Protein AF-0000000078685263 (afdb_homodimer)

InterPro domains:
  IPR002659 Glycosyl transferase, family 31 [PF01762] (60-253)
  IPR002659 Glycosyl transferase, family 31 [PTHR11214] (14-263)

Structure (mmCIF, N/CA/C/O backbone):
data_AF-0000000078685263-model_v1
#
loop_
_entity.id
_entity.type
_entity.pdbx_description
1 polymer Hexosyltransferase
#
loop_
_atom_site.group_PDB
_atom_site.id
_atom_site.type_symbol
_atom_site.label_atom_id
_atom_site.label_alt_id
_atom_site.label_comp_id
_atom_site.label_asym_id
_atom_site.label_entity_id
_atom_site.label_seq_id
_atom_site.pdbx_PDB_ins_code
_atom_site.Cartn_x
_atom_site.Cartn_y
_atom_site.Cartn_z
_atom_site.occupancy
_atom_site.B_iso_or_equiv
_atom_site.auth_seq_id
_atom_site.auth_comp_id
_atom_site.auth_asym_id
_atom_site.auth_atom_id
_atom_site.pdbx_PDB_model_num
ATOM 1 N N . THR A 1 1 ? -26.562 -28.719 -2.645 1 34.44 1 THR A N 1
ATOM 2 C CA . THR A 1 1 ? -26.672 -28.234 -1.271 1 34.44 1 THR A CA 1
ATOM 3 C C . THR A 1 1 ? -27.484 -26.953 -1.211 1 34.44 1 THR A C 1
ATOM 5 O O . THR A 1 1 ? -27.172 -25.984 -1.92 1 34.44 1 THR A O 1
ATOM 8 N N . ASN A 1 2 ? -28.703 -27.016 -0.951 1 39.12 2 ASN A N 1
ATOM 9 C CA . ASN A 1 2 ? -29.688 -25.969 -0.717 1 39.12 2 ASN A CA 1
ATOM 10 C C . ASN A 1 2 ? -29.156 -24.891 0.205 1 39.12 2 ASN A C 1
ATOM 12 O O . ASN A 1 2 ? -28.953 -25.125 1.397 1 39.12 2 ASN A O 1
ATOM 16 N N . VAL A 1 3 ? -28.312 -24.047 -0.275 1 50.12 3 VAL A N 1
ATOM 17 C CA . VAL A 1 3 ? -27.938 -22.938 0.597 1 50.12 3 VAL A CA 1
ATOM 18 C C . VAL A 1 3 ? -29.203 -22.25 1.114 1 50.12 3 VAL A C 1
ATOM 20 O O . VAL A 1 3 ? -29.812 -21.438 0.408 1 50.12 3 VAL A O 1
ATOM 23 N N . HIS A 1 4 ? -30.125 -22.859 1.815 1 53.41 4 HIS A N 1
ATOM 24 C CA . HIS A 1 4 ? -31.438 -22.438 2.277 1 53.41 4 HIS A CA 1
ATOM 25 C C . HIS A 1 4 ? -31.359 -21.062 2.945 1 53.41 4 HIS A C 1
ATOM 27 O O . HIS A 1 4 ? -32.25 -20.234 2.789 1 53.41 4 HIS A O 1
ATOM 33 N N . ASP A 1 5 ? -30.391 -20.672 3.787 1 72.38 5 ASP A N 1
ATOM 34 C CA . ASP A 1 5 ? -30.516 -19.344 4.371 1 72.38 5 ASP A CA 1
ATOM 35 C C . ASP A 1 5 ? -29.188 -18.578 4.277 1 72.38 5 ASP A C 1
ATOM 37 O O . ASP A 1 5 ? -28.359 -18.641 5.188 1 72.38 5 ASP A O 1
ATOM 41 N N . ILE A 1 6 ? -28.859 -18 3.193 1 77.62 6 ILE A N 1
ATOM 42 C CA . ILE A 1 6 ? -27.672 -17.203 2.924 1 77.62 6 ILE A CA 1
ATOM 43 C C . ILE A 1 6 ? -27.391 -16.281 4.109 1 77.62 6 ILE A C 1
ATOM 45 O O . ILE A 1 6 ? -26.234 -16.062 4.465 1 77.62 6 ILE A O 1
ATOM 49 N N . LEU A 1 7 ? -28.391 -15.875 4.723 1 80.94 7 LEU A N 1
ATOM 50 C CA . LEU A 1 7 ? -28.25 -14.883 5.777 1 80.94 7 LEU A CA 1
ATOM 51 C C . LEU A 1 7 ? -27.719 -15.508 7.055 1 80.94 7 LEU A C 1
ATOM 53 O O . LEU A 1 7 ? -27.281 -14.805 7.969 1 80.94 7 LEU A O 1
ATOM 57 N N . SER A 1 8 ? -27.719 -16.812 7.066 1 82.31 8 SER A N 1
ATOM 58 C CA . SER A 1 8 ? -27.219 -17.5 8.25 1 82.31 8 SER A CA 1
ATOM 59 C C . SER A 1 8 ? -25.703 -17.594 8.25 1 82.31 8 SER A C 1
ATOM 61 O O . SER A 1 8 ? -25.094 -17.906 9.281 1 82.31 8 SER A O 1
ATOM 63 N N . TYR A 1 9 ? -25.094 -17.297 7.156 1 86.69 9 TYR A N 1
ATOM 64 C CA . TYR A 1 9 ? -23.641 -17.406 7.039 1 86.69 9 TYR A CA 1
ATOM 65 C C . TYR A 1 9 ? -22.953 -16.094 7.379 1 86.69 9 TYR A C 1
ATOM 67 O O . TYR A 1 9 ? -23.578 -15.023 7.312 1 86.69 9 TYR A O 1
ATOM 75 N N . PRO A 1 10 ? -21.656 -16.234 7.797 1 86 10 PRO A N 1
ATOM 76 C CA . PRO A 1 10 ? -20.891 -15 8.031 1 86 10 PRO A CA 1
ATOM 77 C C . PRO A 1 10 ? -20.781 -14.133 6.777 1 86 10 PRO A C 1
ATOM 79 O O . PRO A 1 10 ? -20.938 -14.633 5.66 1 86 10 PRO A O 1
ATOM 82 N N . PRO A 1 11 ? -20.531 -12.836 6.977 1 82.88 11 PRO A N 1
ATOM 83 C CA . PRO A 1 11 ? -20.531 -11.875 5.867 1 82.88 11 PRO A CA 1
ATOM 84 C C . PRO A 1 11 ? -19.609 -12.289 4.73 1 82.88 11 PRO A C 1
ATOM 86 O O . PRO A 1 11 ? -19.969 -12.156 3.557 1 82.88 11 PRO A O 1
ATOM 89 N N . ALA A 1 12 ? -18.531 -12.789 5.062 1 83.38 12 ALA A N 1
ATOM 90 C CA . ALA A 1 12 ? -17.578 -13.172 4.023 1 83.38 12 ALA A CA 1
ATOM 91 C C . ALA A 1 12 ? -18.156 -14.266 3.127 1 83.38 12 ALA A C 1
ATOM 93 O O . ALA A 1 12 ? -17.984 -14.234 1.906 1 83.38 12 ALA A O 1
ATOM 94 N N . LEU A 1 13 ? -18.781 -15.203 3.73 1 87.25 13 LEU A N 1
ATOM 95 C CA . LEU A 1 13 ? -19.375 -16.297 2.969 1 87.25 13 LEU A CA 1
ATOM 96 C C . LEU A 1 13 ? -20.594 -15.82 2.188 1 87.25 13 LEU A C 1
ATOM 98 O O . LEU A 1 13 ? -20.859 -16.312 1.084 1 87.25 13 LEU A O 1
ATOM 102 N N . GLN A 1 14 ? -21.297 -14.859 2.775 1 85.25 14 GLN A N 1
ATOM 103 C CA . GLN A 1 14 ? -22.422 -14.273 2.049 1 85.25 14 GLN A CA 1
ATOM 104 C C . GLN A 1 14 ? -21.953 -13.609 0.756 1 85.25 14 GLN A C 1
ATOM 106 O O . GLN A 1 14 ? -22.578 -13.773 -0.292 1 85.25 14 GLN A O 1
ATOM 111 N N . ASP A 1 15 ? -20.859 -12.93 0.848 1 82.69 15 ASP A N 1
ATOM 112 C CA . ASP A 1 15 ? -20.281 -12.273 -0.321 1 82.69 15 ASP A CA 1
ATOM 113 C C . ASP A 1 15 ? -19.938 -13.289 -1.409 1 82.69 15 ASP A C 1
ATOM 115 O O . ASP A 1 15 ? -20.203 -13.055 -2.59 1 82.69 15 ASP A O 1
ATOM 119 N N . PHE A 1 16 ? -19.391 -14.312 -1.026 1 86.75 16 PHE A N 1
ATOM 120 C CA . PHE A 1 16 ? -19.031 -15.383 -1.952 1 86.75 16 PHE A CA 1
ATOM 121 C C . PHE A 1 16 ? -20.281 -15.969 -2.605 1 86.75 16 PHE A C 1
ATOM 123 O O . PHE A 1 16 ? -20.312 -16.172 -3.822 1 86.75 16 PHE A O 1
ATOM 130 N N . LEU A 1 17 ? -21.281 -16.188 -1.794 1 85.19 17 LEU A N 1
ATOM 131 C CA . LEU A 1 17 ? -22.5 -16.828 -2.271 1 85.19 17 LEU A CA 1
ATOM 132 C C . LEU A 1 17 ? -23.234 -15.922 -3.254 1 85.19 17 LEU A C 1
ATOM 134 O O . LEU A 1 17 ? -23.938 -16.406 -4.145 1 85.19 17 LEU A O 1
ATOM 138 N N . GLN A 1 18 ? -23.016 -14.609 -3.148 1 81.25 18 GLN A N 1
ATOM 139 C CA . GLN A 1 18 ? -23.688 -13.648 -4.012 1 81.25 18 GLN A CA 1
ATOM 140 C C . GLN A 1 18 ? -23.219 -13.773 -5.457 1 81.25 18 GLN A C 1
ATOM 142 O O . GLN A 1 18 ? -23.969 -13.5 -6.391 1 81.25 18 GLN A O 1
ATOM 147 N N . ILE A 1 19 ? -21.969 -14.242 -5.598 1 78.25 19 ILE A N 1
ATOM 148 C CA . ILE A 1 19 ? -21.453 -14.273 -6.961 1 78.25 19 ILE A CA 1
ATOM 149 C C . ILE A 1 19 ? -21.125 -15.711 -7.359 1 78.25 19 ILE A C 1
ATOM 151 O O . ILE A 1 19 ? -20.453 -15.945 -8.359 1 78.25 19 ILE A O 1
ATOM 155 N N . MET A 1 20 ? -21.594 -16.609 -6.602 1 77.19 20 MET A N 1
ATOM 156 C CA . MET A 1 20 ? -21.25 -18.016 -6.824 1 77.19 20 MET A CA 1
ATOM 157 C C . MET A 1 20 ? -21.734 -18.484 -8.188 1 77.19 20 MET A C 1
ATOM 159 O O . MET A 1 20 ? -21.125 -19.344 -8.812 1 77.19 20 MET A O 1
ATOM 163 N N . SER A 1 21 ? -22.766 -17.828 -8.617 1 74.25 21 SER A N 1
ATOM 164 C CA . SER A 1 21 ? -23.344 -18.266 -9.883 1 74.25 21 SER A CA 1
ATOM 165 C C . SER A 1 21 ? -22.719 -17.531 -11.062 1 74.25 21 SER A C 1
ATOM 167 O O . SER A 1 21 ? -22.969 -17.875 -12.219 1 74.25 21 SER A O 1
ATOM 169 N N . CYS A 1 22 ? -21.828 -16.625 -10.695 1 74.12 22 CYS A N 1
ATOM 170 C CA . CYS A 1 22 ? -21.188 -15.859 -11.773 1 74.12 22 CYS A CA 1
ATOM 171 C C . CYS A 1 22 ? -20.031 -16.625 -12.375 1 74.12 22 CYS A C 1
ATOM 173 O O . CYS A 1 22 ? -18.969 -16.734 -11.758 1 74.12 22 CYS A O 1
ATOM 175 N N . ARG A 1 23 ? -20.234 -17.188 -13.578 1 73.94 23 ARG A N 1
ATOM 176 C CA . ARG A 1 23 ? -19.219 -18.031 -14.211 1 73.94 23 ARG A CA 1
ATOM 177 C C . ARG A 1 23 ? -18.281 -17.188 -15.07 1 73.94 23 ARG A C 1
ATOM 179 O O . ARG A 1 23 ? -17.125 -17.578 -15.273 1 73.94 23 ARG A O 1
ATOM 186 N N . SER A 1 24 ? -18.75 -16.062 -15.523 1 82.5 24 SER A N 1
ATOM 187 C CA . SER A 1 24 ? -17.938 -15.227 -16.391 1 82.5 24 SER A CA 1
ATOM 188 C C . SER A 1 24 ? -17.984 -13.766 -15.953 1 82.5 24 SER A C 1
ATOM 190 O O . SER A 1 24 ? -18.688 -12.953 -16.578 1 82.5 24 SER A O 1
ATOM 192 N N . PRO A 1 25 ? -17.203 -13.5 -14.969 1 91.38 25 PRO A N 1
ATOM 193 C CA . PRO A 1 25 ? -17.219 -12.102 -14.547 1 91.38 25 PRO A CA 1
ATOM 194 C C . PRO A 1 25 ? -16.703 -11.148 -15.625 1 91.38 25 PRO A C 1
ATOM 196 O O . PRO A 1 25 ? -15.797 -11.516 -16.391 1 91.38 25 PRO A O 1
ATOM 199 N N . PRO A 1 26 ? -17.281 -9.938 -15.672 1 93.31 26 PRO A N 1
ATOM 200 C CA . PRO A 1 26 ? -16.812 -8.969 -16.672 1 93.31 26 PRO A CA 1
ATOM 201 C C . PRO A 1 26 ? -15.344 -8.617 -16.5 1 93.31 26 PRO A C 1
ATOM 203 O O . PRO A 1 26 ? -14.867 -8.453 -15.375 1 93.31 26 PRO A O 1
ATOM 206 N N . LEU A 1 27 ? -14.68 -8.656 -17.609 1 95.94 27 LEU A N 1
ATOM 207 C CA . LEU A 1 27 ? -13.281 -8.258 -17.641 1 95.94 27 LEU A CA 1
ATOM 208 C C . LEU A 1 27 ? -13.148 -6.746 -17.812 1 95.94 27 LEU A C 1
ATOM 210 O O . LEU A 1 27 ? -13.508 -6.199 -18.859 1 95.94 27 LEU A O 1
ATOM 214 N N . LEU A 1 28 ? -12.68 -6.027 -16.797 1 95.62 28 LEU A N 1
ATOM 215 C CA . LEU A 1 28 ? -12.578 -4.574 -16.781 1 95.62 28 LEU A CA 1
ATOM 216 C C . LEU A 1 28 ? -11.297 -4.105 -17.453 1 95.62 28 LEU A C 1
ATOM 218 O O . LEU A 1 28 ? -11.297 -3.092 -18.156 1 95.62 28 LEU A O 1
ATOM 222 N N . ILE A 1 29 ? -10.188 -4.688 -17.203 1 97.75 29 ILE A N 1
ATOM 223 C CA . ILE A 1 29 ? -8.898 -4.461 -17.844 1 97.75 29 ILE A CA 1
ATOM 224 C C . ILE A 1 29 ? -8.406 -5.758 -18.484 1 97.75 29 ILE A C 1
ATOM 226 O O . ILE A 1 29 ? -8.359 -6.801 -17.844 1 97.75 29 ILE A O 1
ATOM 230 N N . ASN A 1 30 ? -8.086 -5.695 -19.734 1 98.25 30 ASN A N 1
ATOM 231 C CA . ASN A 1 30 ? -7.656 -6.863 -20.5 1 98.25 30 ASN A CA 1
ATOM 232 C C . ASN A 1 30 ? -6.285 -6.645 -21.141 1 98.25 30 ASN A C 1
ATOM 234 O O . ASN A 1 30 ? -5.84 -5.508 -21.281 1 98.25 30 ASN A O 1
ATOM 238 N N . GLN A 1 31 ? -5.617 -7.762 -21.344 1 98.38 31 GLN A N 1
ATOM 239 C CA . GLN A 1 31 ? -4.375 -7.809 -22.109 1 98.38 31 GLN A CA 1
ATOM 240 C C . GLN A 1 31 ? -4.43 -8.891 -23.188 1 98.38 31 GLN A C 1
ATOM 242 O O . GLN A 1 31 ? -3.697 -9.875 -23.125 1 98.38 31 GLN A O 1
ATOM 247 N N . PRO A 1 32 ? -5.168 -8.672 -24.219 1 96.75 32 PRO A N 1
ATOM 248 C CA . PRO A 1 32 ? -5.43 -9.75 -25.188 1 96.75 32 PRO A CA 1
ATOM 249 C C . PRO A 1 32 ? -4.184 -10.156 -25.969 1 96.75 32 PRO A C 1
ATOM 251 O O . PRO A 1 32 ? -4.098 -11.289 -26.453 1 96.75 32 PRO A O 1
ATOM 254 N N . ASP A 1 33 ? -3.184 -9.289 -26.078 1 95.88 33 ASP A N 1
ATOM 255 C CA . ASP A 1 33 ? -2.014 -9.594 -26.906 1 95.88 33 ASP A CA 1
ATOM 256 C C . ASP A 1 33 ? -0.834 -10.023 -26.031 1 95.88 33 ASP A C 1
ATOM 258 O O . ASP A 1 33 ? 0.306 -10.062 -26.5 1 95.88 33 ASP A O 1
ATOM 262 N N . LYS A 1 34 ? -1.071 -10.312 -24.781 1 96.81 34 LYS A N 1
ATOM 263 C CA . LYS A 1 34 ? -0.016 -10.656 -23.844 1 96.81 34 LYS A CA 1
ATOM 264 C C . LYS A 1 34 ? 0.799 -11.852 -24.328 1 96.81 34 LYS A C 1
ATOM 266 O O . LYS A 1 34 ? 2.023 -11.867 -24.188 1 96.81 34 LYS A O 1
ATOM 271 N N . CYS A 1 35 ? 0.132 -12.828 -24.859 1 95.12 35 CYS A N 1
ATOM 272 C CA . CYS A 1 35 ? 0.802 -14.055 -25.266 1 95.12 35 CYS A CA 1
ATOM 273 C C . CYS A 1 35 ? 0.941 -14.125 -26.781 1 95.12 35 CYS A C 1
ATOM 275 O O . CYS A 1 35 ? 1.208 -15.195 -27.344 1 95.12 35 CYS A O 1
ATOM 277 N N . ALA A 1 36 ? 0.679 -13.039 -27.406 1 87.62 36 ALA A N 1
ATOM 278 C CA . ALA A 1 36 ? 0.804 -13.031 -28.875 1 87.62 36 ALA A CA 1
ATOM 279 C C . ALA A 1 36 ? 2.252 -13.25 -29.297 1 87.62 36 ALA A C 1
ATOM 281 O O . ALA A 1 36 ? 3.178 -12.766 -28.641 1 87.62 36 ALA A O 1
ATOM 282 N N . THR A 1 37 ? 2.424 -14.227 -30.062 1 74.12 37 THR A N 1
ATOM 283 C CA . THR A 1 37 ? 3.748 -14.602 -30.547 1 74.12 37 THR A CA 1
ATOM 284 C C . THR A 1 37 ? 4.227 -13.641 -31.625 1 74.12 37 THR A C 1
ATOM 286 O O . THR A 1 37 ? 3.451 -13.242 -32.5 1 74.12 37 THR A O 1
ATOM 289 N N . GLY A 1 38 ? 5.281 -12.844 -31.266 1 58.97 38 GLY A N 1
ATOM 290 C CA . GLY A 1 38 ? 5.848 -12.078 -32.375 1 58.97 38 GLY A CA 1
ATOM 291 C C . GLY A 1 38 ? 6.387 -12.961 -33.469 1 58.97 38 GLY A C 1
ATOM 292 O O . GLY A 1 38 ? 6.41 -14.188 -33.344 1 58.97 38 GLY A O 1
ATOM 293 N N . GLU A 1 39 ? 6.812 -12.289 -34.562 1 52.56 39 GLU A N 1
ATOM 294 C CA . GLU A 1 39 ? 7.531 -12.875 -35.688 1 52.56 39 GLU A CA 1
ATOM 295 C C . GLU A 1 39 ? 8.828 -13.539 -35.219 1 52.56 39 GLU A C 1
ATOM 297 O O . GLU A 1 39 ? 9.625 -12.93 -34.5 1 52.56 39 GLU A O 1
ATOM 302 N N . GLY A 1 40 ? 8.898 -14.969 -35.062 1 54.75 40 GLY A N 1
ATOM 303 C CA . GLY A 1 40 ? 10.109 -15.727 -34.781 1 54.75 40 GLY A CA 1
ATOM 304 C C . GLY A 1 40 ? 9.938 -16.75 -33.656 1 54.75 40 GLY A C 1
ATOM 305 O O . GLY A 1 40 ? 10.898 -17.406 -33.281 1 54.75 40 GLY A O 1
ATOM 306 N N . GLU A 1 41 ? 8.867 -16.578 -32.969 1 62.16 41 GLU A N 1
ATOM 307 C CA . GLU A 1 41 ? 8.711 -17.594 -31.922 1 62.16 41 GLU A CA 1
ATOM 308 C C . GLU A 1 41 ? 8.562 -18.984 -32.531 1 62.16 41 GLU A C 1
ATOM 310 O O . GLU A 1 41 ? 7.859 -19.156 -33.531 1 62.16 41 GLU A O 1
ATOM 315 N N . ALA A 1 42 ? 9.617 -19.812 -32.125 1 63.44 42 ALA A N 1
ATOM 316 C CA . ALA A 1 42 ? 9.695 -21.188 -32.625 1 63.44 42 ALA A CA 1
ATOM 317 C C . ALA A 1 42 ? 8.477 -21.984 -32.188 1 63.44 42 ALA A C 1
ATOM 319 O O . ALA A 1 42 ? 7.945 -21.797 -31.094 1 63.44 42 ALA A O 1
ATOM 320 N N . ASP A 1 43 ? 7.832 -22.672 -33.094 1 64.62 43 ASP A N 1
ATOM 321 C CA . ASP A 1 43 ? 6.676 -23.547 -32.875 1 64.62 43 ASP A CA 1
ATOM 322 C C . ASP A 1 43 ? 6.863 -24.406 -31.625 1 64.62 43 ASP A C 1
ATOM 324 O O . ASP A 1 43 ? 5.895 -24.719 -30.922 1 64.62 43 ASP A O 1
ATOM 328 N N . ASN A 1 44 ? 8.086 -24.656 -31.188 1 73.25 44 ASN A N 1
ATOM 329 C CA . ASN A 1 44 ? 8.305 -25.578 -30.094 1 73.25 44 ASN A CA 1
ATOM 330 C C . ASN A 1 44 ? 8.812 -24.859 -28.844 1 73.25 44 ASN A C 1
ATOM 332 O O . ASN A 1 44 ? 9.438 -25.484 -27.984 1 73.25 44 ASN A O 1
ATOM 336 N N . GLN A 1 45 ? 8.43 -23.672 -28.734 1 86.44 45 GLN A N 1
ATOM 337 C CA . GLN A 1 45 ? 8.906 -22.891 -27.594 1 86.44 45 GLN A CA 1
ATOM 338 C C . GLN A 1 45 ? 8.078 -23.172 -26.344 1 86.44 45 GLN A C 1
ATOM 340 O O . GLN A 1 45 ? 6.848 -23.25 -26.406 1 86.44 45 GLN A O 1
ATOM 345 N N . THR A 1 46 ? 8.758 -23.484 -25.203 1 92.38 46 THR A N 1
ATOM 346 C CA . THR A 1 46 ? 8.086 -23.641 -23.906 1 92.38 46 THR A CA 1
ATOM 347 C C . THR A 1 46 ? 7.645 -22.281 -23.375 1 92.38 46 THR A C 1
ATOM 349 O O . THR A 1 46 ? 8.445 -21.344 -23.297 1 92.38 46 THR A O 1
ATOM 352 N N . VAL A 1 47 ? 6.34 -22.156 -23.078 1 95.62 47 VAL A N 1
ATOM 353 C CA . VAL A 1 47 ? 5.777 -20.906 -22.594 1 95.62 47 VAL A CA 1
ATOM 354 C C . VAL A 1 47 ? 5.285 -21.094 -21.156 1 95.62 47 VAL A C 1
ATOM 356 O O . VAL A 1 47 ? 4.5 -22 -20.875 1 95.62 47 VAL A O 1
ATOM 359 N N . LEU A 1 48 ? 5.816 -20.297 -20.266 1 97.94 48 LEU A N 1
ATOM 360 C CA . LEU A 1 48 ? 5.363 -20.234 -18.875 1 97.94 48 LEU A CA 1
ATOM 361 C C . LEU A 1 48 ? 4.609 -18.922 -18.625 1 97.94 48 LEU A C 1
ATOM 363 O O . LEU A 1 48 ? 5.121 -17.844 -18.922 1 97.94 48 LEU A O 1
ATOM 367 N N . VAL A 1 49 ? 3.379 -19 -18.141 1 98.56 49 VAL A N 1
ATOM 368 C CA . VAL A 1 49 ? 2.609 -17.812 -17.766 1 98.56 49 VAL A CA 1
ATOM 369 C C . VAL A 1 49 ? 2.504 -17.719 -16.25 1 98.56 49 VAL A C 1
ATOM 371 O O . VAL A 1 49 ? 1.959 -18.625 -15.602 1 98.56 49 VAL A O 1
ATOM 374 N N . PHE A 1 50 ? 3.1 -16.672 -15.664 1 98.81 50 PHE A N 1
ATOM 375 C CA . PHE A 1 50 ? 2.869 -16.328 -14.266 1 98.81 50 PHE A CA 1
ATOM 376 C C . PHE A 1 50 ? 1.542 -15.602 -14.102 1 98.81 50 PHE A C 1
ATOM 378 O O . PHE A 1 50 ? 1.354 -14.508 -14.648 1 98.81 50 PHE A O 1
ATOM 385 N N . GLY A 1 51 ? 0.558 -16.188 -13.461 1 98.88 51 GLY A N 1
ATOM 386 C CA . GLY A 1 51 ? -0.642 -15.516 -12.984 1 98.88 51 GLY A CA 1
ATOM 387 C C . GLY A 1 51 ? -0.607 -15.211 -11.5 1 98.88 51 GLY A C 1
ATOM 388 O O . GLY A 1 51 ? -0.753 -16.109 -10.672 1 98.88 51 GLY A O 1
ATOM 389 N N . ILE A 1 52 ? -0.458 -13.969 -11.203 1 98.88 52 ILE A N 1
ATOM 390 C CA . ILE A 1 52 ? -0.182 -13.602 -9.82 1 98.88 52 ILE A CA 1
ATOM 391 C C . ILE A 1 52 ? -1.382 -12.867 -9.227 1 98.88 52 ILE A C 1
ATOM 393 O O . ILE A 1 52 ? -1.761 -11.797 -9.711 1 98.88 52 ILE A O 1
ATOM 397 N N . LYS A 1 53 ? -1.996 -13.445 -8.195 1 98.5 53 LYS A N 1
ATOM 398 C CA . LYS A 1 53 ? -3.121 -12.828 -7.5 1 98.5 53 LYS A CA 1
ATOM 399 C C . LYS A 1 53 ? -2.674 -11.594 -6.723 1 98.5 53 LYS A C 1
ATOM 401 O O . LYS A 1 53 ? -1.765 -11.672 -5.891 1 98.5 53 LYS A O 1
ATOM 406 N N . SER A 1 54 ? -3.221 -10.516 -7.02 1 97.94 54 SER A N 1
ATOM 407 C CA . SER A 1 54 ? -2.943 -9.234 -6.371 1 97.94 54 SER A CA 1
ATOM 408 C C . SER A 1 54 ? -4.234 -8.492 -6.043 1 97.94 54 SER A C 1
ATOM 410 O O . SER A 1 54 ? -5.301 -9.102 -5.953 1 97.94 54 SER A O 1
ATOM 412 N N . VAL A 1 55 ? -4.16 -7.27 -5.527 1 96.06 55 VAL A N 1
ATOM 413 C CA . VAL A 1 55 ? -5.301 -6.395 -5.27 1 96.06 55 VAL A CA 1
ATOM 414 C C . VAL A 1 55 ? -4.996 -4.988 -5.781 1 96.06 55 VAL A C 1
ATOM 416 O O . VAL A 1 55 ? -3.832 -4.617 -5.945 1 96.06 55 VAL A O 1
ATOM 419 N N . PRO A 1 56 ? -5.969 -4.223 -6.051 1 95.5 56 PRO A N 1
ATOM 420 C CA . PRO A 1 56 ? -5.773 -2.912 -6.68 1 95.5 56 PRO A CA 1
ATOM 421 C C . PRO A 1 56 ? -4.762 -2.047 -5.934 1 95.5 56 PRO A C 1
ATOM 423 O O . PRO A 1 56 ? -3.936 -1.377 -6.559 1 95.5 56 PRO A O 1
ATOM 426 N N . GLY A 1 57 ? -4.664 -2.094 -4.73 1 94.5 57 GLY A N 1
ATOM 427 C CA . GLY A 1 57 ? -3.826 -1.206 -3.941 1 94.5 57 GLY A CA 1
ATOM 428 C C . GLY A 1 57 ? -2.391 -1.682 -3.832 1 94.5 57 GLY A C 1
ATOM 429 O O . GLY A 1 57 ? -1.521 -0.948 -3.357 1 94.5 57 GLY A O 1
ATOM 430 N N . HIS A 1 58 ? -2.066 -2.863 -4.32 1 96.38 58 HIS A N 1
ATOM 431 C CA . HIS A 1 58 ? -0.754 -3.471 -4.129 1 96.38 58 HIS A CA 1
ATOM 432 C C . HIS A 1 58 ? 0.204 -3.076 -5.246 1 96.38 58 HIS A C 1
ATOM 434 O O . HIS A 1 58 ? 0.824 -3.938 -5.871 1 96.38 58 HIS A O 1
ATOM 440 N N . PHE A 1 59 ? 0.419 -1.792 -5.398 1 96.81 59 PHE A N 1
ATOM 441 C CA . PHE A 1 59 ? 1.312 -1.298 -6.438 1 96.81 59 PHE A CA 1
ATOM 442 C C . PHE A 1 59 ? 2.75 -1.728 -6.168 1 96.81 59 PHE A C 1
ATOM 444 O O . PHE A 1 59 ? 3.449 -2.176 -7.078 1 96.81 59 PHE A O 1
ATOM 451 N N . GLU A 1 60 ? 3.18 -1.645 -4.945 1 95.31 60 GLU A N 1
ATOM 452 C CA . GLU A 1 60 ? 4.551 -2.008 -4.598 1 95.31 60 GLU A CA 1
ATOM 453 C C . GLU A 1 60 ? 4.785 -3.506 -4.773 1 95.31 60 GLU A C 1
ATOM 455 O O . GLU A 1 60 ? 5.852 -3.924 -5.23 1 95.31 60 GLU A O 1
ATOM 460 N N . GLN A 1 61 ? 3.826 -4.277 -4.344 1 97.31 61 GLN A N 1
ATOM 461 C CA . GLN A 1 61 ? 3.936 -5.727 -4.488 1 97.31 61 GLN A CA 1
ATOM 462 C C . GLN A 1 61 ? 4.09 -6.121 -5.953 1 97.31 61 GLN A C 1
ATOM 464 O O . GLN A 1 61 ? 4.965 -6.918 -6.297 1 97.31 61 GLN A O 1
ATOM 469 N N . ARG A 1 62 ? 3.244 -5.543 -6.805 1 98.38 62 ARG A N 1
ATOM 470 C CA . ARG A 1 62 ? 3.299 -5.867 -8.227 1 98.38 62 ARG A CA 1
ATOM 471 C C . ARG A 1 62 ? 4.621 -5.418 -8.844 1 98.38 62 ARG A C 1
ATOM 473 O O . ARG A 1 62 ? 5.191 -6.117 -9.68 1 98.38 62 ARG A O 1
ATOM 480 N N . GLN A 1 63 ? 5.141 -4.273 -8.406 1 96.81 63 GLN A N 1
ATOM 481 C CA . GLN A 1 63 ? 6.441 -3.82 -8.891 1 96.81 63 GLN A CA 1
ATOM 482 C C . GLN A 1 63 ? 7.551 -4.773 -8.461 1 96.81 63 GLN A C 1
ATOM 484 O O . GLN A 1 63 ? 8.484 -5.031 -9.227 1 96.81 63 GLN A O 1
ATOM 489 N N . ALA A 1 64 ? 7.465 -5.23 -7.211 1 96.38 64 ALA A N 1
ATOM 490 C CA . ALA A 1 64 ? 8.469 -6.184 -6.746 1 96.38 64 ALA A CA 1
ATOM 491 C C . ALA A 1 64 ? 8.484 -7.434 -7.621 1 96.38 64 ALA A C 1
ATOM 493 O O . ALA A 1 64 ? 9.555 -7.941 -7.969 1 96.38 64 ALA A O 1
ATOM 494 N N . VAL A 1 65 ? 7.312 -7.949 -7.984 1 98.19 65 VAL A N 1
ATOM 495 C CA . VAL A 1 65 ? 7.203 -9.109 -8.859 1 98.19 65 VAL A CA 1
ATOM 496 C C . VAL A 1 65 ? 7.863 -8.812 -10.203 1 98.19 65 VAL A C 1
ATOM 498 O O . VAL A 1 65 ? 8.703 -9.578 -10.68 1 98.19 65 VAL A O 1
ATOM 501 N N . ARG A 1 66 ? 7.586 -7.645 -10.82 1 97.44 66 ARG A N 1
ATOM 502 C CA . ARG A 1 66 ? 8.078 -7.246 -12.133 1 97.44 66 ARG A CA 1
ATOM 503 C C . ARG A 1 66 ? 9.602 -7.164 -12.141 1 97.44 66 ARG A C 1
ATOM 505 O O . ARG A 1 66 ? 10.242 -7.52 -13.133 1 97.44 66 ARG A O 1
ATOM 512 N N . LYS A 1 67 ? 10.141 -6.746 -11.031 1 95.81 67 LYS A N 1
ATOM 513 C CA . LYS A 1 67 ? 11.555 -6.391 -11 1 95.81 67 LYS A CA 1
ATOM 514 C C . LYS A 1 67 ? 12.414 -7.574 -10.555 1 95.81 67 LYS A C 1
ATOM 516 O O . LYS A 1 67 ? 13.641 -7.5 -10.57 1 95.81 67 LYS A O 1
ATOM 521 N N . THR A 1 68 ? 11.75 -8.578 -10.125 1 96.56 68 THR A N 1
ATOM 522 C CA . THR A 1 68 ? 12.5 -9.719 -9.625 1 96.56 68 THR A CA 1
ATOM 523 C C . THR A 1 68 ? 12.102 -11 -10.352 1 96.56 68 THR A C 1
ATOM 525 O O . THR A 1 68 ? 12.438 -11.188 -11.523 1 96.56 68 THR A O 1
ATOM 528 N N . TRP A 1 69 ? 11.352 -11.891 -9.617 1 97.94 69 TRP A N 1
ATOM 529 C CA . TRP A 1 69 ? 11.188 -13.266 -10.086 1 97.94 69 TRP A CA 1
ATOM 530 C C . TRP A 1 69 ? 10.156 -13.344 -11.203 1 97.94 69 TRP A C 1
ATOM 532 O O . TRP A 1 69 ? 10.141 -14.297 -11.984 1 97.94 69 TRP A O 1
ATOM 542 N N . GLY A 1 70 ? 9.297 -12.352 -11.328 1 98.06 70 GLY A N 1
ATOM 543 C CA . GLY A 1 70 ? 8.234 -12.367 -12.32 1 98.06 70 GLY A CA 1
ATOM 544 C C . GLY A 1 70 ? 8.609 -11.664 -13.609 1 98.06 70 GLY A C 1
ATOM 545 O O . GLY A 1 70 ? 7.762 -11.422 -14.469 1 98.06 70 GLY A O 1
ATOM 546 N N . ARG A 1 71 ? 9.859 -11.32 -13.766 1 96.62 71 ARG A N 1
ATOM 547 C CA . ARG A 1 71 ? 10.32 -10.609 -14.953 1 96.62 71 ARG A CA 1
ATOM 548 C C . ARG A 1 71 ? 10.031 -11.406 -16.219 1 96.62 71 ARG A C 1
ATOM 550 O O . ARG A 1 71 ? 10.344 -12.602 -16.297 1 96.62 71 ARG A O 1
ATOM 557 N N . GLU A 1 72 ? 9.484 -10.734 -17.172 1 96.19 72 GLU A N 1
ATOM 558 C CA . GLU A 1 72 ? 9.164 -11.359 -18.453 1 96.19 72 GLU A CA 1
ATOM 559 C C . GLU A 1 72 ? 10.383 -11.414 -19.375 1 96.19 72 GLU A C 1
ATOM 561 O O . GLU A 1 72 ? 11.328 -10.633 -19.203 1 96.19 72 GLU A O 1
ATOM 566 N N . GLY A 1 73 ? 10.305 -12.406 -20.312 1 93.19 73 GLY A N 1
ATOM 567 C CA . GLY A 1 73 ? 11.352 -12.461 -21.312 1 93.19 73 GLY A CA 1
ATOM 568 C C . GLY A 1 73 ? 11.594 -13.852 -21.859 1 93.19 73 GLY A C 1
ATOM 569 O O . GLY A 1 73 ? 10.844 -14.781 -21.562 1 93.19 73 GLY A O 1
ATOM 570 N N . LEU A 1 74 ? 12.469 -13.844 -22.812 1 91.81 74 LEU A N 1
ATOM 571 C CA . LEU A 1 74 ? 12.977 -15.102 -23.344 1 91.81 74 LEU A CA 1
ATOM 572 C C . LEU A 1 74 ? 14.281 -15.492 -22.672 1 91.81 74 LEU A C 1
ATOM 574 O O . LEU A 1 74 ? 15.258 -14.742 -22.703 1 91.81 74 LEU A O 1
ATOM 578 N N . PHE A 1 75 ? 14.234 -16.578 -22.031 1 89.12 75 PHE A N 1
ATOM 579 C CA . PHE A 1 75 ? 15.406 -17.031 -21.281 1 89.12 75 PHE A CA 1
ATOM 580 C C . PHE A 1 75 ? 16.266 -17.953 -22.109 1 89.12 75 PHE A C 1
ATOM 582 O O . PHE A 1 75 ? 15.844 -18.422 -23.172 1 89.12 75 PHE A O 1
ATOM 589 N N . ARG A 1 76 ? 17.5 -18.141 -21.766 1 80.44 76 ARG A N 1
ATOM 590 C CA . ARG A 1 76 ? 18.531 -18.812 -22.562 1 80.44 76 ARG A CA 1
ATOM 591 C C . ARG A 1 76 ? 18.094 -20.234 -22.922 1 80.44 76 ARG A C 1
ATOM 593 O O . ARG A 1 76 ? 18.453 -20.75 -23.984 1 80.44 76 ARG A O 1
ATOM 600 N N . SER A 1 77 ? 17.328 -20.891 -22.172 1 80.69 77 SER A N 1
ATOM 601 C CA . SER A 1 77 ? 16.875 -22.266 -22.406 1 80.69 77 SER A CA 1
ATOM 602 C C . SER A 1 77 ? 15.781 -22.297 -23.469 1 80.69 77 SER A C 1
ATOM 604 O O . SER A 1 77 ? 15.398 -23.375 -23.938 1 80.69 77 SER A O 1
ATOM 606 N N . GLY A 1 78 ? 15.344 -21.078 -23.906 1 86.06 78 GLY A N 1
ATOM 607 C CA . GLY A 1 78 ? 14.242 -21 -24.844 1 86.06 78 GLY A CA 1
ATOM 608 C C . GLY A 1 78 ? 12.891 -20.875 -24.172 1 86.06 78 GLY A C 1
ATOM 609 O O . GLY A 1 78 ? 11.852 -20.859 -24.844 1 86.06 78 GLY A O 1
ATOM 610 N N . LEU A 1 79 ? 12.914 -20.828 -22.906 1 92.69 79 LEU A N 1
ATOM 611 C CA . LEU A 1 79 ? 11.688 -20.656 -22.141 1 92.69 79 LEU A CA 1
ATOM 612 C C . LEU A 1 79 ? 11.188 -19.219 -22.219 1 92.69 79 LEU A C 1
ATOM 614 O O . LEU A 1 79 ? 11.938 -18.281 -21.922 1 92.69 79 LEU A O 1
ATOM 618 N N . ARG A 1 80 ? 9.977 -19.047 -22.766 1 95.06 80 ARG A N 1
ATOM 619 C CA . ARG A 1 80 ? 9.32 -17.734 -22.797 1 95.06 80 ARG A CA 1
ATOM 620 C C . ARG A 1 80 ? 8.445 -17.531 -21.562 1 95.06 80 ARG A C 1
ATOM 622 O O . ARG A 1 80 ? 7.582 -18.359 -21.266 1 95.06 80 ARG A O 1
ATOM 629 N N . VAL A 1 81 ? 8.672 -16.406 -20.906 1 96.62 81 VAL A N 1
ATOM 630 C CA . VAL A 1 81 ? 7.926 -16.109 -19.688 1 96.62 81 VAL A CA 1
ATOM 631 C C . VAL A 1 81 ? 7.016 -14.914 -19.906 1 96.62 81 VAL A C 1
ATOM 633 O O . VAL A 1 81 ? 7.453 -13.883 -20.438 1 96.62 81 VAL A O 1
ATOM 636 N N . ARG A 1 82 ? 5.77 -15.102 -19.625 1 97.69 82 ARG A N 1
ATOM 637 C CA . ARG A 1 82 ? 4.785 -14.031 -19.562 1 97.69 82 ARG A CA 1
ATOM 638 C C . ARG A 1 82 ? 4.223 -13.891 -18.156 1 97.69 82 ARG A C 1
ATOM 640 O O . ARG A 1 82 ? 4.016 -14.891 -17.453 1 97.69 82 ARG A O 1
ATOM 647 N N . THR A 1 83 ? 4.016 -12.656 -17.719 1 98.69 83 THR A N 1
ATOM 648 C CA . THR A 1 83 ? 3.486 -12.398 -16.391 1 98.69 83 THR A CA 1
ATOM 649 C C . THR A 1 83 ? 2.227 -11.539 -16.469 1 98.69 83 THR A C 1
ATOM 651 O O . THR A 1 83 ? 2.197 -10.531 -17.172 1 98.69 83 THR A O 1
ATOM 654 N N . VAL A 1 84 ? 1.198 -11.984 -15.828 1 98.88 84 VAL A N 1
ATOM 655 C CA . VAL A 1 84 ? -0.008 -11.18 -15.648 1 98.88 84 VAL A CA 1
ATOM 656 C C . VAL A 1 84 ? -0.348 -11.078 -14.164 1 98.88 84 VAL A C 1
ATOM 658 O O . VAL A 1 84 ? -0.134 -12.031 -13.406 1 98.88 84 VAL A O 1
ATOM 661 N N . LEU A 1 85 ? -0.789 -9.93 -13.75 1 98.94 85 LEU A N 1
ATOM 662 C CA . LEU A 1 85 ? -1.208 -9.625 -12.391 1 98.94 85 LEU A CA 1
ATOM 663 C C . LEU A 1 85 ? -2.727 -9.523 -12.297 1 98.94 85 LEU A C 1
ATOM 665 O O . LEU A 1 85 ? -3.348 -8.75 -13.023 1 98.94 85 LEU A O 1
ATOM 669 N N . LEU A 1 86 ? -3.309 -10.273 -11.398 1 98.69 86 LEU A N 1
ATOM 670 C CA . LEU A 1 86 ? -4.75 -10.484 -11.352 1 98.69 86 LEU A CA 1
ATOM 671 C C . LEU A 1 86 ? -5.395 -9.609 -10.281 1 98.69 86 LEU A C 1
ATOM 673 O O . LEU A 1 86 ? -5.066 -9.727 -9.094 1 98.69 86 LEU A O 1
ATOM 677 N N . LEU A 1 87 ? -6.324 -8.773 -10.727 1 97.62 87 LEU A N 1
ATOM 678 C CA . LEU A 1 87 ? -7 -7.867 -9.805 1 97.62 87 LEU A CA 1
ATOM 679 C C . LEU A 1 87 ? -8.508 -8.102 -9.812 1 97.62 87 LEU A C 1
ATOM 681 O O . LEU A 1 87 ? -9.07 -8.469 -10.844 1 97.62 87 LEU A O 1
ATOM 685 N N . GLY A 1 88 ? -9.086 -8 -8.664 1 95.06 88 GLY A N 1
ATOM 686 C CA . GLY A 1 88 ? -10.523 -7.77 -8.57 1 95.06 88 GLY A CA 1
ATOM 687 C C . GLY A 1 88 ? -10.883 -6.297 -8.508 1 95.06 88 GLY A C 1
ATOM 688 O O . GLY A 1 88 ? -10.117 -5.445 -8.961 1 95.06 88 GLY A O 1
ATOM 689 N N . SER A 1 89 ? -12.133 -6.07 -8.125 1 90.44 89 SER A N 1
ATOM 690 C CA . SER A 1 89 ? -12.602 -4.695 -7.977 1 90.44 89 SER A CA 1
ATOM 691 C C . SER A 1 89 ? -12.766 -4.328 -6.504 1 90.44 89 SER A C 1
ATOM 693 O O . SER A 1 89 ? -13.195 -5.156 -5.695 1 90.44 89 SER A O 1
ATOM 695 N N . SER A 1 90 ? -12.172 -3.219 -6.156 1 74.44 90 SER A N 1
ATOM 696 C CA . SER A 1 90 ? -12.32 -2.764 -4.777 1 74.44 90 SER A CA 1
ATOM 697 C C . SER A 1 90 ? -13.734 -2.264 -4.508 1 74.44 90 SER A C 1
ATOM 699 O O . SER A 1 90 ? -14.375 -1.692 -5.395 1 74.44 90 SER A O 1
ATOM 701 N N . SER A 1 91 ? -14.656 -3.08 -3.766 1 60.66 91 SER A N 1
ATOM 702 C CA . SER A 1 91 ? -16.062 -2.812 -3.494 1 60.66 91 SER A CA 1
ATOM 703 C C . SER A 1 91 ? -16.297 -1.35 -3.129 1 60.66 91 SER A C 1
ATOM 705 O O . SER A 1 91 ? -17.172 -0.692 -3.688 1 60.66 91 SER A O 1
ATOM 707 N N . GLN A 1 92 ? -15.859 -1.088 -1.809 1 54.41 92 GLN A N 1
ATOM 708 C CA . GLN A 1 92 ? -16.391 0.054 -1.07 1 54.41 92 GLN A CA 1
ATOM 709 C C . GLN A 1 92 ? -15.852 1.368 -1.629 1 54.41 92 GLN A C 1
ATOM 711 O O . GLN A 1 92 ? -16.562 2.379 -1.642 1 54.41 92 GLN A O 1
ATOM 716 N N . ASP A 1 93 ? -14.57 1.316 -1.882 1 55.72 93 ASP A N 1
ATOM 717 C CA . ASP A 1 93 ? -13.859 2.592 -1.934 1 55.72 93 ASP A CA 1
ATOM 718 C C . ASP A 1 93 ? -13.82 3.141 -3.357 1 55.72 93 ASP A C 1
ATOM 720 O O . ASP A 1 93 ? -13.016 4.027 -3.664 1 55.72 93 ASP A O 1
ATOM 724 N N . GLY A 1 94 ? -14.969 2.709 -4.129 1 61.66 94 GLY A N 1
ATOM 725 C CA . GLY A 1 94 ? -15.086 3.32 -5.441 1 61.66 94 GLY A CA 1
ATOM 726 C C . GLY A 1 94 ? -13.875 3.076 -6.32 1 61.66 94 GLY A C 1
ATOM 727 O O . GLY A 1 94 ? -13.039 2.225 -6.016 1 61.66 94 GLY A O 1
ATOM 728 N N . ARG A 1 95 ? -13.82 3.445 -7.496 1 78.06 95 ARG A N 1
ATOM 729 C CA . ARG A 1 95 ? -12.898 3.463 -8.625 1 78.06 95 ARG A CA 1
ATOM 730 C C . ARG A 1 95 ? -11.828 4.531 -8.438 1 78.06 95 ARG A C 1
ATOM 732 O O . ARG A 1 95 ? -11.383 5.148 -9.406 1 78.06 95 ARG A O 1
ATOM 739 N N . ASP A 1 96 ? -11.492 4.629 -7.059 1 87.75 96 ASP A N 1
ATOM 740 C CA . ASP A 1 96 ? -10.578 5.719 -6.723 1 87.75 96 ASP A CA 1
ATOM 741 C C . ASP A 1 96 ? -9.211 5.504 -7.355 1 87.75 96 ASP A C 1
ATOM 743 O O . ASP A 1 96 ? -8.531 6.469 -7.719 1 87.75 96 ASP A O 1
ATOM 747 N N . LEU A 1 97 ? -8.898 4.223 -7.527 1 94.38 97 LEU A N 1
ATOM 748 C CA . LEU A 1 97 ? -7.547 3.928 -8.008 1 94.38 97 LEU A CA 1
ATOM 749 C C . LEU A 1 97 ? -7.543 3.717 -9.516 1 94.38 97 LEU A C 1
ATOM 751 O O . LEU A 1 97 ? -6.492 3.459 -10.109 1 94.38 97 LEU A O 1
ATOM 755 N N . ASP A 1 98 ? -8.68 3.932 -10.18 1 94.06 98 ASP A N 1
ATOM 756 C CA . ASP A 1 98 ? -8.844 3.582 -11.586 1 94.06 98 ASP A CA 1
ATOM 757 C C . ASP A 1 98 ? -7.836 4.324 -12.461 1 94.06 98 ASP A C 1
ATOM 759 O O . ASP A 1 98 ? -7.23 3.736 -13.359 1 94.06 98 ASP A O 1
ATOM 763 N N . PRO A 1 99 ? -7.641 5.641 -12.25 1 95.62 99 PRO A N 1
ATOM 764 C CA . PRO A 1 99 ? -6.676 6.32 -13.117 1 95.62 99 PRO A CA 1
ATOM 765 C C . PRO A 1 99 ? -5.273 5.727 -13.016 1 95.62 99 PRO A C 1
ATOM 767 O O . PRO A 1 99 ? -4.594 5.566 -14.031 1 95.62 99 PRO A O 1
ATOM 770 N N . LEU A 1 100 ? -4.863 5.41 -11.805 1 97.19 100 LEU A N 1
ATOM 771 C CA . LEU A 1 100 ? -3.539 4.828 -11.609 1 97.19 100 LEU A CA 1
ATOM 772 C C . LEU A 1 100 ? -3.465 3.432 -12.211 1 97.19 100 LEU A C 1
ATOM 774 O O . LEU A 1 100 ? -2.467 3.074 -12.844 1 97.19 100 LEU A O 1
ATOM 778 N N . LEU A 1 101 ? -4.5 2.633 -12.016 1 97.25 101 LEU A N 1
ATOM 779 C CA . LEU A 1 101 ? -4.527 1.275 -12.555 1 97.25 101 LEU A CA 1
ATOM 780 C C . LEU A 1 101 ? -4.551 1.291 -14.078 1 97.25 101 LEU A C 1
ATOM 782 O O . LEU A 1 101 ? -3.916 0.453 -14.719 1 97.25 101 LEU A O 1
ATOM 786 N N . SER A 1 102 ? -5.359 2.234 -14.641 1 97.44 102 SER A N 1
ATOM 787 C CA . SER A 1 102 ? -5.395 2.377 -16.094 1 97.44 102 SER A CA 1
ATOM 788 C C . SER A 1 102 ? -4.016 2.705 -16.656 1 97.44 102 SER A C 1
ATOM 790 O O . SER A 1 102 ? -3.592 2.129 -17.656 1 97.44 102 SER A O 1
ATOM 792 N N . PHE A 1 103 ? -3.326 3.623 -16.047 1 98.38 103 PHE A N 1
ATOM 793 C CA . PHE A 1 103 ? -1.97 3.953 -16.469 1 98.38 103 PHE A CA 1
ATOM 794 C C . PHE A 1 103 ? -1.052 2.744 -16.344 1 98.38 103 PHE A C 1
ATOM 796 O O . PHE A 1 103 ? -0.289 2.43 -17.25 1 98.38 103 PHE A O 1
ATOM 803 N N . GLU A 1 104 ? -1.075 2.088 -15.133 1 98.38 104 GLU A N 1
ATOM 804 C CA . GLU A 1 104 ? -0.24 0.916 -14.891 1 98.38 104 GLU A CA 1
ATOM 805 C C . GLU A 1 104 ? -0.451 -0.145 -15.961 1 98.38 104 GLU A C 1
ATOM 807 O O . GLU A 1 104 ? 0.512 -0.729 -16.469 1 98.38 104 GLU A O 1
ATOM 812 N N . SER A 1 105 ? -1.717 -0.388 -16.25 1 98.38 105 SER A N 1
ATOM 813 C CA . SER A 1 105 ? -2.088 -1.375 -17.25 1 98.38 105 SER A CA 1
ATOM 814 C C . SER A 1 105 ? -1.479 -1.036 -18.609 1 98.38 105 SER A C 1
ATOM 816 O O . SER A 1 105 ? -0.943 -1.912 -19.297 1 98.38 105 SER A O 1
ATOM 818 N N . ARG A 1 106 ? -1.57 0.192 -19 1 97.88 106 ARG A N 1
ATOM 819 C CA . ARG A 1 106 ? -1.05 0.625 -20.297 1 97.88 106 ARG A CA 1
ATOM 820 C C . ARG A 1 106 ? 0.475 0.599 -20.312 1 97.88 106 ARG A C 1
ATOM 822 O O . ARG A 1 106 ? 1.085 0.215 -21.312 1 97.88 106 ARG A O 1
ATOM 829 N N . TYR A 1 107 ? 1.082 1.052 -19.234 1 98.12 107 TYR A N 1
ATOM 830 C CA . TYR A 1 107 ? 2.531 1.21 -19.156 1 98.12 107 TYR A CA 1
ATOM 831 C C . TYR A 1 107 ? 3.227 -0.146 -19.141 1 98.12 107 TYR A C 1
ATOM 833 O O . TYR A 1 107 ? 4.219 -0.35 -19.844 1 98.12 107 TYR A O 1
ATOM 841 N N . PHE A 1 108 ? 2.717 -1.088 -18.375 1 98 108 PHE A N 1
ATOM 842 C CA . PHE A 1 108 ? 3.414 -2.357 -18.188 1 98 108 PHE A CA 1
ATOM 843 C C . PHE A 1 108 ? 2.773 -3.447 -19.047 1 98 108 PHE A C 1
ATOM 845 O O . PHE A 1 108 ? 3.406 -4.465 -19.328 1 98 108 PHE A O 1
ATOM 852 N N . GLY A 1 109 ? 1.46 -3.338 -19.328 1 98.06 109 GLY A N 1
ATOM 853 C CA . GLY A 1 109 ? 0.771 -4.293 -20.172 1 98.06 109 GLY A CA 1
ATOM 854 C C . GLY A 1 109 ? 0.584 -5.648 -19.531 1 98.06 109 GLY A C 1
ATOM 855 O O . GLY A 1 109 ? 0.674 -6.68 -20.203 1 98.06 109 GLY A O 1
ATOM 856 N N . ASP A 1 110 ? 0.3 -5.652 -18.203 1 98.62 110 ASP A N 1
ATOM 857 C CA . ASP A 1 110 ? 0.299 -6.969 -17.578 1 98.62 110 ASP A CA 1
ATOM 858 C C . ASP A 1 110 ? -0.833 -7.09 -16.562 1 98.62 110 ASP A C 1
ATOM 860 O O . ASP A 1 110 ? -0.892 -8.055 -15.797 1 98.62 110 ASP A O 1
ATOM 864 N N . LEU A 1 111 ? -1.739 -6.098 -16.5 1 98.69 111 LEU A N 1
ATOM 865 C CA . LEU A 1 111 ? -2.826 -6.156 -15.531 1 98.69 111 LEU A CA 1
ATOM 866 C C . LEU A 1 111 ? -4.059 -6.824 -16.141 1 98.69 111 LEU A C 1
ATOM 868 O O . LEU A 1 111 ? -4.418 -6.547 -17.281 1 98.69 111 LEU A O 1
ATOM 872 N N . LEU A 1 112 ? -4.633 -7.727 -15.461 1 98.75 112 LEU A N 1
ATOM 873 C CA . LEU A 1 112 ? -5.988 -8.211 -15.68 1 98.75 112 LEU A CA 1
ATOM 874 C C . LEU A 1 112 ? -6.891 -7.863 -14.5 1 98.75 112 LEU A C 1
ATOM 876 O O . LEU A 1 112 ? -6.512 -8.062 -13.344 1 98.75 112 LEU A O 1
ATOM 880 N N . GLN A 1 113 ? -8.047 -7.293 -14.797 1 97.56 113 GLN A N 1
ATOM 881 C CA . GLN A 1 113 ? -8.977 -6.953 -13.727 1 97.56 113 GLN A CA 1
ATOM 882 C C . GLN A 1 113 ? -10.391 -7.418 -14.062 1 97.56 113 GLN A C 1
ATOM 884 O O . GLN A 1 113 ? -10.883 -7.18 -15.172 1 97.56 113 GLN A O 1
ATOM 889 N N . TRP A 1 114 ? -10.984 -8.102 -13.148 1 96.06 114 TRP A N 1
ATOM 890 C CA . TRP A 1 114 ? -12.367 -8.539 -13.297 1 96.06 114 TRP A CA 1
ATOM 891 C C . TRP A 1 114 ? -13.281 -7.809 -12.312 1 96.06 114 TRP A C 1
ATOM 893 O O . TRP A 1 114 ? -12.82 -7.324 -11.281 1 96.06 114 TRP A O 1
ATOM 903 N N . ASP A 1 115 ? -14.539 -7.719 -12.688 1 92.25 115 ASP A N 1
ATOM 904 C CA . ASP A 1 115 ? -15.547 -7.164 -11.789 1 92.25 115 ASP A CA 1
ATOM 905 C C . ASP A 1 115 ? -15.93 -8.172 -10.703 1 92.25 115 ASP A C 1
ATOM 907 O O . ASP A 1 115 ? -17.062 -8.633 -10.656 1 92.25 115 ASP A O 1
ATOM 911 N N . ILE A 1 116 ? -14.992 -8.516 -9.906 1 91.38 116 ILE A N 1
ATOM 912 C CA . ILE A 1 116 ? -15.102 -9.383 -8.742 1 91.38 116 ILE A CA 1
ATOM 913 C C . ILE A 1 116 ? -14.672 -8.625 -7.484 1 91.38 116 ILE A C 1
ATOM 915 O O . ILE A 1 116 ? -13.578 -8.062 -7.434 1 91.38 116 ILE A O 1
ATOM 919 N N . ARG A 1 117 ? -15.539 -8.617 -6.555 1 89.88 117 ARG A N 1
ATOM 920 C CA . ARG A 1 117 ? -15.18 -7.934 -5.316 1 89.88 117 ARG A CA 1
ATOM 921 C C . ARG A 1 117 ? -13.969 -8.594 -4.656 1 89.88 117 ARG A C 1
ATOM 923 O O . ARG A 1 117 ? -13.961 -9.805 -4.445 1 89.88 117 ARG A O 1
ATOM 930 N N . GLU A 1 118 ? -13.016 -7.73 -4.316 1 90.81 118 GLU A N 1
ATOM 931 C CA . GLU A 1 118 ? -11.82 -8.25 -3.664 1 90.81 118 GLU A CA 1
ATOM 932 C C . GLU A 1 118 ? -12.148 -8.812 -2.283 1 90.81 118 GLU A C 1
ATOM 934 O O . GLU A 1 118 ? -12.656 -8.094 -1.419 1 90.81 118 GLU A O 1
ATOM 939 N N . SER A 1 119 ? -11.945 -10.016 -2.1 1 89.88 119 SER A N 1
ATOM 940 C CA . SER A 1 119 ? -12.055 -10.727 -0.828 1 89.88 119 SER A CA 1
ATOM 941 C C . SER A 1 119 ? -11.344 -12.07 -0.881 1 89.88 119 SER A C 1
ATOM 943 O O . SER A 1 119 ? -11.133 -12.625 -1.962 1 89.88 119 SER A O 1
ATOM 945 N N . LEU A 1 120 ? -11 -12.547 0.215 1 90.56 120 LEU A N 1
ATOM 946 C CA . LEU A 1 120 ? -10.258 -13.797 0.286 1 90.56 120 LEU A CA 1
ATOM 947 C C . LEU A 1 120 ? -11.062 -14.938 -0.333 1 90.56 120 LEU A C 1
ATOM 949 O O . LEU A 1 120 ? -10.531 -15.719 -1.126 1 90.56 120 LEU A O 1
ATOM 953 N N . LEU A 1 121 ? -12.359 -14.969 -0.037 1 90.69 121 LEU A N 1
ATOM 954 C CA . LEU A 1 121 ? -13.172 -16.094 -0.476 1 90.69 121 LEU A CA 1
ATOM 955 C C . LEU A 1 121 ? -13.539 -15.961 -1.95 1 90.69 121 LEU A C 1
ATOM 957 O O . LEU A 1 121 ? -13.914 -16.953 -2.594 1 90.69 121 LEU A O 1
ATOM 961 N N . ASN A 1 122 ? -13.344 -14.781 -2.535 1 90.88 122 ASN A N 1
ATOM 962 C CA . ASN A 1 122 ? -13.602 -14.578 -3.957 1 90.88 122 ASN A CA 1
ATOM 963 C C . ASN A 1 122 ? -12.367 -14.867 -4.801 1 90.88 122 ASN A C 1
ATOM 965 O O . ASN A 1 122 ? -12.406 -14.758 -6.027 1 90.88 122 ASN A O 1
ATOM 969 N N . LEU A 1 123 ? -11.305 -15.305 -4.168 1 94.81 123 LEU A N 1
ATOM 970 C CA . LEU A 1 123 ? -10.086 -15.648 -4.895 1 94.81 123 LEU A CA 1
ATOM 971 C C . LEU A 1 123 ? -10.352 -16.766 -5.891 1 94.81 123 LEU A C 1
ATOM 973 O O . LEU A 1 123 ? -9.742 -16.812 -6.965 1 94.81 123 LEU A O 1
ATOM 977 N N . THR A 1 124 ? -11.25 -17.656 -5.492 1 95.19 124 THR A N 1
ATOM 978 C CA . THR A 1 124 ? -11.594 -18.766 -6.371 1 95.19 124 THR A CA 1
ATOM 979 C C . THR A 1 124 ? -12.086 -18.25 -7.723 1 95.19 124 THR A C 1
ATOM 981 O O . THR A 1 124 ? -11.656 -18.734 -8.773 1 95.19 124 THR A O 1
ATOM 984 N N . HIS A 1 125 ? -12.945 -17.234 -7.645 1 93.38 125 HIS A N 1
ATOM 985 C CA . HIS A 1 125 ? -13.469 -16.672 -8.883 1 93.38 125 HIS A CA 1
ATOM 986 C C . HIS A 1 125 ? -12.367 -16.016 -9.703 1 93.38 125 HIS A C 1
ATOM 988 O O . HIS A 1 125 ? -12.352 -16.125 -10.93 1 93.38 125 HIS A O 1
ATOM 994 N N . LYS A 1 126 ? -11.492 -15.375 -9.07 1 94.31 126 LYS A N 1
ATOM 995 C CA . LYS A 1 126 ? -10.391 -14.695 -9.75 1 94.31 126 LYS A CA 1
ATOM 996 C C . LYS A 1 126 ? -9.453 -15.703 -10.406 1 94.31 126 LYS A C 1
ATOM 998 O O . LYS A 1 126 ? -9.047 -15.516 -11.555 1 94.31 126 LYS A O 1
ATOM 1003 N N . VAL A 1 127 ? -9.117 -16.766 -9.742 1 96.44 127 VAL A N 1
ATOM 1004 C CA . VAL A 1 127 ? -8.219 -17.797 -10.258 1 96.44 127 VAL A CA 1
ATOM 1005 C C . VAL A 1 127 ? -8.867 -18.516 -11.438 1 96.44 127 VAL A C 1
ATOM 1007 O O . VAL A 1 127 ? -8.227 -18.734 -12.469 1 96.44 127 VAL A O 1
ATOM 1010 N N . ASN A 1 128 ? -10.133 -18.828 -11.289 1 95.06 128 ASN A N 1
ATOM 1011 C CA . ASN A 1 128 ? -10.844 -19.484 -12.383 1 95.06 128 ASN A CA 1
ATOM 1012 C C . ASN A 1 128 ? -10.914 -18.594 -13.617 1 95.06 128 ASN A C 1
ATOM 1014 O O . ASN A 1 128 ? -10.742 -19.062 -14.742 1 95.06 128 ASN A O 1
ATOM 1018 N N . ALA A 1 129 ? -11.219 -17.328 -13.344 1 95.94 129 ALA A N 1
ATOM 1019 C CA . ALA A 1 129 ? -11.266 -16.375 -14.453 1 95.94 129 ALA A CA 1
ATOM 1020 C C . ALA A 1 129 ? -9.922 -16.297 -15.164 1 95.94 129 ALA A C 1
ATOM 1022 O O . ALA A 1 129 ? -9.867 -16.188 -16.391 1 95.94 129 ALA A O 1
ATOM 1023 N N . PHE A 1 130 ? -8.891 -16.328 -14.461 1 97.69 130 PHE A N 1
ATOM 1024 C CA . PHE A 1 130 ? -7.543 -16.312 -15.016 1 97.69 130 PHE A CA 1
ATOM 1025 C C . PHE A 1 130 ? -7.293 -17.547 -15.875 1 97.69 130 PHE A C 1
ATOM 1027 O O . PHE A 1 130 ? -6.746 -17.438 -16.984 1 97.69 130 PHE A O 1
ATOM 1034 N N . PHE A 1 131 ? -7.645 -18.75 -15.336 1 97.44 131 PHE A N 1
ATOM 1035 C CA . PHE A 1 131 ? -7.469 -19.969 -16.109 1 97.44 131 PHE A CA 1
ATOM 1036 C C . PHE A 1 131 ? -8.227 -19.875 -17.438 1 97.44 131 PHE A C 1
ATOM 1038 O O . PHE A 1 131 ? -7.691 -20.234 -18.484 1 97.44 131 PHE A O 1
ATOM 1045 N N . GLU A 1 132 ? -9.422 -19.375 -17.375 1 96.56 132 GLU A N 1
ATOM 1046 C CA . GLU A 1 132 ? -10.219 -19.203 -18.594 1 96.56 132 GLU A CA 1
ATOM 1047 C C . GLU A 1 132 ? -9.578 -18.203 -19.547 1 96.56 132 GLU A C 1
ATOM 1049 O O . GLU A 1 132 ? -9.555 -18.422 -20.75 1 96.56 132 GLU A O 1
ATOM 1054 N N . TRP A 1 133 ? -9.109 -17.141 -18.969 1 97.94 133 TRP A N 1
ATOM 1055 C CA . TRP A 1 133 ? -8.43 -16.125 -19.781 1 97.94 133 TRP A CA 1
ATOM 1056 C C . TRP A 1 133 ? -7.215 -16.719 -20.484 1 97.94 133 TRP A C 1
ATOM 1058 O O . TRP A 1 133 ? -6.988 -16.469 -21.672 1 97.94 133 TRP A O 1
ATOM 1068 N N . THR A 1 134 ? -6.438 -17.484 -19.75 1 98.12 134 THR A N 1
ATOM 1069 C CA . THR A 1 134 ? -5.227 -18.109 -20.281 1 98.12 134 THR A CA 1
ATOM 1070 C C . THR A 1 134 ? -5.566 -19.062 -21.422 1 98.12 134 THR A C 1
ATOM 1072 O O . THR A 1 134 ? -4.883 -19.094 -22.453 1 98.12 134 THR A O 1
ATOM 1075 N N . LEU A 1 135 ? -6.582 -19.875 -21.203 1 96.12 135 LEU A N 1
ATOM 1076 C CA . LEU A 1 135 ? -7.043 -20.812 -22.234 1 96.12 135 LEU A CA 1
ATOM 1077 C C . LEU A 1 135 ? -7.391 -20.062 -23.516 1 96.12 135 LEU A C 1
ATOM 1079 O O . LEU A 1 135 ? -7.121 -20.562 -24.625 1 96.12 135 LEU A O 1
ATOM 1083 N N . LYS A 1 136 ? -7.93 -18.906 -23.391 1 96 136 LYS A N 1
ATOM 1084 C CA . LYS A 1 136 ? -8.422 -18.141 -24.531 1 96 136 LYS A CA 1
ATOM 1085 C C . LYS A 1 136 ? -7.289 -17.359 -25.188 1 96 136 LYS A C 1
ATOM 1087 O O . LYS A 1 136 ? -7.234 -17.266 -26.422 1 96 136 LYS A O 1
ATOM 1092 N N . HIS A 1 137 ? -6.344 -16.828 -24.453 1 97.25 137 HIS A N 1
ATOM 1093 C CA . HIS A 1 137 ? -5.426 -15.836 -25 1 97.25 137 HIS A CA 1
ATOM 1094 C C . HIS A 1 137 ? -4.004 -16.375 -25.078 1 97.25 137 HIS A C 1
ATOM 1096 O O . HIS A 1 137 ? -3.148 -15.812 -25.766 1 97.25 137 HIS A O 1
ATOM 1102 N N . CYS A 1 138 ? -3.713 -17.422 -24.328 1 96.69 138 CYS A N 1
ATOM 1103 C CA . CYS A 1 138 ? -2.391 -18.031 -24.344 1 96.69 138 CYS A CA 1
ATOM 1104 C C . CYS A 1 138 ? -2.473 -19.5 -24.75 1 96.69 138 CYS A C 1
ATOM 1106 O O . CYS A 1 138 ? -2.092 -20.375 -23.969 1 96.69 138 CYS A O 1
ATOM 1108 N N . THR A 1 139 ? -2.768 -19.75 -25.969 1 93.44 139 THR A N 1
ATOM 1109 C CA . THR A 1 139 ? -3.154 -21.062 -26.469 1 93.44 139 THR A CA 1
ATOM 1110 C C . THR A 1 139 ? -1.949 -22 -26.5 1 93.44 139 THR A C 1
ATOM 1112 O O . THR A 1 139 ? -2.105 -23.219 -26.516 1 93.44 139 THR A O 1
ATOM 1115 N N . ARG A 1 140 ? -0.771 -21.5 -26.484 1 93.12 140 ARG A N 1
ATOM 1116 C CA . ARG A 1 140 ? 0.427 -22.328 -26.578 1 93.12 140 ARG A CA 1
ATOM 1117 C C . ARG A 1 140 ? 1.104 -22.469 -25.219 1 93.12 140 ARG A C 1
ATOM 1119 O O . ARG A 1 140 ? 2.268 -22.875 -25.141 1 93.12 140 ARG A O 1
ATOM 1126 N N . VAL A 1 141 ? 0.423 -22.109 -24.188 1 96.81 141 VAL A N 1
ATOM 1127 C CA . VAL A 1 141 ? 1.016 -22.125 -22.859 1 96.81 141 VAL A CA 1
ATOM 1128 C C . VAL A 1 141 ? 1.414 -23.562 -22.484 1 96.81 141 VAL A C 1
ATOM 1130 O O . VAL A 1 141 ? 0.648 -24.5 -22.719 1 96.81 141 VAL A O 1
ATOM 1133 N N . SER A 1 142 ? 2.619 -23.75 -22.016 1 97.19 142 SER A N 1
ATOM 1134 C CA . SER A 1 142 ? 3.105 -25.047 -21.562 1 97.19 142 SER A CA 1
ATOM 1135 C C . SER A 1 142 ? 2.844 -25.25 -20.078 1 97.19 142 SER A C 1
ATOM 1137 O O . SER A 1 142 ? 2.447 -26.328 -19.641 1 97.19 142 SER A O 1
ATOM 1139 N N . PHE A 1 143 ? 3.084 -24.219 -19.312 1 98.5 143 PHE A N 1
ATOM 1140 C CA . PHE A 1 143 ? 2.91 -24.25 -17.859 1 98.5 143 PHE A CA 1
ATOM 1141 C C . PHE A 1 143 ? 2.281 -22.938 -17.359 1 98.5 143 PHE A C 1
ATOM 1143 O O . PHE A 1 143 ? 2.514 -21.875 -17.938 1 98.5 143 PHE A O 1
ATOM 1150 N N . VAL A 1 144 ? 1.498 -23.047 -16.328 1 98.75 144 VAL A N 1
ATOM 1151 C CA . VAL A 1 144 ? 0.952 -21.906 -15.609 1 98.75 144 VAL A CA 1
ATOM 1152 C C . VAL A 1 144 ? 1.421 -21.938 -14.156 1 98.75 144 VAL A C 1
ATOM 1154 O O . VAL A 1 144 ? 1.316 -22.953 -13.477 1 98.75 144 VAL A O 1
ATOM 1157 N N . PHE A 1 145 ? 2.023 -20.906 -13.773 1 98.81 145 PHE A N 1
ATOM 1158 C CA . PHE A 1 145 ? 2.275 -20.672 -12.352 1 98.81 145 PHE A CA 1
ATOM 1159 C C . PHE A 1 145 ? 1.21 -19.766 -11.75 1 98.81 145 PHE A C 1
ATOM 1161 O O . PHE A 1 145 ? 1.054 -18.625 -12.18 1 98.81 145 PHE A O 1
ATOM 1168 N N . SER A 1 146 ? 0.406 -20.219 -10.844 1 98.62 146 SER A N 1
ATOM 1169 C CA . SER A 1 146 ? -0.568 -19.438 -10.086 1 98.62 146 SER A CA 1
ATOM 1170 C C . SER A 1 146 ? -0.077 -19.156 -8.672 1 98.62 146 SER A C 1
ATOM 1172 O O . SER A 1 146 ? 0.185 -20.094 -7.906 1 98.62 146 SER A O 1
ATOM 1174 N N . GLY A 1 147 ? 0.068 -17.922 -8.32 1 98.12 147 GLY A N 1
ATOM 1175 C CA . GLY A 1 147 ? 0.605 -17.625 -7.004 1 98.12 147 GLY A CA 1
ATOM 1176 C C . GLY A 1 147 ? 0.184 -16.25 -6.496 1 98.12 147 GLY A C 1
ATOM 1177 O O . GLY A 1 147 ? -0.715 -15.625 -7.059 1 98.12 147 GLY A O 1
ATOM 1178 N N . ASP A 1 148 ? 0.738 -15.836 -5.336 1 98 148 ASP A N 1
ATOM 1179 C CA . ASP A 1 148 ? 0.417 -14.578 -4.668 1 98 148 ASP A CA 1
ATOM 1180 C C . ASP A 1 148 ? 1.499 -13.531 -4.918 1 98 148 ASP A C 1
ATOM 1182 O O . ASP A 1 148 ? 2.598 -13.867 -5.367 1 98 148 ASP A O 1
ATOM 1186 N N . ASP A 1 149 ? 1.154 -12.273 -4.625 1 98.19 149 ASP A N 1
ATOM 1187 C CA . ASP A 1 149 ? 2.109 -11.195 -4.887 1 98.19 149 ASP A CA 1
ATOM 1188 C C . ASP A 1 149 ? 3.027 -10.977 -3.686 1 98.19 149 ASP A C 1
ATOM 1190 O O . ASP A 1 149 ? 3.846 -10.055 -3.686 1 98.19 149 ASP A O 1
ATOM 1194 N N . ASP A 1 150 ? 2.877 -11.812 -2.611 1 97.25 150 ASP A N 1
ATOM 1195 C CA . ASP A 1 150 ? 3.748 -11.68 -1.448 1 97.25 150 ASP A CA 1
ATOM 1196 C C . ASP A 1 150 ? 4.609 -12.93 -1.265 1 97.25 150 ASP A C 1
ATOM 1198 O O . ASP A 1 150 ? 4.906 -13.32 -0.135 1 97.25 150 ASP A O 1
ATOM 1202 N N . VAL A 1 151 ? 4.926 -13.594 -2.35 1 97.56 151 VAL A N 1
ATOM 1203 C CA . VAL A 1 151 ? 5.82 -14.75 -2.305 1 97.56 151 VAL A CA 1
ATOM 1204 C C . VAL A 1 151 ? 7.141 -14.406 -2.99 1 97.56 151 VAL A C 1
ATOM 1206 O O . VAL A 1 151 ? 7.203 -13.492 -3.811 1 97.56 151 VAL A O 1
ATOM 1209 N N . PHE A 1 152 ? 8.141 -15.094 -2.59 1 97 152 PHE A N 1
ATOM 1210 C CA . PHE A 1 152 ? 9.398 -15.117 -3.326 1 97 152 PHE A CA 1
ATOM 1211 C C . PHE A 1 152 ? 9.531 -16.391 -4.145 1 97 152 PHE A C 1
ATOM 1213 O O . PHE A 1 152 ? 9.344 -17.5 -3.621 1 97 152 PHE A O 1
ATOM 1220 N N . VAL A 1 153 ? 9.797 -16.234 -5.367 1 97.94 153 VAL A N 1
ATOM 1221 C CA . VAL A 1 153 ? 10.023 -17.375 -6.258 1 97.94 153 VAL A CA 1
ATOM 1222 C C . VAL A 1 153 ? 11.445 -17.312 -6.809 1 97.94 153 VAL A C 1
ATOM 1224 O O . VAL A 1 153 ? 11.891 -16.266 -7.289 1 97.94 153 VAL A O 1
ATOM 1227 N N . ASN A 1 154 ? 12.125 -18.328 -6.609 1 97.19 154 ASN A N 1
ATOM 1228 C CA . ASN A 1 154 ? 13.375 -18.531 -7.336 1 97.19 154 ASN A CA 1
ATOM 1229 C C . ASN A 1 154 ? 13.125 -19 -8.766 1 97.19 154 ASN A C 1
ATOM 1231 O O . ASN A 1 154 ? 13.227 -20.203 -9.047 1 97.19 154 ASN A O 1
ATOM 1235 N N . SER A 1 155 ? 12.875 -18.031 -9.672 1 96.62 155 SER A N 1
ATOM 1236 C CA . SER A 1 155 ? 12.414 -18.359 -11.016 1 96.62 155 SER A CA 1
ATOM 1237 C C . SER A 1 155 ? 13.453 -19.172 -11.781 1 96.62 155 SER A C 1
ATOM 1239 O O . SER A 1 155 ? 13.117 -20.125 -12.492 1 96.62 155 SER A O 1
ATOM 1241 N N . PRO A 1 156 ? 14.758 -18.922 -11.633 1 94.81 156 PRO A N 1
ATOM 1242 C CA . PRO A 1 156 ? 15.727 -19.797 -12.297 1 94.81 156 PRO A CA 1
ATOM 1243 C C . PRO A 1 156 ? 15.609 -21.25 -11.844 1 94.81 156 PRO A C 1
ATOM 1245 O O . PRO A 1 156 ? 15.672 -22.172 -12.672 1 94.81 156 PRO A O 1
ATOM 1248 N N . ALA A 1 157 ? 15.477 -21.453 -10.547 1 95.69 157 ALA A N 1
ATOM 1249 C CA . ALA A 1 157 ? 15.297 -22.812 -10.047 1 95.69 157 ALA A CA 1
ATOM 1250 C C . ALA A 1 157 ? 14.023 -23.438 -10.594 1 95.69 157 ALA A C 1
ATOM 1252 O O . ALA A 1 157 ? 14 -24.625 -10.953 1 95.69 157 ALA A O 1
ATOM 1253 N N . LEU A 1 158 ? 12.984 -22.672 -10.656 1 97.5 158 LEU A N 1
A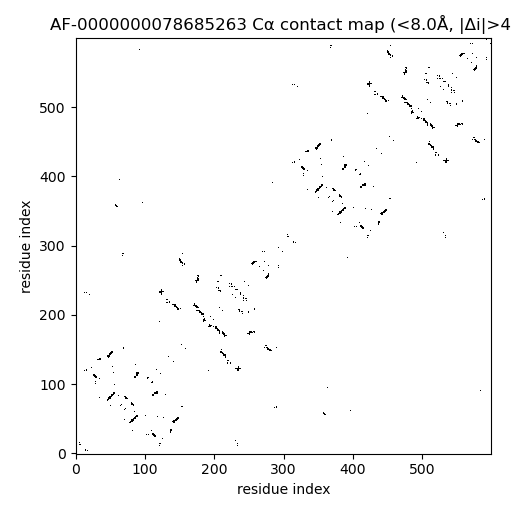TOM 1254 C CA . LEU A 1 158 ? 11.727 -23.141 -11.219 1 97.5 158 LEU A CA 1
ATOM 1255 C C . LEU A 1 158 ? 11.898 -23.531 -12.68 1 97.5 158 LEU A C 1
ATOM 1257 O O . LEU A 1 158 ? 11.43 -24.594 -13.109 1 97.5 158 LEU A O 1
ATOM 1261 N N . PHE A 1 159 ? 12.578 -22.672 -13.484 1 96.69 159 PHE A N 1
ATOM 1262 C CA . PHE A 1 159 ? 12.797 -22.922 -14.898 1 96.69 159 PHE A CA 1
ATOM 1263 C C . PHE A 1 159 ? 13.578 -24.219 -15.102 1 96.69 159 PHE A C 1
ATOM 1265 O O . PHE A 1 159 ? 13.211 -25.047 -15.93 1 96.69 159 PHE A O 1
ATOM 1272 N N . THR A 1 160 ? 14.594 -24.375 -14.273 1 95.19 160 THR A N 1
ATOM 1273 C CA . THR A 1 160 ? 15.398 -25.594 -14.344 1 95.19 160 THR A CA 1
ATOM 1274 C C . THR A 1 160 ? 14.555 -26.828 -14.055 1 95.19 160 THR A C 1
ATOM 1276 O O . THR A 1 160 ? 14.664 -27.828 -14.75 1 95.19 160 THR A O 1
ATOM 1279 N N . TYR A 1 161 ? 13.742 -26.781 -13.117 1 96.5 161 TYR A N 1
ATOM 1280 C CA . TYR A 1 161 ? 12.852 -27.891 -12.766 1 96.5 161 TYR A CA 1
ATOM 1281 C C . TYR A 1 161 ? 11.93 -28.234 -13.93 1 96.5 161 TYR A C 1
ATOM 1283 O O . TYR A 1 161 ? 11.828 -29.391 -14.328 1 96.5 161 TYR A O 1
ATOM 1291 N N . LEU A 1 162 ? 11.273 -27.203 -14.492 1 96.56 162 LEU A N 1
ATOM 1292 C CA . LEU A 1 162 ? 10.32 -27.422 -15.578 1 96.56 162 LEU A CA 1
ATOM 1293 C C . LEU A 1 162 ? 11.008 -28.031 -16.797 1 96.56 162 LEU A C 1
ATOM 1295 O O . LEU A 1 162 ? 10.445 -28.891 -17.469 1 96.56 162 LEU A O 1
ATOM 1299 N N . GLU A 1 163 ? 12.211 -27.609 -17.031 1 93.31 163 GLU A N 1
ATOM 1300 C CA . GLU A 1 163 ? 12.969 -28.094 -18.188 1 93.31 163 GLU A CA 1
ATOM 1301 C C . GLU A 1 163 ? 13.406 -29.547 -17.984 1 93.31 163 GLU A C 1
ATOM 1303 O O . GLU A 1 163 ? 13.688 -30.25 -18.953 1 93.31 163 GLU A O 1
ATOM 1308 N N . SER A 1 164 ? 13.484 -29.922 -16.766 1 94.88 164 SER A N 1
ATOM 1309 C CA . SER A 1 164 ? 13.984 -31.25 -16.453 1 94.88 164 SER A CA 1
ATOM 1310 C C . SER A 1 164 ? 12.883 -32.312 -16.562 1 94.88 164 SER A C 1
ATOM 1312 O O . SER A 1 164 ? 13.156 -33.5 -16.562 1 94.88 164 SER A O 1
ATOM 1314 N N . LEU A 1 165 ? 11.648 -31.906 -16.703 1 95.94 165 LEU A N 1
ATOM 1315 C CA . LEU A 1 165 ? 10.508 -32.812 -16.672 1 95.94 165 LEU A CA 1
ATOM 1316 C C . LEU A 1 165 ? 10.438 -33.656 -17.953 1 95.94 165 LEU A C 1
ATOM 1318 O O . LEU A 1 165 ? 10.68 -33.125 -19.047 1 95.94 165 LEU A O 1
ATOM 1322 N N . GLU A 1 166 ? 10.133 -34.938 -17.75 1 96 166 GLU A N 1
ATOM 1323 C CA . GLU A 1 166 ? 9.781 -35.75 -18.891 1 96 166 GLU A CA 1
ATOM 1324 C C . GLU A 1 166 ? 8.445 -35.344 -19.5 1 96 166 GLU A C 1
ATOM 1326 O O . GLU A 1 166 ? 7.555 -34.875 -18.781 1 96 166 GLU A O 1
ATOM 1331 N N . PRO A 1 167 ? 8.305 -35.5 -20.734 1 93.5 167 PRO A N 1
ATOM 1332 C CA . PRO A 1 167 ? 7.086 -35.062 -21.422 1 93.5 167 PRO A CA 1
ATOM 1333 C C . PRO A 1 167 ? 5.816 -35.625 -20.766 1 93.5 167 PRO A C 1
ATOM 1335 O O . PRO A 1 167 ? 4.82 -34.875 -20.641 1 93.5 167 PRO A O 1
ATOM 1338 N N . SER A 1 168 ? 5.848 -36.906 -20.344 1 93.75 168 SER A N 1
ATOM 1339 C CA . SER A 1 168 ? 4.668 -37.5 -19.75 1 93.75 168 SER A CA 1
ATOM 1340 C C . SER A 1 168 ? 4.297 -36.812 -18.438 1 93.75 168 SER A C 1
ATOM 1342 O O . SER A 1 168 ? 3.113 -36.625 -18.141 1 93.75 168 SER A O 1
ATOM 1344 N N . LYS A 1 169 ? 5.254 -36.406 -17.719 1 94.56 169 LYS A N 1
ATOM 1345 C CA . LYS A 1 169 ? 5.027 -35.688 -16.469 1 94.56 169 LYS A CA 1
ATOM 1346 C C . LYS A 1 169 ? 4.629 -34.219 -16.734 1 94.56 169 LYS A C 1
ATOM 1348 O O . LYS A 1 169 ? 3.744 -33.688 -16.062 1 94.56 169 LYS A O 1
ATOM 1353 N N . ALA A 1 170 ? 5.246 -33.656 -17.719 1 95.94 170 ALA A N 1
ATOM 1354 C CA . ALA A 1 170 ? 5.004 -32.25 -18.047 1 95.94 170 ALA A CA 1
ATOM 1355 C C . ALA A 1 170 ? 3.549 -32.031 -18.453 1 95.94 170 ALA A C 1
ATOM 1357 O O . ALA A 1 170 ? 2.955 -31.016 -18.125 1 95.94 170 ALA A O 1
ATOM 1358 N N . SER A 1 171 ? 2.932 -33 -19.062 1 95.75 171 SER A N 1
ATOM 1359 C CA . SER A 1 171 ? 1.588 -32.812 -19.594 1 95.75 171 SER A CA 1
ATOM 1360 C C . SER A 1 171 ? 0.53 -32.969 -18.516 1 95.75 171 SER A C 1
ATOM 1362 O O . SER A 1 171 ? -0.631 -32.625 -18.703 1 95.75 171 SER A O 1
ATOM 1364 N N . GLN A 1 172 ? 0.882 -33.531 -17.328 1 97.31 172 GLN A N 1
ATOM 1365 C CA . GLN A 1 172 ? -0.054 -33.781 -16.234 1 97.31 172 GLN A CA 1
ATOM 1366 C C . GLN A 1 172 ? 0.42 -33.125 -14.945 1 97.31 172 GLN A C 1
ATOM 1368 O O . GLN A 1 172 ? 0.061 -33.531 -13.844 1 97.31 172 GLN A O 1
ATOM 1373 N N . LEU A 1 173 ? 1.178 -32.094 -15.102 1 98.56 173 LEU A N 1
ATOM 1374 C CA . LEU A 1 173 ? 1.86 -31.5 -13.961 1 98.56 173 LEU A CA 1
ATOM 1375 C C . LEU A 1 173 ? 0.884 -30.719 -13.094 1 98.56 173 LEU A C 1
ATOM 1377 O O . LEU A 1 173 ? 0.115 -29.891 -13.609 1 98.56 173 LEU A O 1
ATOM 1381 N N . TYR A 1 174 ? 0.769 -30.938 -11.906 1 98.75 174 TYR A N 1
ATOM 1382 C CA . TYR A 1 174 ? 0.161 -30.25 -10.781 1 98.75 174 TYR A CA 1
ATOM 1383 C C . TYR A 1 174 ? 1.048 -30.328 -9.539 1 98.75 174 TYR A C 1
ATOM 1385 O O . TYR A 1 174 ? 1.006 -31.328 -8.812 1 98.75 174 TYR A O 1
ATOM 1393 N N . VAL A 1 175 ? 1.864 -29.219 -9.391 1 98.81 175 VAL A N 1
ATOM 1394 C CA . VAL A 1 175 ? 2.971 -29.438 -8.461 1 98.81 175 VAL A CA 1
ATOM 1395 C C . VAL A 1 175 ? 3.111 -28.234 -7.535 1 98.81 175 VAL A C 1
ATOM 1397 O O . VAL A 1 175 ? 2.812 -27.109 -7.93 1 98.81 175 VAL A O 1
ATOM 1400 N N . GLY A 1 176 ? 3.555 -28.344 -6.344 1 98.38 176 GLY A N 1
ATOM 1401 C CA . GLY A 1 176 ? 3.844 -27.422 -5.27 1 98.38 176 GLY A CA 1
ATOM 1402 C C . GLY A 1 176 ? 3.932 -28.078 -3.908 1 98.38 176 GLY A C 1
ATOM 1403 O O . GLY A 1 176 ? 4.375 -29.234 -3.799 1 98.38 176 GLY A O 1
ATOM 1404 N N . GLN A 1 177 ? 3.658 -27.344 -2.902 1 98 177 GLN A N 1
ATOM 1405 C CA . GLN A 1 177 ? 3.553 -27.953 -1.579 1 98 177 GLN A CA 1
ATOM 1406 C C . GLN A 1 177 ? 2.166 -28.562 -1.357 1 98 177 GLN A C 1
ATOM 1408 O O . GLN A 1 177 ? 1.165 -27.844 -1.371 1 98 177 GLN A O 1
ATOM 1413 N N . VAL A 1 178 ? 2.137 -29.859 -1.141 1 97.94 178 VAL A N 1
ATOM 1414 C CA . VAL A 1 178 ? 0.868 -30.578 -1.1 1 97.94 178 VAL A CA 1
ATOM 1415 C C . VAL A 1 178 ? 0.356 -30.641 0.338 1 97.94 178 VAL A C 1
ATOM 1417 O O . VAL A 1 178 ? 1.123 -30.922 1.265 1 97.94 178 VAL A O 1
ATOM 1420 N N . LEU A 1 179 ? -0.869 -30.266 0.595 1 95.81 179 LEU A N 1
ATOM 1421 C CA . LEU A 1 179 ? -1.61 -30.516 1.826 1 95.81 179 LEU A CA 1
ATOM 1422 C C . LEU A 1 179 ? -2.514 -31.734 1.677 1 95.81 179 LEU A C 1
ATOM 1424 O O . LEU A 1 179 ? -3.412 -31.75 0.833 1 95.81 179 LEU A O 1
ATOM 1428 N N . SER A 1 180 ? -2.111 -32.656 2.5 1 91.81 180 SER A N 1
ATOM 1429 C CA . SER A 1 180 ? -2.883 -33.906 2.465 1 91.81 180 SER A CA 1
ATOM 1430 C C . SER A 1 180 ? -3.779 -34.031 3.691 1 91.81 180 SER A C 1
ATOM 1432 O O . SER A 1 180 ? -3.422 -33.562 4.781 1 91.81 180 SER A O 1
ATOM 1434 N N . ALA A 1 181 ? -5 -34.469 3.6 1 83.94 181 ALA A N 1
ATOM 1435 C CA . ALA A 1 181 ? -5.922 -34.75 4.699 1 83.94 181 ALA A CA 1
ATOM 1436 C C . ALA A 1 181 ? -6.348 -33.469 5.398 1 83.94 181 ALA A C 1
ATOM 1438 O O . ALA A 1 181 ? -6.379 -33.406 6.633 1 83.94 181 ALA A O 1
ATOM 1439 N N . SER A 1 182 ? -6.395 -32.406 4.707 1 90.38 182 SER A N 1
ATOM 1440 C CA . SER A 1 182 ? -6.824 -31.141 5.277 1 90.38 182 SER A CA 1
ATOM 1441 C C . SER A 1 182 ? -8.336 -31.109 5.465 1 90.38 182 SER A C 1
ATOM 1443 O O . SER A 1 182 ? -9.078 -31.703 4.688 1 90.38 182 SER A O 1
ATOM 1445 N N . VAL A 1 183 ? -8.734 -30.469 6.559 1 93.56 183 VAL A N 1
ATOM 1446 C CA . VAL A 1 183 ? -10.156 -30.312 6.852 1 93.56 183 VAL A CA 1
ATOM 1447 C C . VAL A 1 183 ? -10.5 -28.828 6.922 1 93.56 183 VAL A C 1
ATOM 1449 O O . VAL A 1 183 ? -9.633 -27.984 7.191 1 93.56 183 VAL A O 1
ATOM 1452 N N . PRO A 1 184 ? -11.805 -28.547 6.703 1 94.75 184 PRO A N 1
ATOM 1453 C CA . PRO A 1 184 ? -12.211 -27.141 6.812 1 94.75 184 PRO A CA 1
ATOM 1454 C C . PRO A 1 184 ? -11.984 -26.562 8.211 1 94.75 184 PRO A C 1
ATOM 1456 O O . PRO A 1 184 ? -12.156 -27.281 9.211 1 94.75 184 PRO A O 1
ATOM 1459 N N . PHE A 1 185 ? -11.562 -25.344 8.227 1 93.62 185 PHE A N 1
ATOM 1460 C CA . PHE A 1 185 ? -11.484 -24.641 9.508 1 93.62 185 PHE A CA 1
ATOM 1461 C C . PHE A 1 185 ? -12.867 -24.406 10.086 1 93.62 185 PHE A C 1
ATOM 1463 O O . PHE A 1 185 ? -13.742 -23.844 9.422 1 93.62 185 PHE A O 1
ATOM 1470 N N . ARG A 1 186 ? -13.094 -24.797 11.328 1 94.44 186 ARG A N 1
ATOM 1471 C CA . ARG A 1 186 ? -14.43 -24.719 11.922 1 94.44 186 ARG A CA 1
ATOM 1472 C C . ARG A 1 186 ? -14.5 -23.594 12.961 1 94.44 186 ARG A C 1
ATOM 1474 O O . ARG A 1 186 ? -15.57 -23.328 13.516 1 94.44 186 ARG A O 1
ATOM 1481 N N . ASP A 1 187 ? -13.391 -22.953 13.266 1 93.5 187 ASP A N 1
ATOM 1482 C CA . ASP A 1 187 ? -13.367 -21.781 14.125 1 93.5 187 ASP A CA 1
ATOM 1483 C C . ASP A 1 187 ? -13.836 -20.531 13.367 1 93.5 187 ASP A C 1
ATOM 1485 O O . ASP A 1 187 ? -13.195 -20.125 12.398 1 93.5 187 ASP A O 1
ATOM 1489 N N . PRO A 1 188 ? -14.852 -19.938 13.82 1 90.38 188 PRO A N 1
ATOM 1490 C CA . PRO A 1 188 ? -15.391 -18.781 13.109 1 90.38 188 PRO A CA 1
ATOM 1491 C C . PRO A 1 188 ? -14.422 -17.594 13.102 1 90.38 188 PRO A C 1
ATOM 1493 O O . PRO A 1 188 ? -14.609 -16.641 12.328 1 90.38 188 PRO A O 1
ATOM 1496 N N . LYS A 1 189 ? -13.461 -17.594 13.875 1 89.81 189 LYS A N 1
ATOM 1497 C CA . LYS A 1 189 ? -12.477 -16.516 13.914 1 89.81 189 LYS A CA 1
ATOM 1498 C C . LYS A 1 189 ? -11.453 -16.656 12.797 1 89.81 189 LYS A C 1
ATOM 1500 O O . LYS A 1 189 ? -10.711 -15.719 12.5 1 89.81 189 LYS A O 1
ATOM 1505 N N . SER A 1 190 ? -11.516 -17.812 12.172 1 91.56 190 SER A N 1
ATOM 1506 C CA . SER A 1 190 ? -10.57 -18.062 11.086 1 91.56 190 SER A CA 1
ATOM 1507 C C . SER A 1 190 ? -11.023 -17.391 9.797 1 91.56 190 SER A C 1
ATOM 1509 O O . SER A 1 190 ? -12.211 -17.406 9.469 1 91.56 190 SER A O 1
ATOM 1511 N N . LYS A 1 191 ? -10.062 -16.875 9.133 1 89.69 191 LYS A N 1
ATOM 1512 C CA . LYS A 1 191 ? -10.383 -16.266 7.848 1 89.69 191 LYS A CA 1
ATOM 1513 C C . LYS A 1 191 ? -10.766 -17.328 6.82 1 89.69 191 LYS A C 1
ATOM 1515 O O . LYS A 1 191 ? -11.312 -17 5.762 1 89.69 191 LYS A O 1
ATOM 1520 N N . TYR A 1 192 ? -10.523 -18.609 7.148 1 91.56 192 TYR A N 1
ATOM 1521 C CA . TYR A 1 192 ? -10.828 -19.719 6.25 1 91.56 192 TYR A CA 1
ATOM 1522 C C . TYR A 1 192 ? -12 -20.531 6.781 1 91.56 192 TYR A C 1
ATOM 1524 O O . TYR A 1 192 ? -12.141 -21.719 6.441 1 91.56 192 TYR A O 1
ATOM 1532 N N . TYR A 1 193 ? -12.797 -19.891 7.57 1 93.31 193 TYR A N 1
ATOM 1533 C CA . TYR A 1 193 ? -13.898 -20.594 8.211 1 93.31 193 TYR A CA 1
ATOM 1534 C C . TYR A 1 193 ? -14.883 -21.125 7.172 1 93.31 193 TYR A C 1
ATOM 1536 O O . TYR A 1 193 ? -15.359 -20.359 6.32 1 93.31 193 TYR A O 1
ATOM 1544 N N . ILE A 1 194 ? -15.203 -22.406 7.258 1 93.81 194 ILE A N 1
ATOM 1545 C CA . ILE A 1 194 ? -16.234 -23.078 6.473 1 93.81 194 ILE A CA 1
ATOM 1546 C C . ILE A 1 194 ? -17.141 -23.906 7.391 1 93.81 194 ILE A C 1
ATOM 1548 O O . ILE A 1 194 ? -16.719 -24.953 7.902 1 93.81 194 ILE A O 1
ATOM 1552 N N . PRO A 1 195 ? -18.344 -23.453 7.578 1 92.69 195 PRO A N 1
ATOM 1553 C CA . PRO A 1 195 ? -19.219 -24.219 8.469 1 92.69 195 PRO A CA 1
ATOM 1554 C C . PRO A 1 195 ? -19.594 -25.594 7.898 1 92.69 195 PRO A C 1
ATOM 1556 O O . PRO A 1 195 ? -19.578 -25.781 6.68 1 92.69 195 PRO A O 1
ATOM 1559 N N . PRO A 1 196 ? -19.984 -26.5 8.82 1 92 196 PRO A N 1
ATOM 1560 C CA . PRO A 1 196 ? -20.344 -27.844 8.375 1 92 196 PRO A CA 1
ATOM 1561 C C . PRO A 1 196 ? -21.531 -27.844 7.406 1 92 196 PRO A C 1
ATOM 1563 O O . PRO A 1 196 ? -21.625 -28.719 6.535 1 92 196 PRO A O 1
ATOM 1566 N N . SER A 1 197 ? -22.375 -26.906 7.531 1 90.31 197 SER A N 1
ATOM 1567 C CA . SER A 1 197 ? -23.531 -26.828 6.656 1 90.31 197 SER A CA 1
ATOM 1568 C C . SER A 1 197 ? -23.125 -26.5 5.223 1 90.31 197 SER A C 1
ATOM 1570 O O . SER A 1 197 ? -23.859 -26.812 4.277 1 90.31 197 SER A O 1
ATOM 1572 N N . PHE A 1 198 ? -21.938 -25.906 5.09 1 89.88 198 PHE A N 1
ATOM 1573 C CA . PHE A 1 198 ? -21.453 -25.531 3.77 1 89.88 198 PHE A CA 1
ATOM 1574 C C . PHE A 1 198 ? -20.688 -26.672 3.121 1 89.88 198 PHE A C 1
ATOM 1576 O O . PHE A 1 198 ? -20.812 -26.906 1.919 1 89.88 198 PHE A O 1
ATOM 1583 N N . TYR A 1 199 ? -19.969 -27.312 3.805 1 90.94 199 TYR A N 1
ATOM 1584 C CA . TYR A 1 199 ? -19.156 -28.422 3.334 1 90.94 199 TYR A CA 1
ATOM 1585 C C . TYR A 1 199 ? -18.844 -29.391 4.465 1 90.94 199 TYR A C 1
ATOM 1587 O O . TYR A 1 199 ? -18.234 -29.016 5.473 1 90.94 199 TYR A O 1
ATOM 1595 N N . ASP A 1 200 ? -19.25 -30.578 4.16 1 90.19 200 ASP A N 1
ATOM 1596 C CA . ASP A 1 200 ? -19.031 -31.625 5.152 1 90.19 200 ASP A CA 1
ATOM 1597 C C . ASP A 1 200 ? -17.984 -32.625 4.672 1 90.19 200 ASP A C 1
ATOM 1599 O O . ASP A 1 200 ? -18 -33.031 3.508 1 90.19 200 ASP A O 1
ATOM 1603 N N . GLY A 1 201 ? -16.984 -32.875 5.57 1 91.25 201 GLY A N 1
ATOM 1604 C CA . GLY A 1 201 ? -15.945 -33.812 5.215 1 91.25 201 GLY A CA 1
ATOM 1605 C C . GLY A 1 201 ? -14.586 -33.188 5.066 1 91.25 201 GLY A C 1
ATOM 1606 O O . GLY A 1 201 ? -14.398 -32 5.426 1 91.25 201 GLY A O 1
ATOM 1607 N N . SER A 1 202 ? -13.586 -34 4.508 1 95.19 202 SER A N 1
ATOM 1608 C CA . SER A 1 202 ? -12.219 -33.531 4.316 1 95.19 202 SER A CA 1
ATOM 1609 C C . SER A 1 202 ? -11.984 -33.062 2.885 1 95.19 202 SER A C 1
ATOM 1611 O O . SER A 1 202 ? -12.734 -33.438 1.978 1 95.19 202 SER A O 1
ATOM 1613 N N . TYR A 1 203 ? -11.047 -32.219 2.752 1 96.38 203 TYR A N 1
ATOM 1614 C CA . TYR A 1 203 ? -10.641 -31.812 1.415 1 96.38 203 TYR A CA 1
ATOM 1615 C C . TYR A 1 203 ? -9.805 -32.875 0.74 1 96.38 203 TYR A C 1
ATOM 1617 O O . TYR A 1 203 ? -9.102 -33.656 1.409 1 96.38 203 TYR A O 1
ATOM 1625 N N . PRO A 1 204 ? -9.945 -33.062 -0.561 1 96.06 204 PRO A N 1
ATOM 1626 C CA . PRO A 1 204 ? -8.93 -33.844 -1.246 1 96.06 204 PRO A CA 1
ATOM 1627 C C . PRO A 1 204 ? -7.535 -33.25 -1.176 1 96.06 204 PRO A C 1
ATOM 1629 O O . PRO A 1 204 ? -7.395 -32.062 -0.791 1 96.06 204 PRO A O 1
ATOM 1632 N N . PRO A 1 205 ? -6.469 -34.094 -1.515 1 97.62 205 PRO A N 1
ATOM 1633 C CA . PRO A 1 205 ? -5.145 -33.469 -1.585 1 97.62 205 PRO A CA 1
ATOM 1634 C C . PRO A 1 205 ? -5.082 -32.312 -2.582 1 97.62 205 PRO A C 1
ATOM 1636 O O . PRO A 1 205 ? -5.676 -32.375 -3.662 1 97.62 205 PRO A O 1
ATOM 1639 N N . TYR A 1 206 ? -4.48 -31.266 -2.174 1 97.94 206 TYR A N 1
ATOM 1640 C CA . TYR A 1 206 ? -4.348 -30.109 -3.037 1 97.94 206 TYR A CA 1
ATOM 1641 C C . TYR A 1 206 ? -3.02 -29.406 -2.799 1 97.94 206 TYR A C 1
ATOM 1643 O O . TYR A 1 206 ? -2.305 -29.719 -1.844 1 97.94 206 TYR A O 1
ATOM 1651 N N . VAL A 1 207 ? -2.594 -28.5 -3.732 1 98.25 207 VAL A N 1
ATOM 1652 C CA . VAL A 1 207 ? -1.375 -27.703 -3.621 1 98.25 207 VAL A CA 1
ATOM 1653 C C . VAL A 1 207 ? -1.707 -26.328 -3.055 1 98.25 207 VAL A C 1
ATOM 1655 O O . VAL A 1 207 ? -2.707 -25.719 -3.439 1 98.25 207 VAL A O 1
ATOM 1658 N N . GLY A 1 208 ? -0.862 -25.812 -2.145 1 96.88 208 GLY A N 1
ATOM 1659 C CA . GLY A 1 208 ? -1.071 -24.5 -1.555 1 96.88 208 GLY A CA 1
ATOM 1660 C C . GLY A 1 208 ? -1.163 -23.391 -2.586 1 96.88 208 GLY A C 1
ATOM 1661 O O . GLY A 1 208 ? -0.418 -23.391 -3.568 1 96.88 208 GLY A O 1
ATOM 1662 N N . GLY A 1 209 ? -1.993 -22.438 -2.32 1 96.31 209 GLY A N 1
ATOM 1663 C CA . GLY A 1 209 ? -2.387 -21.438 -3.307 1 96.31 209 GLY A CA 1
ATOM 1664 C C . GLY A 1 209 ? -1.375 -20.328 -3.459 1 96.31 209 GLY A C 1
ATOM 1665 O O . GLY A 1 209 ? -1.466 -19.516 -4.391 1 96.31 209 GLY A O 1
ATOM 1666 N N . GLY A 1 210 ? -0.378 -20.297 -2.559 1 96.81 210 GLY A N 1
ATOM 1667 C CA . GLY A 1 210 ? 0.64 -19.25 -2.646 1 96.81 210 GLY A CA 1
ATOM 1668 C C . GLY A 1 210 ? 1.519 -19.391 -3.877 1 96.81 210 GLY A C 1
ATOM 1669 O O . GLY A 1 210 ? 2.129 -18.406 -4.316 1 96.81 210 GLY A O 1
ATOM 1670 N N . GLY A 1 211 ? 1.584 -20.578 -4.371 1 98.06 211 GLY A N 1
ATOM 1671 C CA . GLY A 1 211 ? 2.346 -20.891 -5.57 1 98.06 211 GLY A CA 1
ATOM 1672 C C . GLY A 1 211 ? 2.201 -22.328 -6.004 1 98.06 211 GLY A C 1
ATOM 1673 O O . GLY A 1 211 ? 2.496 -23.25 -5.238 1 98.06 211 GLY A O 1
ATOM 1674 N N . LEU A 1 212 ? 1.737 -22.516 -7.16 1 98.38 212 LEU A N 1
ATOM 1675 C CA . LEU A 1 212 ? 1.614 -23.844 -7.762 1 98.38 212 LEU A CA 1
ATOM 1676 C C . LEU A 1 212 ? 1.833 -23.781 -9.266 1 98.38 212 LEU A C 1
ATOM 1678 O O . LEU A 1 212 ? 1.708 -22.719 -9.875 1 98.38 212 LEU A O 1
ATOM 1682 N N . VAL A 1 213 ? 2.264 -24.859 -9.852 1 98.81 213 VAL A N 1
ATOM 1683 C CA . VAL A 1 213 ? 2.445 -24.938 -11.297 1 98.81 213 VAL A CA 1
ATOM 1684 C C . VAL A 1 213 ? 1.495 -25.984 -11.883 1 98.81 213 VAL A C 1
ATOM 1686 O O . VAL A 1 213 ? 1.347 -27.078 -11.328 1 98.81 213 VAL A O 1
ATOM 1689 N N . LEU A 1 214 ? 0.859 -25.609 -12.898 1 98.56 214 LEU A N 1
ATOM 1690 C CA . LEU A 1 214 ? -0.026 -26.484 -13.656 1 98.56 214 LEU A CA 1
ATOM 1691 C C . LEU A 1 214 ? 0.437 -26.609 -15.102 1 98.56 214 LEU A C 1
ATOM 1693 O O . LEU A 1 214 ? 0.892 -25.641 -15.703 1 98.56 214 LEU A O 1
ATOM 1697 N N . SER A 1 215 ? 0.299 -27.844 -15.633 1 98.56 215 SER A N 1
ATOM 1698 C CA . SER A 1 215 ? 0.477 -28.016 -17.078 1 98.56 215 SER A CA 1
ATOM 1699 C C . SER A 1 215 ? -0.59 -27.25 -17.844 1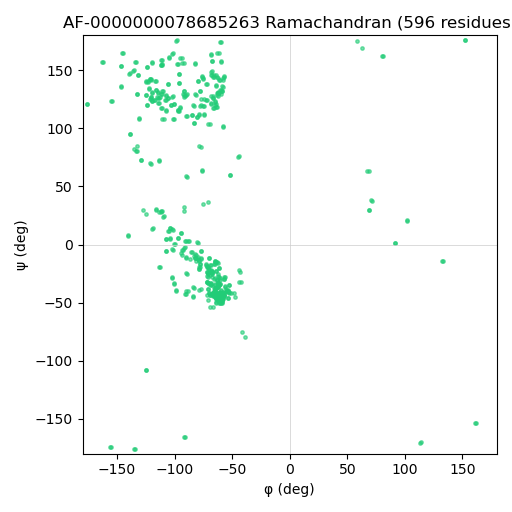 98.56 215 SER A C 1
ATOM 1701 O O . SER A 1 215 ? -1.767 -27.266 -17.484 1 98.56 215 SER A O 1
ATOM 1703 N N . GLY A 1 216 ? -0.117 -26.594 -18.906 1 98.12 216 GLY A N 1
ATOM 1704 C CA . GLY A 1 216 ? -1.071 -25.938 -19.797 1 98.12 216 GLY A CA 1
ATOM 1705 C C . GLY A 1 216 ? -2.105 -26.891 -20.359 1 98.12 216 GLY A C 1
ATOM 1706 O O . GLY A 1 216 ? -3.246 -26.5 -20.609 1 98.12 216 GLY A O 1
ATOM 1707 N N . ALA A 1 217 ? -1.793 -28.141 -20.5 1 97.69 217 ALA A N 1
ATOM 1708 C CA . ALA A 1 217 ? -2.662 -29.156 -21.078 1 97.69 217 ALA A CA 1
ATOM 1709 C C . ALA A 1 217 ? -3.85 -29.453 -20.156 1 97.69 217 ALA A C 1
ATOM 1711 O O . ALA A 1 217 ? -4.855 -30.016 -20.594 1 97.69 217 ALA A O 1
ATOM 1712 N N . LEU A 1 218 ? -3.748 -29.078 -18.953 1 98.19 218 LEU A N 1
ATOM 1713 C CA . LEU A 1 218 ? -4.797 -29.406 -17.984 1 98.19 218 LEU A CA 1
ATOM 1714 C C . LEU A 1 218 ? -5.855 -28.312 -17.953 1 98.19 218 LEU A C 1
ATOM 1716 O O . LEU A 1 218 ? -6.914 -28.484 -17.344 1 98.19 218 LEU A O 1
ATOM 1720 N N . LEU A 1 219 ? -5.609 -27.141 -18.578 1 98 219 LEU A N 1
ATOM 1721 C CA . LEU A 1 219 ? -6.508 -26 -18.469 1 98 219 LEU A CA 1
ATOM 1722 C C . LEU A 1 219 ? -7.863 -26.297 -19.094 1 98 219 LEU A C 1
ATOM 1724 O O . LEU A 1 219 ? -8.906 -25.922 -18.531 1 98 219 LEU A O 1
ATOM 1728 N N . ARG A 1 220 ? -7.906 -26.953 -20.188 1 97.62 220 ARG A N 1
ATOM 1729 C CA . ARG A 1 220 ? -9.172 -27.234 -20.859 1 97.62 220 ARG A CA 1
ATOM 1730 C C . ARG A 1 220 ? -10 -28.234 -20.031 1 97.62 220 ARG A C 1
ATOM 1732 O O . ARG A 1 220 ? -11.164 -27.969 -19.719 1 97.62 220 ARG A O 1
ATOM 1739 N N . PRO A 1 221 ? -9.375 -29.422 -19.672 1 97.5 221 PRO A N 1
ATOM 1740 C CA . PRO A 1 221 ? -10.133 -30.297 -18.781 1 97.5 221 PRO A CA 1
ATOM 1741 C C . PRO A 1 221 ? -10.586 -29.594 -17.5 1 97.5 221 PRO A C 1
ATOM 1743 O O . PRO A 1 221 ? -11.695 -29.844 -17.016 1 97.5 221 PRO A O 1
ATOM 1746 N N . LEU A 1 222 ? -9.766 -28.781 -16.938 1 96.5 222 LEU A N 1
ATOM 1747 C CA . LEU A 1 222 ? -10.109 -28.031 -15.727 1 96.5 222 LEU A CA 1
ATOM 1748 C C . LEU A 1 222 ? -11.312 -27.125 -15.961 1 96.5 222 LEU A C 1
ATOM 1750 O O . LEU A 1 222 ? -12.219 -27.062 -15.133 1 96.5 222 LEU A O 1
ATOM 1754 N N . SER A 1 223 ? -11.328 -26.422 -17.078 1 94 223 SER A N 1
ATOM 1755 C CA . SER A 1 223 ? -12.438 -25.562 -17.438 1 94 223 SER A CA 1
ATOM 1756 C C . SER A 1 223 ? -13.742 -26.344 -17.562 1 94 223 SER A C 1
ATOM 1758 O O . SER A 1 223 ? -14.789 -25.891 -17.078 1 94 223 SER A O 1
ATOM 1760 N N . SER A 1 224 ? -13.672 -27.469 -18.156 1 95.25 224 SER A N 1
ATOM 1761 C CA . SER A 1 224 ? -14.859 -28.297 -18.344 1 95.25 224 SER A CA 1
ATOM 1762 C C . SER A 1 224 ? -15.414 -28.766 -17 1 95.25 224 SER A C 1
ATOM 1764 O O . SER A 1 224 ? -16.625 -28.688 -16.766 1 95.25 224 SER A O 1
ATOM 1766 N N . VAL A 1 225 ? -14.562 -29.188 -16.188 1 95.25 225 VAL A N 1
ATOM 1767 C CA . VAL A 1 225 ? -14.977 -29.75 -14.906 1 95.25 225 VAL A CA 1
ATOM 1768 C C . VAL A 1 225 ? -15.5 -28.641 -13.992 1 95.25 225 VAL A C 1
ATOM 1770 O O . VAL A 1 225 ? -16.438 -28.859 -13.219 1 95.25 225 VAL A O 1
ATOM 1773 N N . SER A 1 226 ? -14.852 -27.438 -14.031 1 90.56 226 SER A N 1
ATOM 1774 C CA . SER A 1 226 ? -15.242 -26.328 -13.172 1 90.56 226 SER A CA 1
ATOM 1775 C C . SER A 1 226 ? -16.672 -25.891 -13.453 1 90.56 226 SER A C 1
ATOM 1777 O O . SER A 1 226 ? -17.312 -25.266 -12.602 1 90.56 226 SER A O 1
ATOM 1779 N N . ARG A 1 227 ? -17.203 -26.219 -14.602 1 88.44 227 ARG A N 1
ATOM 1780 C CA . ARG A 1 227 ? -18.594 -25.906 -14.953 1 88.44 227 ARG A CA 1
ATOM 1781 C C . ARG A 1 227 ? -19.547 -26.891 -14.297 1 88.44 227 ARG A C 1
ATOM 1783 O O . ARG A 1 227 ? -20.75 -26.594 -14.164 1 88.44 227 ARG A O 1
ATOM 1790 N N . LEU A 1 228 ? -19.031 -28.016 -13.93 1 90.44 228 LEU A N 1
ATOM 1791 C CA . LEU A 1 228 ? -19.875 -29.078 -13.391 1 90.44 228 LEU A CA 1
ATOM 1792 C C . LEU A 1 228 ? -19.797 -29.109 -11.867 1 90.44 228 LEU A C 1
ATOM 1794 O O . LEU A 1 228 ? -20.781 -29.422 -11.203 1 90.44 228 LEU A O 1
ATOM 1798 N N . ILE A 1 229 ? -18.656 -28.797 -11.352 1 89.31 229 ILE A N 1
ATOM 1799 C CA . ILE A 1 229 ? -18.438 -28.812 -9.906 1 89.31 229 ILE A CA 1
ATOM 1800 C C . ILE A 1 229 ? -18.781 -27.453 -9.305 1 89.31 229 ILE A C 1
ATOM 1802 O O . ILE A 1 229 ? -18.344 -26.422 -9.805 1 89.31 229 ILE A O 1
ATOM 1806 N N . PRO A 1 230 ? -19.609 -27.484 -8.258 1 89.62 230 PRO A N 1
ATOM 1807 C CA . PRO A 1 230 ? -19.922 -26.203 -7.613 1 89.62 230 PRO A CA 1
ATOM 1808 C C . PRO A 1 230 ? -18.672 -25.484 -7.109 1 89.62 230 PRO A C 1
ATOM 1810 O O . PRO A 1 230 ? -17.75 -26.125 -6.602 1 89.62 230 PRO A O 1
ATOM 1813 N N . VAL A 1 231 ? -18.688 -24.172 -7.258 1 92.25 231 VAL A N 1
ATOM 1814 C CA . VAL A 1 231 ? -17.547 -23.359 -6.844 1 92.25 231 VAL A CA 1
ATOM 1815 C C . VAL A 1 231 ? -17.391 -23.422 -5.328 1 92.25 231 VAL A C 1
ATOM 1817 O O . VAL A 1 231 ? -18.391 -23.422 -4.598 1 92.25 231 VAL A O 1
ATOM 1820 N N . PHE A 1 232 ? -16.188 -23.422 -4.828 1 93.62 232 PHE A N 1
ATOM 1821 C CA . PHE A 1 232 ? -15.844 -23.484 -3.41 1 93.62 232 PHE A CA 1
ATOM 1822 C C . PHE A 1 232 ? -14.977 -22.297 -3.014 1 93.62 232 PHE A C 1
ATOM 1824 O O . PHE A 1 232 ? -14.094 -21.875 -3.77 1 93.62 232 PHE A O 1
ATOM 1831 N N . PRO A 1 233 ? -15.141 -21.641 -1.817 1 92.81 233 PRO A N 1
ATOM 1832 C CA . PRO A 1 233 ? -14.578 -20.328 -1.482 1 92.81 233 PRO A CA 1
ATOM 1833 C C . PRO A 1 233 ? -13.109 -20.406 -1.068 1 92.81 233 PRO A C 1
ATOM 1835 O O . PRO A 1 233 ? -12.5 -19.391 -0.738 1 92.81 233 PRO A O 1
ATOM 1838 N N . VAL A 1 234 ? -12.406 -21.484 -1.054 1 95 234 VAL A N 1
ATOM 1839 C CA . VAL A 1 234 ? -10.969 -21.625 -0.864 1 95 234 VAL A CA 1
ATOM 1840 C C . VAL A 1 234 ? -10.32 -22.078 -2.174 1 95 234 VAL A C 1
ATOM 1842 O O . VAL A 1 234 ? -10.445 -23.234 -2.58 1 95 234 VAL A O 1
ATOM 1845 N N . ASP A 1 235 ? -9.609 -21.109 -2.754 1 96.12 235 ASP A N 1
ATOM 1846 C CA . ASP A 1 235 ? -9.258 -21.234 -4.168 1 96.12 235 ASP A CA 1
ATOM 1847 C C . ASP A 1 235 ? -8.383 -22.453 -4.41 1 96.12 235 ASP A C 1
ATOM 1849 O O . ASP A 1 235 ? -8.586 -23.203 -5.375 1 96.12 235 ASP A O 1
ATOM 1853 N N . ASP A 1 236 ? -7.363 -22.641 -3.49 1 97.12 236 ASP A N 1
ATOM 1854 C CA . ASP A 1 236 ? -6.453 -23.766 -3.734 1 97.12 236 ASP A CA 1
ATOM 1855 C C . ASP A 1 236 ? -7.137 -25.094 -3.461 1 97.12 236 ASP A C 1
ATOM 1857 O O . ASP A 1 236 ? -6.887 -26.078 -4.16 1 97.12 236 ASP A O 1
ATOM 1861 N N . VAL A 1 237 ? -8.07 -25.125 -2.502 1 97.06 237 VAL A N 1
ATOM 1862 C CA . VAL A 1 237 ? -8.867 -26.328 -2.271 1 97.06 237 VAL A CA 1
ATOM 1863 C C . VAL A 1 237 ? -9.727 -26.625 -3.498 1 97.06 237 VAL A C 1
ATOM 1865 O O . VAL A 1 237 ? -9.797 -27.766 -3.955 1 97.06 237 VAL A O 1
ATOM 1868 N N . TYR A 1 238 ? -10.359 -25.594 -3.994 1 96.5 238 TYR A N 1
ATOM 1869 C CA . TYR A 1 238 ? -11.219 -25.781 -5.164 1 96.5 238 TYR A CA 1
ATOM 1870 C C . TYR A 1 238 ? -10.414 -26.297 -6.352 1 96.5 238 TYR A C 1
ATOM 1872 O O . TYR A 1 238 ? -10.875 -27.172 -7.086 1 96.5 238 TYR A O 1
ATOM 1880 N N . THR A 1 239 ? -9.234 -25.75 -6.586 1 97.31 239 THR A N 1
ATOM 1881 C CA . THR A 1 239 ? -8.367 -26.219 -7.652 1 97.31 239 THR A CA 1
ATOM 1882 C C . THR A 1 239 ? -8.062 -27.703 -7.473 1 97.31 239 THR A C 1
ATOM 1884 O O . THR A 1 239 ? -8.109 -28.484 -8.43 1 97.31 239 THR A O 1
ATOM 1887 N N . GLY A 1 240 ? -7.773 -28.062 -6.219 1 97.62 240 GLY A N 1
ATOM 1888 C CA . GLY A 1 240 ? -7.555 -29.469 -5.914 1 97.62 240 GLY A CA 1
ATOM 1889 C C . GLY A 1 240 ? -8.758 -30.344 -6.223 1 97.62 240 GLY A C 1
ATOM 1890 O O . GLY A 1 240 ? -8.617 -31.422 -6.793 1 97.62 240 GLY A O 1
ATOM 1891 N N . MET A 1 241 ? -9.93 -29.922 -5.852 1 96.5 241 MET A N 1
ATOM 1892 C CA . MET A 1 241 ? -11.172 -30.641 -6.125 1 96.5 241 MET A CA 1
ATOM 1893 C C . MET A 1 241 ? -11.359 -30.859 -7.625 1 96.5 241 MET A C 1
ATOM 1895 O O . MET A 1 241 ? -11.664 -31.969 -8.062 1 96.5 241 MET A O 1
ATOM 1899 N N . CYS A 1 242 ? -11.164 -29.859 -8.398 1 97.31 242 CYS A N 1
ATOM 1900 C CA . CYS A 1 242 ? -11.359 -29.922 -9.844 1 97.31 242 CYS A CA 1
ATOM 1901 C C . CYS A 1 242 ? -10.328 -30.844 -10.484 1 97.31 242 CYS A C 1
ATOM 1903 O O . CYS A 1 242 ? -10.664 -31.656 -11.352 1 97.31 242 CYS A O 1
ATOM 1905 N N . LEU A 1 243 ? -9.078 -30.719 -10.047 1 97.88 243 LEU A N 1
ATOM 1906 C CA . LEU A 1 243 ? -8.031 -31.547 -10.648 1 97.88 243 LEU A CA 1
ATOM 1907 C C . LEU A 1 243 ? -8.219 -33 -10.281 1 97.88 243 LEU A C 1
ATOM 1909 O O . LEU A 1 243 ? -7.918 -33.906 -11.078 1 97.88 243 LEU A O 1
ATOM 1913 N N . GLN A 1 244 ? -8.695 -33.219 -9.094 1 96.88 244 GLN A N 1
ATOM 1914 C CA . GLN A 1 244 ? -9.047 -34.594 -8.734 1 96.88 244 GLN A CA 1
ATOM 1915 C C . GLN A 1 244 ? -10.102 -35.156 -9.68 1 96.88 244 GLN A C 1
ATOM 1917 O O . GLN A 1 244 ? -10 -36.312 -10.125 1 96.88 244 GLN A O 1
ATOM 1922 N N . ALA A 1 245 ? -11.086 -34.406 -9.945 1 97.12 245 ALA A N 1
ATOM 1923 C CA . ALA A 1 245 ? -12.156 -34.812 -10.852 1 97.12 245 ALA A CA 1
ATOM 1924 C C . ALA A 1 245 ? -11.617 -35.062 -12.258 1 97.12 245 ALA A C 1
ATOM 1926 O O . ALA A 1 245 ? -12.141 -35.906 -12.984 1 97.12 245 ALA A O 1
ATOM 1927 N N . VAL A 1 246 ? -10.617 -34.344 -12.688 1 97.19 246 VAL A N 1
ATOM 1928 C CA . VAL A 1 246 ? -9.953 -34.531 -13.977 1 97.19 246 VAL A CA 1
ATOM 1929 C C . VAL A 1 246 ? -9.133 -35.812 -13.953 1 97.19 246 VAL A C 1
ATOM 1931 O O . VAL A 1 246 ? -8.859 -36.375 -15.008 1 97.19 246 VAL A O 1
ATOM 1934 N N . GLY A 1 247 ? -8.695 -36.281 -12.812 1 97.19 247 GLY A N 1
ATOM 1935 C CA . GLY A 1 247 ? -7.883 -37.469 -12.672 1 97.19 247 GLY A CA 1
ATOM 1936 C C . GLY A 1 247 ? -6.41 -37.188 -12.461 1 97.19 247 GLY A C 1
ATOM 1937 O O . GLY A 1 247 ? -5.555 -38 -12.781 1 97.19 247 GLY A O 1
ATOM 1938 N N . VAL A 1 248 ? -6.102 -36 -12.023 1 97.81 248 VAL A N 1
ATOM 1939 C CA . VAL A 1 248 ? -4.711 -35.594 -11.805 1 97.81 248 VAL A CA 1
ATOM 1940 C C . VAL A 1 248 ? -4.473 -35.344 -10.312 1 97.81 248 VAL A C 1
ATOM 1942 O O . VAL A 1 248 ? -5.199 -34.594 -9.68 1 97.81 248 VAL A O 1
ATOM 1945 N N . SER A 1 249 ? -3.447 -36 -9.727 1 97.06 249 SER A N 1
ATOM 1946 C CA . SER A 1 249 ? -3.078 -35.812 -8.32 1 97.06 249 SER A CA 1
ATOM 1947 C C . SER A 1 249 ? -1.946 -34.812 -8.172 1 97.06 249 SER A C 1
ATOM 1949 O O . SER A 1 249 ? -1.073 -34.719 -9.031 1 97.06 249 SER A O 1
ATOM 1951 N N . PRO A 1 250 ? -1.994 -34.094 -7.082 1 98.12 250 PRO A N 1
ATOM 1952 C CA . PRO A 1 250 ? -0.888 -33.156 -6.855 1 98.12 250 PRO A CA 1
ATOM 1953 C C . PRO A 1 250 ? 0.434 -33.875 -6.57 1 98.12 250 PRO A C 1
ATOM 1955 O O . PRO A 1 250 ? 0.442 -34.969 -5.984 1 98.12 250 PRO A O 1
ATOM 1958 N N . GLU A 1 251 ? 1.452 -33.25 -7.027 1 97.81 251 GLU A N 1
ATOM 1959 C CA . GLU A 1 251 ? 2.803 -33.75 -6.781 1 97.81 251 GLU A CA 1
ATOM 1960 C C . GLU A 1 251 ? 3.559 -32.844 -5.816 1 97.81 251 GLU A C 1
ATOM 1962 O O . GLU A 1 251 ? 3.58 -31.625 -5.992 1 97.81 251 GLU A O 1
ATOM 1967 N N . GLU A 1 252 ? 4.156 -33.5 -4.859 1 97.62 252 GLU A N 1
ATOM 1968 C CA . GLU A 1 252 ? 4.953 -32.75 -3.889 1 97.62 252 GLU A CA 1
ATOM 1969 C C . GLU A 1 252 ? 6.316 -32.375 -4.465 1 97.62 252 GLU A C 1
ATOM 1971 O O . GLU A 1 252 ? 6.957 -33.188 -5.133 1 97.62 252 GLU A O 1
ATOM 1976 N N . ASN A 1 253 ? 6.68 -31.172 -4.328 1 97.25 253 ASN A N 1
ATOM 1977 C CA . ASN A 1 253 ? 8.039 -30.719 -4.605 1 97.25 253 ASN A CA 1
ATOM 1978 C C . ASN A 1 253 ? 8.656 -30.031 -3.391 1 97.25 253 ASN A C 1
ATOM 1980 O O . ASN A 1 253 ? 8.133 -29.031 -2.904 1 97.25 253 ASN A O 1
ATOM 1984 N N . PRO A 1 254 ? 9.758 -30.531 -2.854 1 95.69 254 PRO A N 1
ATOM 1985 C CA . PRO A 1 254 ? 10.352 -30.016 -1.617 1 95.69 254 PRO A CA 1
ATOM 1986 C C . PRO A 1 254 ? 10.852 -28.578 -1.756 1 95.69 254 PRO A C 1
ATOM 1988 O O . PRO A 1 254 ? 11.102 -27.906 -0.75 1 95.69 254 PRO A O 1
ATOM 1991 N N . GLY A 1 255 ? 10.961 -28.109 -2.941 1 96.75 255 GLY A N 1
ATOM 1992 C CA . GLY A 1 255 ? 11.406 -26.75 -3.152 1 96.75 255 GLY A CA 1
ATOM 1993 C C . GLY A 1 255 ? 10.312 -25.719 -2.902 1 96.75 255 GLY A C 1
ATOM 1994 O O . GLY A 1 255 ? 10.594 -24.531 -2.785 1 96.75 255 GLY A O 1
ATOM 1995 N N . PHE A 1 256 ? 9.125 -26.156 -2.879 1 97.69 256 PHE A N 1
ATOM 1996 C CA . PHE A 1 256 ? 8.008 -25.281 -2.598 1 97.69 256 PHE A CA 1
ATOM 1997 C C . PHE A 1 256 ? 7.723 -25.219 -1.103 1 97.69 256 PHE A C 1
ATOM 1999 O O . PHE A 1 256 ? 7.312 -26.219 -0.504 1 97.69 256 PHE A O 1
ATOM 2006 N N . LYS A 1 257 ? 7.992 -24.094 -0.517 1 95.69 257 LYS A N 1
ATOM 2007 C CA . LYS A 1 257 ? 7.684 -23.844 0.89 1 95.69 257 LYS A CA 1
ATOM 2008 C C . LYS A 1 257 ? 6.613 -22.766 1.038 1 95.69 257 LYS A C 1
ATOM 2010 O O . LYS A 1 257 ? 6.879 -21.688 1.576 1 95.69 257 LYS A O 1
ATOM 2015 N N . THR A 1 258 ? 5.344 -23.109 0.688 1 93.69 258 THR A N 1
ATOM 2016 C CA . THR A 1 258 ? 4.215 -22.188 0.611 1 93.69 258 THR A CA 1
ATOM 2017 C C . THR A 1 258 ? 3.748 -21.781 2.008 1 93.69 258 THR A C 1
ATOM 2019 O O . THR A 1 258 ? 3.041 -20.781 2.168 1 93.69 258 THR A O 1
ATOM 2022 N N . PHE A 1 259 ? 4.133 -22.516 3.041 1 86.81 259 PHE A N 1
ATOM 2023 C CA . PHE A 1 259 ? 3.701 -22.203 4.398 1 86.81 259 PHE A CA 1
ATOM 2024 C C . PHE A 1 259 ? 4.883 -21.766 5.254 1 86.81 259 PHE A C 1
ATOM 2026 O O . PHE A 1 259 ? 4.918 -22.031 6.457 1 86.81 259 PHE A O 1
ATOM 2033 N N . ASP A 1 260 ? 5.828 -21.219 4.633 1 82.44 260 ASP A N 1
ATOM 2034 C CA . ASP A 1 260 ? 6.961 -20.484 5.203 1 82.44 260 ASP A CA 1
ATOM 2035 C C . ASP A 1 260 ? 8.039 -21.438 5.695 1 82.44 260 ASP A C 1
ATOM 2037 O O . ASP A 1 260 ? 7.809 -22.656 5.797 1 82.44 260 ASP A O 1
ATOM 2041 N N . VAL A 1 261 ? 9.18 -20.922 5.871 1 87.25 261 VAL A N 1
ATOM 2042 C CA . VAL A 1 261 ? 10.312 -21.609 6.469 1 87.25 261 VAL A CA 1
ATOM 2043 C C . VAL A 1 261 ? 10.43 -21.234 7.945 1 87.25 261 VAL A C 1
ATOM 2045 O O . VAL A 1 261 ? 9.664 -20.391 8.438 1 87.25 261 VAL A O 1
ATOM 2048 N N . LYS A 1 262 ? 11.383 -21.891 8.547 1 88.56 262 LYS A N 1
ATOM 2049 C CA . LYS A 1 262 ? 11.648 -21.531 9.938 1 88.56 262 LYS A CA 1
ATOM 2050 C C . LYS A 1 262 ? 12.117 -20.078 10.055 1 88.56 262 LYS A C 1
ATOM 2052 O O . LYS A 1 262 ? 12.82 -19.578 9.172 1 88.56 262 LYS A O 1
ATOM 2057 N N . GLU A 1 263 ? 11.68 -19.469 11.125 1 85.56 263 GLU A N 1
ATOM 2058 C CA . GLU A 1 263 ? 11.984 -18.047 11.344 1 85.56 263 GLU A CA 1
ATOM 2059 C C . GLU A 1 263 ? 13.477 -17.781 11.227 1 85.56 263 GLU A C 1
ATOM 2061 O O . GLU A 1 263 ? 13.891 -16.781 10.641 1 85.56 263 GLU A O 1
ATOM 2066 N N . GLU A 1 264 ? 14.328 -18.641 11.766 1 89.25 264 GLU A N 1
ATOM 2067 C CA . GLU A 1 264 ? 15.781 -18.469 11.773 1 89.25 264 GLU A CA 1
ATOM 2068 C C . GLU A 1 264 ? 16.344 -18.516 10.359 1 89.25 264 GLU A C 1
ATOM 2070 O O . GLU A 1 264 ? 17.453 -18.031 10.109 1 89.25 264 GLU A O 1
ATOM 2075 N N . ASP A 1 265 ? 15.531 -19.047 9.43 1 89.75 265 ASP A N 1
ATOM 2076 C CA . ASP A 1 265 ? 16.016 -19.234 8.062 1 89.75 265 ASP A CA 1
ATOM 2077 C C . ASP A 1 265 ? 15.492 -18.141 7.133 1 89.75 265 ASP A C 1
ATOM 2079 O O . ASP A 1 265 ? 15.898 -18.062 5.973 1 89.75 265 ASP A O 1
ATOM 2083 N N . ARG A 1 266 ? 14.688 -17.297 7.555 1 87.5 266 ARG A N 1
ATOM 2084 C CA . ARG A 1 266 ? 13.984 -16.344 6.707 1 87.5 266 ARG A CA 1
ATOM 2085 C C . ARG A 1 266 ? 14.961 -15.398 6.016 1 87.5 266 ARG A C 1
ATOM 2087 O O . ARG A 1 266 ? 14.703 -14.945 4.895 1 87.5 266 ARG A O 1
ATOM 2094 N N . GLU A 1 267 ? 16.047 -15.133 6.641 1 87.25 267 GLU A N 1
ATOM 2095 C CA . GLU A 1 267 ? 17 -14.203 6.043 1 87.25 267 GLU A CA 1
ATOM 2096 C C . GLU A 1 267 ? 18.234 -14.93 5.527 1 87.25 267 GLU A C 1
ATOM 2098 O O . GLU A 1 267 ? 19.203 -14.297 5.117 1 87.25 267 GLU A O 1
ATOM 2103 N N . ASN A 1 268 ? 18.203 -16.234 5.613 1 91.44 268 ASN A N 1
ATOM 2104 C CA . ASN A 1 268 ? 19.328 -17.047 5.16 1 91.44 268 ASN A CA 1
ATOM 2105 C C . ASN A 1 268 ? 19.297 -17.234 3.646 1 91.44 268 ASN A C 1
ATOM 2107 O O . ASN A 1 268 ? 18.516 -18.031 3.133 1 91.44 268 ASN A O 1
ATOM 2111 N N . LEU A 1 269 ? 20.172 -16.656 2.986 1 93.81 269 LEU A N 1
ATOM 2112 C CA . LEU A 1 269 ? 20.203 -16.656 1.526 1 93.81 269 LEU A CA 1
ATOM 2113 C C . LEU A 1 269 ? 20.516 -18.047 0.981 1 93.81 269 LEU A C 1
ATOM 2115 O O . LEU A 1 269 ? 19.984 -18.438 -0.065 1 93.81 269 LEU A O 1
ATOM 2119 N N . CYS A 1 270 ? 21.312 -18.766 1.71 1 93.38 270 CYS A N 1
ATOM 2120 C CA . CYS A 1 270 ? 21.703 -20.078 1.237 1 93.38 270 CYS A CA 1
ATOM 2121 C C . CYS A 1 270 ? 20.516 -21.047 1.277 1 93.38 270 CYS A C 1
ATOM 2123 O O . CYS A 1 270 ? 20.391 -21.922 0.427 1 93.38 270 CYS A O 1
ATOM 2125 N N . VAL A 1 271 ? 19.703 -20.875 2.215 1 91.75 271 VAL A N 1
ATOM 2126 C CA . VAL A 1 271 ? 18.484 -21.656 2.275 1 91.75 271 VAL A CA 1
ATOM 2127 C C . VAL A 1 271 ? 17.594 -21.328 1.075 1 91.75 271 VAL A C 1
ATOM 2129 O O . VAL A 1 271 ? 17.094 -22.234 0.4 1 91.75 271 VAL A O 1
ATOM 2132 N N . HIS A 1 272 ? 17.453 -20.078 0.756 1 92.12 272 HIS A N 1
ATOM 2133 C CA . HIS A 1 272 ? 16.562 -19.625 -0.31 1 92.12 272 HIS A CA 1
ATOM 2134 C C . HIS A 1 272 ? 17.109 -20 -1.682 1 92.12 272 HIS A C 1
ATOM 2136 O O . HIS A 1 272 ? 16.359 -20.188 -2.633 1 92.12 272 HIS A O 1
ATOM 2142 N N . LYS A 1 273 ? 18.391 -20.125 -1.825 1 91.88 273 LYS A N 1
ATOM 2143 C CA . LYS A 1 273 ? 19.016 -20.484 -3.092 1 91.88 273 LYS A CA 1
ATOM 2144 C C . LYS A 1 273 ? 18.609 -21.891 -3.541 1 91.88 273 LYS A C 1
ATOM 2146 O O . LYS A 1 273 ? 18.609 -22.188 -4.738 1 91.88 273 LYS A O 1
ATOM 2151 N N . ASN A 1 274 ? 18.203 -22.688 -2.541 1 90.25 274 ASN A N 1
ATOM 2152 C CA . ASN A 1 274 ? 17.875 -24.078 -2.848 1 90.25 274 ASN A CA 1
ATOM 2153 C C . ASN A 1 274 ? 16.375 -24.297 -2.869 1 90.25 274 ASN A C 1
ATOM 2155 O O . ASN A 1 274 ? 15.906 -25.438 -3.008 1 90.25 274 ASN A O 1
ATOM 2159 N N . LEU A 1 275 ? 15.664 -23.281 -2.734 1 95.38 275 LEU A N 1
ATOM 2160 C CA . LEU A 1 275 ? 14.203 -23.375 -2.734 1 95.38 275 LEU A CA 1
ATOM 2161 C C . LEU A 1 275 ? 13.617 -22.734 -3.988 1 95.38 275 LEU A C 1
ATOM 2163 O O . LEU A 1 275 ? 14.305 -21.984 -4.688 1 95.38 275 LEU A O 1
ATOM 2167 N N . ILE A 1 276 ? 12.43 -23.109 -4.309 1 97.5 276 ILE A N 1
ATOM 2168 C CA . ILE A 1 276 ? 11.734 -22.547 -5.461 1 97.5 276 ILE A CA 1
ATOM 2169 C C . ILE A 1 276 ? 10.773 -21.453 -5.004 1 97.5 276 ILE A C 1
ATOM 2171 O O . ILE A 1 276 ? 10.68 -20.391 -5.637 1 97.5 276 ILE A O 1
ATOM 2175 N N . LEU A 1 277 ? 10.117 -21.656 -3.908 1 97.62 277 LEU A N 1
ATOM 2176 C CA . LEU A 1 277 ? 9.109 -20.688 -3.48 1 97.62 277 LEU A CA 1
ATOM 2177 C C . LEU A 1 277 ? 9.055 -20.594 -1.958 1 97.62 277 LEU A C 1
ATOM 2179 O O . LEU A 1 277 ? 9.094 -21.625 -1.271 1 97.62 277 LEU A O 1
ATOM 2183 N N . ILE A 1 278 ? 8.977 -19.375 -1.486 1 95 278 ILE A N 1
ATOM 2184 C CA . ILE A 1 278 ? 8.719 -19.094 -0.077 1 95 278 ILE A CA 1
ATOM 2185 C C . ILE A 1 278 ? 7.617 -18.047 0.049 1 95 278 ILE A C 1
ATOM 2187 O O . ILE A 1 278 ? 7.562 -17.109 -0.741 1 95 278 ILE A O 1
ATOM 2191 N N . HIS A 1 279 ? 6.812 -18.203 1.121 1 91.38 279 HIS A N 1
ATOM 2192 C CA . HIS A 1 279 ? 5.641 -17.344 1.258 1 91.38 279 HIS A CA 1
ATOM 2193 C C . HIS A 1 279 ? 5.863 -16.281 2.326 1 91.38 279 HIS A C 1
ATOM 2195 O O . HIS A 1 279 ? 6.789 -16.391 3.133 1 91.38 279 HIS A O 1
ATOM 2201 N N . GLN A 1 280 ? 4.996 -15.203 2.232 1 89.62 280 GLN A N 1
ATOM 2202 C CA . GLN A 1 280 ? 4.812 -14.109 3.184 1 89.62 280 GLN A CA 1
ATOM 2203 C C . GLN A 1 280 ? 6.055 -13.227 3.25 1 89.62 280 GLN A C 1
ATOM 2205 O O . GLN A 1 280 ? 6.707 -13.141 4.293 1 89.62 280 GLN A O 1
ATOM 2210 N N . ARG A 1 281 ? 6.383 -12.578 2.121 1 94.06 281 ARG A N 1
ATOM 2211 C CA . ARG A 1 281 ? 7.492 -11.633 2.02 1 94.06 281 ARG A CA 1
ATOM 2212 C C . ARG A 1 281 ? 7.008 -10.273 1.543 1 94.06 281 ARG A C 1
ATOM 2214 O O . ARG A 1 281 ? 6.168 -10.18 0.645 1 94.06 281 ARG A O 1
ATOM 2221 N N . SER A 1 282 ? 7.488 -9.25 2.215 1 93.75 282 SER A N 1
ATOM 2222 C CA . SER A 1 282 ? 7.223 -7.898 1.744 1 93.75 282 SER A CA 1
ATOM 2223 C C . SER A 1 282 ? 7.953 -7.613 0.436 1 93.75 282 SER A C 1
ATOM 2225 O O . SER A 1 282 ? 8.883 -8.336 0.067 1 93.75 282 SER A O 1
ATOM 2227 N N . PRO A 1 283 ? 7.508 -6.547 -0.24 1 94.5 283 PRO A N 1
ATOM 2228 C CA . PRO A 1 283 ? 8.219 -6.172 -1.465 1 94.5 283 PRO A CA 1
ATOM 2229 C C . PRO A 1 283 ? 9.711 -5.953 -1.236 1 94.5 283 PRO A C 1
ATOM 2231 O O . PRO A 1 283 ? 10.531 -6.387 -2.045 1 94.5 283 PRO A O 1
ATOM 2234 N N . GLN A 1 284 ? 10.047 -5.328 -0.123 1 91.69 284 GLN A N 1
ATOM 2235 C CA . GLN A 1 284 ? 11.453 -5.078 0.186 1 91.69 284 GLN A CA 1
ATOM 2236 C C . GLN A 1 284 ? 12.195 -6.387 0.444 1 91.69 284 GLN A C 1
ATOM 2238 O O . GLN A 1 284 ? 13.336 -6.555 -0 1 91.69 284 GLN A O 1
ATOM 2243 N N . GLN A 1 285 ? 11.562 -7.25 1.134 1 92.88 285 GLN A N 1
ATOM 2244 C CA . GLN A 1 285 ? 12.164 -8.547 1.418 1 92.88 285 GLN A CA 1
ATOM 2245 C C . GLN A 1 285 ? 12.375 -9.352 0.137 1 92.88 285 GLN A C 1
ATOM 2247 O O . GLN A 1 285 ? 13.398 -10.016 -0.026 1 92.88 285 GLN A O 1
ATOM 2252 N N . ILE A 1 286 ? 11.422 -9.32 -0.749 1 95.44 286 ILE A N 1
ATOM 2253 C CA . ILE A 1 286 ? 11.508 -10.031 -2.02 1 95.44 286 ILE A CA 1
ATOM 2254 C C . ILE A 1 286 ? 12.727 -9.547 -2.801 1 95.44 286 ILE A C 1
ATOM 2256 O O . ILE A 1 286 ? 13.516 -10.352 -3.299 1 95.44 286 ILE A O 1
ATOM 2260 N N . LYS A 1 287 ? 12.883 -8.266 -2.891 1 93.88 287 LYS A N 1
ATOM 2261 C CA . LYS A 1 287 ? 14 -7.684 -3.629 1 93.88 287 LYS A CA 1
ATOM 2262 C C . LYS A 1 287 ? 15.336 -8.039 -2.977 1 93.88 287 LYS A C 1
ATOM 2264 O O . LYS A 1 287 ? 16.312 -8.344 -3.668 1 93.88 287 LYS A O 1
ATOM 2269 N N . LYS A 1 288 ? 15.32 -7.949 -1.645 1 92.94 288 LYS A N 1
ATOM 2270 C CA . LYS A 1 288 ? 16.531 -8.297 -0.913 1 92.94 288 LYS A CA 1
ATOM 2271 C C . LYS A 1 288 ? 16.938 -9.75 -1.176 1 92.94 288 LYS A C 1
ATOM 2273 O O . LYS A 1 288 ? 18.109 -10.039 -1.444 1 92.94 288 LYS A O 1
ATOM 2278 N N . LEU A 1 289 ? 15.977 -10.633 -1.062 1 94.81 289 LEU A N 1
ATOM 2279 C CA . LEU A 1 289 ? 16.234 -12.047 -1.313 1 94.81 289 LEU A CA 1
ATOM 2280 C C . LEU A 1 289 ? 16.703 -12.266 -2.75 1 94.81 289 LEU A C 1
ATOM 2282 O O . LEU A 1 289 ? 17.672 -12.992 -2.988 1 94.81 289 LEU A O 1
ATOM 2286 N N . TRP A 1 290 ? 16.031 -11.664 -3.707 1 96.06 290 TRP A N 1
ATOM 2287 C CA . TRP A 1 290 ? 16.359 -11.812 -5.121 1 96.06 290 TRP A CA 1
ATOM 2288 C C . TRP A 1 290 ? 17.797 -11.359 -5.395 1 96.06 290 TRP A C 1
ATOM 2290 O O . TRP A 1 290 ? 18.578 -12.102 -5.996 1 96.06 290 TRP A O 1
ATOM 2300 N N . ASN A 1 291 ? 18.125 -10.172 -4.902 1 94.44 291 ASN A N 1
ATOM 2301 C CA . ASN A 1 291 ? 19.469 -9.656 -5.094 1 94.44 291 ASN A CA 1
ATOM 2302 C C . ASN A 1 291 ? 20.5 -10.508 -4.363 1 94.44 291 ASN A C 1
ATOM 2304 O O . ASN A 1 291 ? 21.609 -10.719 -4.867 1 94.44 291 ASN A O 1
ATOM 2308 N N . GLY A 1 292 ? 20.094 -10.945 -3.23 1 94.62 292 GLY A N 1
ATOM 2309 C CA . GLY A 1 292 ? 21 -11.75 -2.42 1 94.62 292 GLY A CA 1
ATOM 2310 C C . GLY A 1 292 ? 21.375 -13.07 -3.068 1 94.62 292 GLY A C 1
ATOM 2311 O O . GLY A 1 292 ? 22.562 -13.406 -3.16 1 94.62 292 GLY A O 1
ATOM 2312 N N . ILE A 1 293 ? 20.406 -13.797 -3.52 1 94.81 293 ILE A N 1
ATOM 2313 C CA . ILE A 1 293 ? 20.688 -15.133 -4.039 1 94.81 293 ILE A CA 1
ATOM 2314 C C . ILE A 1 293 ? 21.422 -15.023 -5.375 1 94.81 293 ILE A C 1
ATOM 2316 O O . ILE A 1 293 ? 22.016 -15.992 -5.84 1 94.81 293 ILE A O 1
ATOM 2320 N N . HIS A 1 294 ? 21.359 -13.93 -6.055 1 94.12 294 HIS A N 1
ATOM 2321 C CA . HIS A 1 294 ? 22.016 -13.742 -7.348 1 94.12 294 HIS A CA 1
ATOM 2322 C C . HIS A 1 294 ? 23.328 -12.984 -7.203 1 94.12 294 HIS A C 1
ATOM 2324 O O . HIS A 1 294 ? 23.969 -12.641 -8.203 1 94.12 294 HIS A O 1
ATOM 2330 N N . ASN A 1 295 ? 23.594 -12.672 -5.941 1 93.56 295 ASN A N 1
ATOM 2331 C CA . ASN A 1 295 ? 24.906 -12.062 -5.688 1 93.56 295 ASN A CA 1
ATOM 2332 C C . ASN A 1 295 ? 26.047 -13.031 -6 1 93.56 295 ASN A C 1
ATOM 2334 O O . ASN A 1 295 ? 26.125 -14.117 -5.414 1 93.56 295 ASN A O 1
ATOM 2338 N N . PRO A 1 296 ? 26.922 -12.68 -6.918 1 93.69 296 PRO A N 1
ATOM 2339 C CA . PRO A 1 296 ? 28.016 -13.578 -7.297 1 93.69 296 PRO A CA 1
ATOM 2340 C C . PRO A 1 296 ? 28.969 -13.867 -6.137 1 93.69 296 PRO A C 1
ATOM 2342 O O . PRO A 1 296 ? 29.719 -14.859 -6.176 1 93.69 296 PRO A O 1
ATOM 2345 N N . LEU A 1 297 ? 28.906 -13.086 -5.094 1 94.06 297 LEU A N 1
ATOM 2346 C CA . LEU A 1 297 ? 29.812 -13.242 -3.963 1 94.06 297 LEU A CA 1
ATOM 2347 C C . LEU A 1 297 ? 29.203 -14.141 -2.896 1 94.06 297 LEU A C 1
ATOM 2349 O O . LEU A 1 297 ? 29.844 -14.453 -1.894 1 94.06 297 LEU A O 1
ATOM 2353 N N . LEU A 1 298 ? 27.984 -14.5 -3.156 1 92.94 298 LEU A N 1
ATOM 2354 C CA . LEU A 1 298 ? 27.328 -15.367 -2.182 1 92.94 298 LEU A CA 1
ATOM 2355 C C . LEU A 1 298 ? 28 -16.734 -2.139 1 92.94 298 LEU A C 1
ATOM 2357 O O . LEU A 1 298 ? 28.203 -17.359 -3.18 1 92.94 298 LEU A O 1
ATOM 2361 N N . THR A 1 299 ? 28.406 -17.141 -0.916 1 91.62 299 THR A N 1
ATOM 2362 C CA . THR A 1 299 ? 28.969 -18.469 -0.69 1 91.62 299 THR A CA 1
ATOM 2363 C C . THR A 1 299 ? 28.109 -19.25 0.311 1 91.62 299 THR A C 1
ATOM 2365 O O . THR A 1 299 ? 27.734 -18.719 1.36 1 91.62 299 THR A O 1
ATOM 2368 N N . CYS A 1 300 ? 27.812 -20.391 -0.08 1 91.38 300 CYS A N 1
ATOM 2369 C CA . CYS A 1 300 ? 27.031 -21.25 0.804 1 91.38 300 CYS A CA 1
ATOM 2370 C C . CYS A 1 300 ? 27.828 -22.5 1.201 1 91.38 300 CYS A C 1
ATOM 2372 O O . CYS A 1 300 ? 28.594 -23.031 0.399 1 91.38 300 CYS A O 1
ATOM 2374 N N . THR B 1 1 ? 27.078 19.578 20 1 34.66 1 THR B N 1
ATOM 2375 C CA . THR B 1 1 ? 27.219 18.188 20.438 1 34.66 1 THR B CA 1
ATOM 2376 C C . THR B 1 1 ? 28.062 17.375 19.469 1 34.66 1 THR B C 1
ATOM 2378 O O . THR B 1 1 ? 27.781 17.375 18.266 1 34.66 1 THR B O 1
ATOM 2381 N N . ASN B 1 2 ? 29.281 17.25 19.688 1 39.22 2 ASN B N 1
ATOM 2382 C CA . ASN B 1 2 ? 30.281 16.438 19 1 39.22 2 ASN B CA 1
ATOM 2383 C C . ASN B 1 2 ? 29.766 15.039 18.703 1 39.22 2 ASN B C 1
ATOM 2385 O O . ASN B 1 2 ? 29.562 14.242 19.609 1 39.22 2 ASN B O 1
ATOM 2389 N N . VAL B 1 3 ? 28.938 14.883 17.734 1 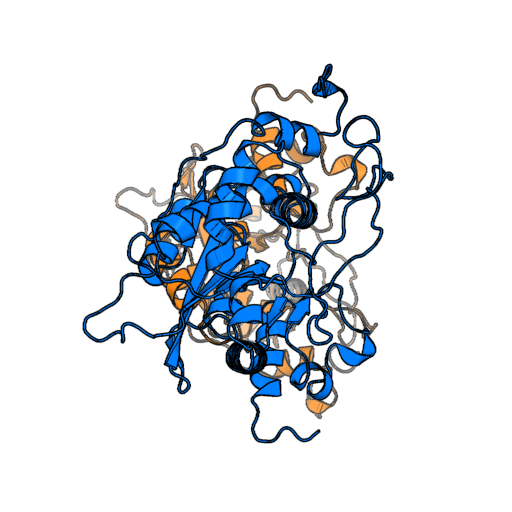50.25 3 VAL B N 1
ATOM 2390 C CA . VAL B 1 3 ? 28.594 13.516 17.375 1 50.25 3 VAL B CA 1
ATOM 2391 C C . VAL B 1 3 ? 29.859 12.695 17.156 1 50.25 3 VAL B C 1
ATOM 2393 O O . VAL B 1 3 ? 30.5 12.797 16.094 1 50.25 3 VAL B O 1
ATOM 2396 N N . HIS B 1 4 ? 30.766 12.508 18.078 1 53.88 4 HIS B N 1
ATOM 2397 C CA . HIS B 1 4 ? 32.062 11.883 18 1 53.88 4 HIS B CA 1
ATOM 2398 C C . HIS B 1 4 ? 32 10.539 17.281 1 53.88 4 HIS B C 1
ATOM 2400 O O . HIS B 1 4 ? 32.906 10.188 16.531 1 53.88 4 HIS B O 1
ATOM 2406 N N . ASP B 1 5 ? 31.078 9.586 17.5 1 72.44 5 ASP B N 1
ATOM 2407 C CA . ASP B 1 5 ? 31.219 8.32 16.766 1 72.44 5 ASP B CA 1
ATOM 2408 C C . ASP B 1 5 ? 29.875 7.91 16.156 1 72.44 5 ASP B C 1
ATOM 2410 O O . ASP B 1 5 ? 29.078 7.223 16.781 1 72.44 5 ASP B O 1
ATOM 2414 N N . ILE B 1 6 ? 29.547 8.398 15.031 1 77.44 6 ILE B N 1
ATOM 2415 C CA . ILE B 1 6 ? 28.328 8.109 14.273 1 77.44 6 ILE B CA 1
ATOM 2416 C C . ILE B 1 6 ? 28.062 6.605 14.297 1 77.44 6 ILE B C 1
ATOM 2418 O O . ILE B 1 6 ? 26.906 6.176 14.375 1 77.44 6 ILE B O 1
ATOM 2422 N N . LEU B 1 7 ? 29.062 5.883 14.336 1 81.06 7 LEU B N 1
ATOM 2423 C CA . LEU B 1 7 ? 28.938 4.434 14.211 1 81.06 7 LEU B CA 1
ATOM 2424 C C . LEU B 1 7 ? 28.438 3.818 15.516 1 81.06 7 LEU B C 1
ATOM 2426 O O . LEU B 1 7 ? 28.016 2.658 15.539 1 81.06 7 LEU B O 1
ATOM 2430 N N . SER B 1 8 ? 28.453 4.613 16.531 1 82.31 8 SER B N 1
ATOM 2431 C CA . SER B 1 8 ? 28.016 4.105 17.828 1 82.31 8 SER B CA 1
ATOM 2432 C C . SER B 1 8 ? 26.5 4.148 17.938 1 82.31 8 SER B C 1
ATOM 2434 O O . SER B 1 8 ? 25.922 3.527 18.844 1 82.31 8 SER B O 1
ATOM 2436 N N . TYR B 1 9 ? 25.844 4.805 17.031 1 86.69 9 TYR B N 1
ATOM 2437 C CA . TYR B 1 9 ? 24.391 4.953 17.094 1 86.69 9 TYR B CA 1
ATOM 2438 C C . TYR B 1 9 ? 23.703 3.861 16.281 1 86.69 9 TYR B C 1
ATOM 2440 O O . TYR B 1 9 ? 24.312 3.264 15.391 1 86.69 9 TYR B O 1
ATOM 2448 N N . PRO B 1 10 ? 22.422 3.6 16.688 1 86.06 10 PRO B N 1
ATOM 2449 C CA . PRO B 1 10 ? 21.641 2.646 15.891 1 86.06 10 PRO B CA 1
ATOM 2450 C C . PRO B 1 10 ? 21.484 3.088 14.438 1 86.06 10 PRO B C 1
ATOM 2452 O O . PRO B 1 10 ? 21.625 4.273 14.125 1 86.06 10 PRO B O 1
ATOM 2455 N N . PRO B 1 11 ? 21.234 2.131 13.547 1 82.75 11 PRO B N 1
ATOM 2456 C CA . PRO B 1 11 ? 21.188 2.408 12.109 1 82.75 11 PRO B CA 1
ATOM 2457 C C . PRO B 1 11 ? 20.234 3.545 11.758 1 82.75 11 PRO B C 1
ATOM 2459 O O . PRO B 1 11 ? 20.547 4.387 10.914 1 82.75 11 PRO B O 1
ATOM 2462 N N . ALA B 1 12 ? 19.172 3.588 12.383 1 83.38 12 ALA B N 1
ATOM 2463 C CA . ALA B 1 12 ? 18.203 4.625 12.07 1 83.38 12 ALA B CA 1
ATOM 2464 C C . ALA B 1 12 ? 18.766 6.016 12.359 1 83.38 12 ALA B C 1
ATOM 2466 O O . ALA B 1 12 ? 18.547 6.949 11.578 1 83.38 12 ALA B O 1
ATOM 2467 N N . LEU B 1 13 ? 19.422 6.129 13.445 1 87.44 13 LEU B N 1
ATOM 2468 C CA . LEU B 1 13 ? 20 7.414 13.812 1 87.44 13 LEU B CA 1
ATOM 2469 C C . LEU B 1 13 ? 21.188 7.746 12.922 1 87.44 13 LEU B C 1
ATOM 2471 O O . LEU B 1 13 ? 21.438 8.914 12.617 1 87.44 13 LEU B O 1
ATOM 2475 N N . GLN B 1 14 ? 21.891 6.691 12.508 1 85.25 14 GLN B N 1
ATOM 2476 C CA . GLN B 1 14 ? 22.984 6.914 11.57 1 85.25 14 GLN B CA 1
ATOM 2477 C C . GLN B 1 14 ? 22.484 7.512 10.266 1 85.25 14 GLN B C 1
ATOM 2479 O O . GLN B 1 14 ? 23.078 8.445 9.727 1 85.25 14 GLN B O 1
ATOM 2484 N N . ASP B 1 15 ? 21.391 7.008 9.812 1 82.62 15 ASP B N 1
ATOM 2485 C CA . ASP B 1 15 ? 20.766 7.516 8.594 1 82.62 15 ASP B CA 1
ATOM 2486 C C . ASP B 1 15 ? 20.422 8.992 8.727 1 82.62 15 ASP B C 1
ATOM 2488 O O . ASP B 1 15 ? 20.656 9.781 7.809 1 82.62 15 ASP B O 1
ATOM 2492 N N . PHE B 1 16 ? 19.875 9.32 9.789 1 86.56 16 PHE B N 1
ATOM 2493 C CA . PHE B 1 16 ? 19.516 10.703 10.07 1 86.56 16 PHE B CA 1
ATOM 2494 C C . PHE B 1 16 ? 20.75 11.586 10.094 1 86.56 16 PHE B C 1
ATOM 2496 O O . PHE B 1 16 ? 20.766 12.672 9.5 1 86.56 16 PHE B O 1
ATOM 2503 N N . LEU B 1 17 ? 21.781 11.102 10.734 1 85.19 17 LEU B N 1
ATOM 2504 C CA . LEU B 1 17 ? 23 11.883 10.914 1 85.19 17 LEU B CA 1
ATOM 2505 C C . LEU B 1 17 ? 23.703 12.102 9.578 1 85.19 17 LEU B C 1
ATOM 2507 O O . LEU B 1 17 ? 24.391 13.109 9.398 1 85.19 17 LEU B O 1
ATOM 2511 N N . GLN B 1 18 ? 23.453 11.211 8.609 1 81.19 18 GLN B N 1
ATOM 2512 C CA . GLN B 1 18 ? 24.094 11.305 7.305 1 81.19 18 GLN B CA 1
ATOM 2513 C C . GLN B 1 18 ? 23.578 12.508 6.523 1 81.19 18 GLN B C 1
ATOM 2515 O O . GLN B 1 18 ? 24.297 13.086 5.711 1 81.19 18 GLN B O 1
ATOM 2520 N N . ILE B 1 19 ? 22.344 12.906 6.84 1 78.19 19 ILE B N 1
ATOM 2521 C CA . ILE B 1 19 ? 21.781 13.984 6.039 1 78.19 19 ILE B CA 1
ATOM 2522 C C . ILE B 1 19 ? 21.469 15.18 6.934 1 78.19 19 ILE B C 1
ATOM 2524 O O . ILE B 1 19 ? 20.766 16.109 6.516 1 78.19 19 ILE B O 1
ATOM 2528 N N . MET B 1 20 ? 21.969 15.141 8.102 1 77.12 20 MET B N 1
ATOM 2529 C CA . MET B 1 20 ? 21.625 16.172 9.07 1 77.12 20 MET B CA 1
ATOM 2530 C C . MET B 1 20 ? 22.094 17.547 8.586 1 77.12 20 MET B C 1
ATOM 2532 O O . MET B 1 20 ? 21.453 18.562 8.898 1 77.12 20 MET B O 1
ATOM 2536 N N . SER B 1 21 ? 23.078 17.5 7.773 1 74.38 21 SER B N 1
ATOM 2537 C CA . SER B 1 21 ? 23.641 18.766 7.32 1 74.38 21 SER B CA 1
ATOM 2538 C C . SER B 1 21 ? 22.969 19.234 6.031 1 74.38 21 SER B C 1
ATOM 2540 O O . SER B 1 21 ? 23.203 20.359 5.574 1 74.38 21 SER B O 1
ATOM 2542 N N . CYS B 1 22 ? 22.078 18.375 5.566 1 74.31 22 CYS B N 1
ATOM 2543 C CA . CYS B 1 22 ? 21.406 18.734 4.32 1 74.31 22 CYS B CA 1
ATOM 2544 C C . CYS B 1 22 ? 20.234 19.672 4.574 1 74.31 22 CYS B C 1
ATOM 2546 O O . CYS B 1 22 ? 19.188 19.25 5.066 1 74.31 22 CYS B O 1
ATOM 2548 N N . ARG B 1 23 ? 20.438 20.969 4.254 1 74.06 23 ARG B N 1
ATOM 2549 C CA . ARG B 1 23 ? 19.422 21.969 4.551 1 74.06 23 ARG B CA 1
ATOM 2550 C C . ARG B 1 23 ? 18.438 22.125 3.387 1 74.06 23 ARG B C 1
ATOM 2552 O O . ARG B 1 23 ? 17.281 22.5 3.584 1 74.06 23 ARG B O 1
ATOM 2559 N N . SER B 1 24 ? 18.891 21.781 2.209 1 82.62 24 SER B N 1
ATOM 2560 C CA . SER B 1 24 ? 18.031 21.922 1.037 1 82.62 24 SER B CA 1
ATOM 2561 C C . SER B 1 24 ? 18.094 20.688 0.154 1 82.62 24 SER B C 1
ATOM 2563 O O . SER B 1 24 ? 18.75 20.688 -0.887 1 82.62 24 SER B O 1
ATOM 2565 N N . PRO B 1 25 ? 17.328 19.75 0.578 1 91.44 25 PRO B N 1
ATOM 2566 C CA . PRO B 1 25 ? 17.344 18.547 -0.263 1 91.44 25 PRO B CA 1
ATOM 2567 C C . PRO B 1 25 ? 16.766 18.797 -1.657 1 91.44 25 PRO B C 1
ATOM 2569 O O . PRO B 1 25 ? 15.852 19.609 -1.815 1 91.44 25 PRO B O 1
ATOM 2572 N N . PRO B 1 26 ? 17.328 18.094 -2.656 1 93.38 26 PRO B N 1
ATOM 2573 C CA . PRO B 1 26 ? 16.812 18.266 -4.02 1 93.38 26 PRO B CA 1
ATOM 2574 C C . PRO B 1 26 ? 15.344 17.906 -4.148 1 93.38 26 PRO B C 1
ATOM 2576 O O . PRO B 1 26 ? 14.898 16.906 -3.566 1 93.38 26 PRO B O 1
ATOM 2579 N N . LEU B 1 27 ? 14.656 18.781 -4.781 1 95.94 27 LEU B N 1
ATOM 2580 C CA . LEU B 1 27 ? 13.242 18.547 -5.082 1 95.94 27 LEU B CA 1
ATOM 2581 C C . LEU B 1 27 ? 13.086 17.75 -6.367 1 95.94 27 LEU B C 1
ATOM 2583 O O . LEU B 1 27 ? 13.406 18.234 -7.453 1 95.94 27 LEU B O 1
ATOM 2587 N N . LEU B 1 28 ? 12.633 16.5 -6.285 1 95.69 28 LEU B N 1
ATOM 2588 C CA . LEU B 1 28 ? 12.516 15.586 -7.41 1 95.69 28 LEU B CA 1
ATOM 2589 C C . LEU B 1 28 ? 11.211 15.812 -8.164 1 95.69 28 LEU B C 1
ATOM 2591 O O . LEU B 1 28 ? 11.172 15.734 -9.398 1 95.69 28 LEU B O 1
ATOM 2595 N N . ILE B 1 29 ? 10.117 15.961 -7.516 1 97.75 29 ILE B N 1
ATOM 2596 C CA . ILE B 1 29 ? 8.805 16.312 -8.055 1 97.75 29 ILE B CA 1
ATOM 2597 C C . ILE B 1 29 ? 8.32 17.609 -7.426 1 97.75 29 ILE B C 1
ATOM 2599 O O . ILE B 1 29 ? 8.305 17.75 -6.203 1 97.75 29 ILE B O 1
ATOM 2603 N N . ASN B 1 30 ? 7.953 18.547 -8.234 1 98.25 30 ASN B N 1
ATOM 2604 C CA . ASN B 1 30 ? 7.523 19.875 -7.789 1 98.25 30 ASN B CA 1
ATOM 2605 C C . ASN B 1 30 ? 6.137 20.219 -8.312 1 98.25 30 ASN B C 1
ATOM 2607 O O . ASN B 1 30 ? 5.672 19.625 -9.289 1 98.25 30 ASN B O 1
ATOM 2611 N N . GLN B 1 31 ? 5.477 21.062 -7.547 1 98.38 31 GLN B N 1
ATOM 2612 C CA . GLN B 1 31 ? 4.215 21.688 -7.949 1 98.38 31 GLN B CA 1
ATOM 2613 C C . GLN B 1 31 ? 4.262 23.203 -7.77 1 98.38 31 GLN B C 1
ATOM 2615 O O . GLN B 1 31 ? 3.541 23.75 -6.934 1 98.38 31 GLN B O 1
ATOM 2620 N N . PRO B 1 32 ? 4.977 23.875 -8.594 1 96.75 32 PRO B N 1
ATOM 2621 C CA . PRO B 1 32 ? 5.227 25.297 -8.344 1 96.75 32 PRO B CA 1
ATOM 2622 C C . PRO B 1 32 ? 3.969 26.156 -8.477 1 96.75 32 PRO B C 1
ATOM 2624 O O . PRO B 1 32 ? 3.889 27.234 -7.887 1 96.75 32 PRO B O 1
ATOM 2627 N N . ASP B 1 33 ? 2.951 25.703 -9.203 1 96 33 ASP B N 1
ATOM 2628 C CA . ASP B 1 33 ? 1.766 26.516 -9.438 1 96 33 ASP B CA 1
ATOM 2629 C C . ASP B 1 33 ? 0.614 26.094 -8.531 1 96 33 ASP B C 1
ATOM 2631 O O . ASP B 1 33 ? -0.538 26.469 -8.766 1 96 33 ASP B O 1
ATOM 2635 N N . LYS B 1 34 ? 0.888 25.297 -7.535 1 96.81 34 LYS B N 1
ATOM 2636 C CA . LYS B 1 34 ? -0.138 24.75 -6.656 1 96.81 34 LYS B CA 1
ATOM 2637 C C . LYS B 1 34 ? -0.947 25.859 -5.992 1 96.81 34 LYS B C 1
ATOM 2639 O O . LYS B 1 34 ? -2.166 25.75 -5.852 1 96.81 34 LYS B O 1
ATOM 2644 N N . CYS B 1 35 ? -0.282 26.891 -5.578 1 95.19 35 CYS B N 1
ATOM 2645 C CA . CYS B 1 35 ? -0.943 27.969 -4.844 1 95.19 35 CYS B CA 1
ATOM 2646 C C . CYS B 1 35 ? -1.123 29.203 -5.723 1 95.19 35 CYS B C 1
ATOM 2648 O O . CYS B 1 35 ? -1.393 30.297 -5.219 1 95.19 35 CYS B O 1
ATOM 2650 N N . ALA B 1 36 ? -0.89 29.016 -6.969 1 87.69 36 ALA B N 1
ATOM 2651 C CA . ALA B 1 36 ? -1.05 30.156 -7.867 1 87.69 36 ALA B CA 1
ATOM 2652 C C . ALA B 1 36 ? -2.508 30.609 -7.93 1 87.69 36 ALA B C 1
ATOM 2654 O O . ALA B 1 36 ? -3.42 29.781 -7.891 1 87.69 36 ALA B O 1
ATOM 2655 N N . THR B 1 37 ? -2.697 31.812 -7.617 1 74.19 37 THR B N 1
ATOM 2656 C CA . THR B 1 37 ? -4.031 32.406 -7.598 1 74.19 37 THR B CA 1
ATOM 2657 C C . THR B 1 37 ? -4.531 32.656 -9.016 1 74.19 37 THR B C 1
ATOM 2659 O O . THR B 1 37 ? -3.783 33.156 -9.859 1 74.19 37 THR B O 1
ATOM 2662 N N . GLY B 1 38 ? -5.586 31.875 -9.406 1 58.88 38 GLY B N 1
ATOM 2663 C CA . GLY B 1 38 ? -6.176 32.281 -10.68 1 58.88 38 GLY B CA 1
ATOM 2664 C C . GLY B 1 38 ? -6.699 33.688 -10.672 1 58.88 38 GLY B C 1
ATOM 2665 O O . GLY B 1 38 ? -6.727 34.344 -9.625 1 58.88 38 GLY B O 1
ATOM 2666 N N . GLU B 1 39 ? -7.141 34.156 -11.828 1 51.75 39 GLU B N 1
ATOM 2667 C CA . GLU B 1 39 ? -7.859 35.406 -12.055 1 51.75 39 GLU B CA 1
ATOM 2668 C C . GLU B 1 39 ? -9.141 35.438 -11.227 1 51.75 39 GLU B C 1
ATOM 2670 O O . GLU B 1 39 ? -9.938 34.5 -11.25 1 51.75 39 GLU B O 1
ATOM 2675 N N . GLY B 1 40 ? -9.195 36.219 -9.992 1 54.38 40 GLY B N 1
ATOM 2676 C CA . GLY B 1 40 ? -10.391 36.469 -9.211 1 54.38 40 GLY B CA 1
ATOM 2677 C C . GLY B 1 40 ? -10.211 36.219 -7.73 1 54.38 40 GLY B C 1
ATOM 2678 O O . GLY B 1 40 ? -11.164 36.281 -6.957 1 54.38 40 GLY B O 1
ATOM 2679 N N . GLU B 1 41 ? -9.141 35.562 -7.434 1 62.12 41 GLU B N 1
ATOM 2680 C CA . GLU B 1 41 ? -8.984 35.344 -5.996 1 62.12 41 GLU B CA 1
ATOM 2681 C C . GLU B 1 41 ? -8.82 36.656 -5.258 1 62.12 41 GLU B C 1
ATOM 2683 O O . GLU B 1 41 ? -8.125 37.562 -5.73 1 62.12 41 GLU B O 1
ATOM 2688 N N . ALA B 1 42 ? -9.867 36.844 -4.34 1 63.62 42 ALA B N 1
ATOM 2689 C CA . ALA B 1 42 ? -9.938 38.062 -3.551 1 63.62 42 ALA B CA 1
ATOM 2690 C C . ALA B 1 42 ? -8.688 38.25 -2.682 1 63.62 42 ALA B C 1
ATOM 2692 O O . ALA B 1 42 ? -8.141 37.25 -2.178 1 63.62 42 ALA B O 1
ATOM 2693 N N . ASP B 1 43 ? -8.047 39.375 -2.707 1 64.62 43 ASP B N 1
ATOM 2694 C CA . ASP B 1 43 ? -6.875 39.719 -1.924 1 64.62 43 ASP B CA 1
ATOM 2695 C C . ASP B 1 43 ? -7.023 39.281 -0.471 1 64.62 43 ASP B C 1
ATOM 2697 O O . ASP B 1 43 ? -6.035 38.938 0.181 1 64.62 43 ASP B O 1
ATOM 2701 N N . ASN B 1 44 ? -8.234 39.094 0.01 1 73.62 44 ASN B N 1
ATOM 2702 C CA . ASN B 1 44 ? -8.422 38.812 1.429 1 73.62 44 ASN B CA 1
ATOM 2703 C C . ASN B 1 44 ? -8.898 37.375 1.65 1 73.62 44 ASN B C 1
ATOM 2705 O O . ASN B 1 44 ? -9.5 37.062 2.68 1 73.62 44 ASN B O 1
ATOM 2709 N N . GLN B 1 45 ? -8.523 36.562 0.772 1 86.5 45 GLN B N 1
ATOM 2710 C CA . GLN B 1 45 ? -8.969 35.156 0.864 1 86.5 45 GLN B CA 1
ATOM 2711 C C . GLN B 1 45 ? -8.109 34.375 1.845 1 86.5 45 GLN B C 1
ATOM 2713 O O . GLN B 1 45 ? -6.883 34.5 1.839 1 86.5 45 GLN B O 1
ATOM 2718 N N . THR B 1 46 ? -8.758 33.656 2.812 1 92.38 46 THR B N 1
ATOM 2719 C CA . THR B 1 46 ? -8.047 32.75 3.711 1 92.38 46 THR B CA 1
ATOM 2720 C C . THR B 1 46 ? -7.609 31.484 2.973 1 92.38 46 THR B C 1
ATOM 2722 O O . THR B 1 46 ? -8.422 30.844 2.307 1 92.38 46 THR B O 1
ATOM 2725 N N . VAL B 1 47 ? -6.305 31.203 3.018 1 95.62 47 VAL B N 1
ATOM 2726 C CA . VAL B 1 47 ? -5.746 30.047 2.322 1 95.62 47 VAL B CA 1
ATOM 2727 C C . VAL B 1 47 ? -5.219 29.047 3.338 1 95.62 47 VAL B C 1
ATOM 2729 O O . VAL B 1 47 ? -4.414 29.391 4.207 1 95.62 47 VAL B O 1
ATOM 2732 N N . LEU B 1 48 ? -5.734 27.844 3.293 1 97.94 48 LEU B N 1
ATOM 2733 C CA . LEU B 1 48 ? -5.242 26.719 4.078 1 97.94 48 LEU B CA 1
ATOM 2734 C C . LEU B 1 48 ? -4.504 25.719 3.191 1 97.94 48 LEU B C 1
ATOM 2736 O O . LEU B 1 48 ? -5.035 25.281 2.172 1 97.94 48 LEU B O 1
ATOM 2740 N N . VAL B 1 49 ? -3.262 25.391 3.5 1 98.56 49 VAL B N 1
ATOM 2741 C CA . VAL B 1 49 ? -2.5 24.375 2.785 1 98.56 49 VAL B CA 1
ATOM 2742 C C . VAL B 1 49 ? -2.357 23.125 3.656 1 98.56 49 VAL B C 1
ATOM 2744 O O . VAL B 1 49 ? -1.784 23.188 4.746 1 98.56 49 VAL B O 1
ATOM 2747 N N . PHE B 1 50 ? -2.949 22.016 3.207 1 98.81 50 PHE B N 1
ATOM 2748 C CA . PHE B 1 50 ? -2.686 20.703 3.795 1 98.81 50 PHE B CA 1
ATOM 2749 C C . PHE B 1 50 ? -1.366 20.141 3.285 1 98.81 50 PHE B C 1
ATOM 2751 O O . PHE B 1 50 ? -1.208 19.906 2.086 1 98.81 50 PHE B O 1
ATOM 2758 N N . GLY B 1 51 ? -0.355 20.016 4.109 1 98.88 51 GLY B N 1
ATOM 2759 C CA . GLY B 1 51 ? 0.846 19.234 3.842 1 98.88 51 GLY B CA 1
ATOM 2760 C C . GLY B 1 51 ? 0.846 17.875 4.52 1 98.88 51 GLY B C 1
ATOM 2761 O O . GLY B 1 51 ? 1.027 17.797 5.734 1 98.88 51 GLY B O 1
ATOM 2762 N N . ILE B 1 52 ? 0.686 16.875 3.744 1 98.88 52 ILE B N 1
ATOM 2763 C CA . ILE B 1 52 ? 0.44 15.562 4.324 1 98.88 52 ILE B CA 1
ATOM 2764 C C . ILE B 1 52 ? 1.643 14.656 4.07 1 98.88 52 ILE B C 1
ATOM 2766 O O . ILE B 1 52 ? 1.988 14.375 2.922 1 98.88 52 ILE B O 1
ATOM 2770 N N . LYS B 1 53 ? 2.299 14.203 5.148 1 98.5 53 LYS B N 1
ATOM 2771 C CA . LYS B 1 53 ? 3.43 13.289 5.059 1 98.5 53 LYS B CA 1
ATOM 2772 C C . LYS B 1 53 ? 2.982 11.906 4.582 1 98.5 53 LYS B C 1
ATOM 2774 O O . LYS B 1 53 ? 2.086 11.305 5.172 1 98.5 53 LYS B O 1
ATOM 2779 N N . SER B 1 54 ? 3.518 11.477 3.547 1 97.94 54 SER B N 1
ATOM 2780 C CA . SER B 1 54 ? 3.236 10.18 2.949 1 97.94 54 SER B CA 1
ATOM 2781 C C . SER B 1 54 ? 4.523 9.477 2.529 1 97.94 54 SER B C 1
ATOM 2783 O O . SER B 1 54 ? 5.602 9.789 3.033 1 97.94 54 SER B O 1
ATOM 2785 N N . VAL B 1 55 ? 4.438 8.312 1.881 1 96.12 55 VAL B N 1
ATOM 2786 C CA . VAL B 1 55 ? 5.566 7.582 1.318 1 96.12 55 VAL B CA 1
ATOM 2787 C C . VAL B 1 55 ? 5.23 7.113 -0.095 1 96.12 55 VAL B C 1
ATOM 2789 O O . VAL B 1 55 ? 4.055 7.004 -0.454 1 96.12 55 VAL B O 1
ATOM 2792 N N . PRO B 1 56 ? 6.176 6.867 -0.888 1 95.5 56 PRO B N 1
ATOM 2793 C CA . PRO B 1 56 ? 5.941 6.551 -2.299 1 95.5 56 PRO B CA 1
ATOM 2794 C C . PRO B 1 56 ? 4.938 5.418 -2.492 1 95.5 56 PRO B C 1
ATOM 2796 O O . PRO B 1 56 ? 4.082 5.488 -3.379 1 95.5 56 PRO B O 1
ATOM 2799 N N . GLY B 1 57 ? 4.879 4.496 -1.714 1 94.5 57 GLY B N 1
ATOM 2800 C CA . GLY B 1 57 ? 4.051 3.316 -1.9 1 94.5 57 GLY B CA 1
ATOM 2801 C C . GLY B 1 57 ? 2.627 3.506 -1.417 1 94.5 57 GLY B C 1
ATOM 2802 O O . GLY B 1 57 ? 1.762 2.664 -1.674 1 94.5 57 GLY B O 1
ATOM 2803 N N . HIS B 1 58 ? 2.305 4.613 -0.778 1 96.38 58 HIS B N 1
ATOM 2804 C CA . HIS B 1 58 ? 1.007 4.82 -0.145 1 96.38 58 HIS B CA 1
ATOM 2805 C C . HIS B 1 58 ? 0.012 5.441 -1.119 1 96.38 58 HIS B C 1
ATOM 2807 O O . HIS B 1 58 ? -0.618 6.453 -0.807 1 96.38 58 HIS B O 1
ATOM 2813 N N . PHE B 1 59 ? -0.222 4.766 -2.219 1 96.75 59 PHE B N 1
ATOM 2814 C CA . PHE B 1 59 ? -1.151 5.266 -3.225 1 96.75 59 PHE B CA 1
ATOM 2815 C C . PHE B 1 59 ? -2.574 5.301 -2.678 1 96.75 59 PHE B C 1
ATOM 2817 O O . PHE B 1 59 ? -3.293 6.281 -2.867 1 96.75 59 PHE B O 1
ATOM 2824 N N . GLU B 1 60 ? -2.969 4.281 -1.976 1 95.31 60 GLU B N 1
ATOM 2825 C CA . GLU B 1 60 ? -4.324 4.219 -1.435 1 95.31 60 GLU B CA 1
ATOM 2826 C C . GLU B 1 60 ? -4.539 5.281 -0.361 1 95.31 60 GLU B C 1
ATOM 2828 O O . GLU B 1 60 ? -5.613 5.887 -0.285 1 95.31 60 GLU B O 1
ATOM 2833 N N . GLN B 1 61 ? -3.559 5.438 0.483 1 97.31 61 GLN B N 1
ATOM 2834 C CA . GLN B 1 61 ? -3.65 6.445 1.533 1 97.31 61 GLN B CA 1
ATOM 2835 C C . GLN B 1 61 ? -3.838 7.84 0.942 1 97.31 61 GLN B C 1
ATOM 2837 O O . GLN B 1 61 ? -4.711 8.594 1.38 1 97.31 61 GLN B O 1
ATOM 2842 N N . ARG B 1 62 ? -3.025 8.164 -0.058 1 98.38 62 ARG B N 1
ATOM 2843 C CA . ARG B 1 62 ? -3.113 9.477 -0.681 1 98.38 62 ARG B CA 1
ATOM 2844 C C . ARG B 1 62 ? -4.457 9.664 -1.377 1 98.38 62 ARG B C 1
ATOM 2846 O O . ARG B 1 62 ? -5.039 10.75 -1.33 1 98.38 62 ARG B O 1
ATOM 2853 N N . GLN B 1 63 ? -4.984 8.602 -1.994 1 96.81 63 GLN B N 1
ATOM 2854 C CA . GLN B 1 63 ? -6.305 8.695 -2.613 1 96.81 63 GLN B CA 1
ATOM 2855 C C . GLN B 1 63 ? -7.387 8.93 -1.567 1 96.81 63 GLN B C 1
ATOM 2857 O O . GLN B 1 63 ? -8.336 9.68 -1.81 1 96.81 63 GLN B O 1
ATOM 2862 N N . ALA B 1 64 ? -7.262 8.234 -0.437 1 96.38 64 ALA B N 1
ATOM 2863 C CA . ALA B 1 64 ? -8.242 8.445 0.627 1 96.38 64 ALA B CA 1
ATOM 2864 C C . ALA B 1 64 ? -8.266 9.906 1.07 1 96.38 64 ALA B C 1
ATOM 2866 O O . ALA B 1 64 ? -9.336 10.477 1.282 1 96.38 64 ALA B O 1
ATOM 2867 N N . VAL B 1 65 ? -7.09 10.516 1.215 1 98.19 65 VAL B N 1
ATOM 2868 C CA . VAL B 1 65 ? -6.988 11.922 1.584 1 98.19 65 VAL B CA 1
ATOM 2869 C C . VAL B 1 65 ? -7.688 12.789 0.535 1 98.19 65 VAL B C 1
ATOM 2871 O O . VAL B 1 65 ? -8.523 13.625 0.869 1 98.19 65 VAL B O 1
ATOM 2874 N N . ARG B 1 66 ? -7.445 12.555 -0.77 1 97.38 66 ARG B N 1
ATOM 2875 C CA . ARG B 1 66 ? -7.984 13.336 -1.88 1 97.38 66 ARG B CA 1
ATOM 2876 C C . ARG B 1 66 ? -9.508 13.273 -1.906 1 97.38 66 ARG B C 1
ATOM 2878 O O . ARG B 1 66 ? -10.172 14.266 -2.219 1 97.38 66 ARG B O 1
ATOM 2885 N N . LYS B 1 67 ? -10.016 12.133 -1.526 1 95.81 67 LYS B N 1
ATOM 2886 C CA . LYS B 1 67 ? -11.43 11.875 -1.747 1 95.81 67 LYS B CA 1
ATOM 2887 C C . LYS B 1 67 ? -12.258 12.234 -0.514 1 95.81 67 LYS B C 1
ATOM 2889 O O . LYS B 1 67 ? -13.484 12.188 -0.546 1 95.81 67 LYS B O 1
ATOM 2894 N N . THR B 1 68 ? -11.562 12.539 0.516 1 96.56 68 THR B N 1
ATOM 2895 C CA . THR B 1 68 ? -12.281 12.844 1.746 1 96.56 68 THR B CA 1
ATOM 2896 C C . THR B 1 68 ? -11.883 14.211 2.287 1 96.56 68 THR B C 1
ATOM 2898 O O . THR B 1 68 ? -12.258 15.242 1.723 1 96.56 68 THR B O 1
ATOM 2901 N N . TRP B 1 69 ? -11.102 14.203 3.418 1 97.94 69 TRP B N 1
ATOM 2902 C CA . TRP B 1 69 ? -10.938 15.422 4.199 1 97.94 69 TRP B CA 1
ATOM 2903 C C . TRP B 1 69 ? -9.93 16.359 3.541 1 97.94 69 TRP B C 1
ATOM 2905 O O . TRP B 1 69 ? -9.93 17.562 3.811 1 97.94 69 TRP B O 1
ATOM 2915 N N . GLY B 1 70 ? -9.086 15.852 2.656 1 98.06 70 GLY B N 1
ATOM 2916 C CA . GLY B 1 70 ? -8.055 16.656 2.027 1 98.06 70 GLY B CA 1
ATOM 2917 C C . GLY B 1 70 ? -8.477 17.234 0.691 1 98.06 70 GLY B C 1
ATOM 2918 O O . GLY B 1 70 ? -7.648 17.766 -0.049 1 98.06 70 GLY B O 1
ATOM 2919 N N . ARG B 1 71 ? -9.727 17.125 0.367 1 96.62 71 ARG B N 1
ATOM 2920 C CA . ARG B 1 71 ? -10.234 17.609 -0.912 1 96.62 71 ARG B CA 1
ATOM 2921 C C . ARG B 1 71 ? -9.969 19.109 -1.068 1 96.62 71 ARG B C 1
ATOM 2923 O O . ARG B 1 71 ? -10.266 19.891 -0.168 1 96.62 71 ARG B O 1
ATOM 2930 N N . GLU B 1 72 ? -9.453 19.453 -2.209 1 96.19 72 GLU B N 1
ATOM 2931 C CA . GLU B 1 72 ? -9.156 20.859 -2.518 1 96.19 72 GLU B CA 1
ATOM 2932 C C . GLU B 1 72 ? -10.398 21.594 -3.002 1 96.19 72 GLU B C 1
ATOM 2934 O O . GLU B 1 72 ? -11.352 20.969 -3.484 1 96.19 72 GLU B O 1
ATOM 2939 N N . GLY B 1 73 ? -10.336 22.953 -2.811 1 93.12 73 GLY B N 1
ATOM 2940 C CA . GLY B 1 73 ? -11.414 23.75 -3.361 1 93.12 73 GLY B CA 1
ATOM 2941 C C . GLY B 1 73 ? -11.648 25.047 -2.598 1 93.12 73 GLY B C 1
ATOM 2942 O O . GLY B 1 73 ? -10.875 25.391 -1.7 1 93.12 73 GLY B O 1
ATOM 2943 N N . LEU B 1 74 ? -12.547 25.766 -3.164 1 91.69 74 LEU B N 1
ATOM 2944 C CA . LEU B 1 74 ? -13.055 26.969 -2.498 1 91.69 74 LEU B CA 1
ATOM 2945 C C . LEU B 1 74 ? -14.336 26.656 -1.73 1 91.69 74 LEU B C 1
ATOM 2947 O O . LEU B 1 74 ? -15.32 26.203 -2.314 1 91.69 74 LEU B O 1
ATOM 2951 N N . PHE B 1 75 ? -14.258 26.844 -0.48 1 89 75 PHE B N 1
ATOM 2952 C CA . PHE B 1 75 ? -15.398 26.5 0.365 1 89 75 PHE B CA 1
ATOM 2953 C C . PHE B 1 75 ? -16.266 27.734 0.612 1 89 75 PHE B C 1
ATOM 2955 O O . PHE B 1 75 ? -15.859 28.859 0.315 1 89 75 PHE B O 1
ATOM 2962 N N . ARG B 1 76 ? -17.484 27.578 1.004 1 80.25 76 ARG B N 1
ATOM 2963 C CA . ARG B 1 76 ? -18.516 28.609 1.073 1 80.25 76 ARG B CA 1
ATOM 2964 C C . ARG B 1 76 ? -18.062 29.766 1.947 1 80.25 76 ARG B C 1
ATOM 2966 O O . ARG B 1 76 ? -18.453 30.922 1.704 1 80.25 76 ARG B O 1
ATOM 2973 N N . SER B 1 77 ? -17.266 29.594 2.904 1 80.5 77 SER B N 1
ATOM 2974 C CA . SER B 1 77 ? -16.797 30.641 3.811 1 80.5 77 SER B CA 1
ATOM 2975 C C . SER B 1 77 ? -15.734 31.5 3.15 1 80.5 77 SER B C 1
ATOM 2977 O O . SER B 1 77 ? -15.352 32.531 3.691 1 80.5 77 SER B O 1
ATOM 2979 N N . GLY B 1 78 ? -15.336 31.078 1.909 1 86 78 GLY B N 1
ATOM 2980 C CA . GLY B 1 78 ? -14.258 31.781 1.233 1 86 78 GLY B CA 1
ATOM 2981 C C . GLY B 1 78 ? -12.891 31.188 1.52 1 86 78 GLY B C 1
ATOM 2982 O O . GLY B 1 78 ? -11.875 31.719 1.067 1 86 78 GLY B O 1
ATOM 2983 N N . LEU B 1 79 ? -12.891 30.172 2.264 1 92.69 79 LEU B N 1
ATOM 2984 C CA . LEU B 1 79 ? -11.648 29.469 2.57 1 92.69 79 LEU B CA 1
ATOM 2985 C C . LEU B 1 79 ? -11.172 28.656 1.375 1 92.69 79 LEU B C 1
ATOM 2987 O O . LEU B 1 79 ? -11.922 27.828 0.846 1 92.69 79 LEU B O 1
ATOM 2991 N N . ARG B 1 80 ? -9.969 28.984 0.874 1 95.06 80 ARG B N 1
ATOM 2992 C CA . ARG B 1 80 ? -9.344 28.219 -0.195 1 95.06 80 ARG B CA 1
ATOM 2993 C C . ARG B 1 80 ? -8.438 27.125 0.374 1 95.06 80 ARG B C 1
ATOM 2995 O O . ARG B 1 80 ? -7.547 27.406 1.181 1 95.06 80 ARG B O 1
ATOM 3002 N N . VAL B 1 81 ? -8.664 25.906 -0.072 1 96.69 81 VAL B N 1
ATOM 3003 C CA . VAL B 1 81 ? -7.891 24.781 0.429 1 96.69 81 VAL B CA 1
ATOM 3004 C C . VAL B 1 81 ? -7.004 24.234 -0.684 1 96.69 81 VAL B C 1
ATOM 3006 O O . VAL B 1 81 ? -7.473 24 -1.803 1 96.69 81 VAL B O 1
ATOM 3009 N N . ARG B 1 82 ? -5.746 24.125 -0.402 1 97.69 82 ARG B N 1
ATOM 3010 C CA . ARG B 1 82 ? -4.777 23.422 -1.231 1 97.69 82 ARG B CA 1
ATOM 3011 C C . ARG B 1 82 ? -4.18 22.234 -0.483 1 97.69 82 ARG B C 1
ATOM 3013 O O . ARG B 1 82 ? -3.947 22.312 0.726 1 97.69 82 ARG B O 1
ATOM 3020 N N . THR B 1 83 ? -3.98 21.141 -1.195 1 98.69 83 THR B N 1
ATOM 3021 C CA . THR B 1 83 ? -3.418 19.938 -0.584 1 98.69 83 THR B CA 1
ATOM 3022 C C . THR B 1 83 ? -2.174 19.484 -1.338 1 98.69 83 THR B C 1
ATOM 3024 O O . THR B 1 83 ? -2.18 19.406 -2.568 1 98.69 83 THR B O 1
ATOM 3027 N N . VAL B 1 84 ? -1.118 19.266 -0.625 1 98.88 84 VAL B N 1
ATOM 3028 C CA . VAL B 1 84 ? 0.082 18.656 -1.176 1 98.88 84 VAL B CA 1
ATOM 3029 C C . VAL B 1 84 ? 0.458 17.422 -0.347 1 98.88 84 VAL B C 1
ATOM 3031 O O . VAL B 1 84 ? 0.277 17.406 0.873 1 98.88 84 VAL B O 1
ATOM 3034 N N . LEU B 1 85 ? 0.884 16.391 -1.007 1 98.94 85 LEU B N 1
ATOM 3035 C CA . LEU B 1 85 ? 1.335 15.133 -0.417 1 98.94 85 LEU B CA 1
ATOM 3036 C C . LEU B 1 85 ? 2.855 15.016 -0.482 1 98.94 85 LEU B C 1
ATOM 3038 O O . LEU B 1 85 ? 3.443 15.117 -1.56 1 98.94 85 LEU B O 1
ATOM 3042 N N . LEU B 1 86 ? 3.473 14.781 0.639 1 98.75 86 LEU B N 1
ATOM 3043 C CA . LEU B 1 86 ? 4.918 14.891 0.795 1 98.75 86 LEU B CA 1
ATOM 3044 C C . LEU B 1 86 ? 5.578 13.516 0.749 1 98.75 86 LEU B C 1
ATOM 3046 O O . LEU B 1 86 ? 5.281 12.656 1.58 1 98.75 86 LEU B O 1
ATOM 3050 N N . LEU B 1 87 ? 6.48 13.359 -0.202 1 97.62 87 LEU B N 1
ATOM 3051 C CA . LEU B 1 87 ? 7.168 12.086 -0.36 1 97.62 87 LEU B CA 1
ATOM 3052 C C . LEU B 1 87 ? 8.68 12.258 -0.226 1 97.62 87 LEU B C 1
ATOM 3054 O O . LEU B 1 87 ? 9.219 13.305 -0.596 1 97.62 87 LEU B O 1
ATOM 3058 N N . GLY B 1 88 ? 9.289 11.297 0.395 1 95 88 GLY B N 1
ATOM 3059 C CA . GLY B 1 88 ? 10.727 11.102 0.231 1 95 88 GLY B CA 1
ATOM 3060 C C . GLY B 1 88 ? 11.07 10.148 -0.898 1 95 88 GLY B C 1
ATOM 3061 O O . GLY B 1 88 ? 10.281 9.977 -1.836 1 95 88 GLY B O 1
ATOM 3062 N N . SER B 1 89 ? 12.312 9.727 -0.88 1 90.38 89 SER B N 1
ATOM 3063 C CA . SER B 1 89 ? 12.766 8.766 -1.878 1 90.38 89 SER B CA 1
ATOM 3064 C C . SER B 1 89 ? 12.977 7.383 -1.262 1 90.38 89 SER B C 1
ATOM 3066 O O . SER B 1 89 ? 13.43 7.266 -0.123 1 90.38 89 SER B O 1
ATOM 3068 N N . SER B 1 90 ? 12.367 6.422 -1.881 1 74.38 90 SER B N 1
ATOM 3069 C CA . SER B 1 90 ? 12.555 5.059 -1.391 1 74.38 90 SER B CA 1
ATOM 3070 C C . SER B 1 90 ? 13.969 4.562 -1.648 1 74.38 90 SER B C 1
ATOM 3072 O O . SER B 1 90 ? 14.586 4.93 -2.648 1 74.38 90 SER B O 1
ATOM 3074 N N . SER B 1 91 ? 14.906 4.512 -0.546 1 60.59 91 SER B N 1
ATOM 3075 C CA . SER B 1 91 ? 16.328 4.168 -0.604 1 60.59 91 SER B CA 1
ATOM 3076 C C . SER B 1 91 ? 16.578 3.033 -1.588 1 60.59 91 SER B C 1
ATOM 3078 O O . SER B 1 91 ? 17.453 3.139 -2.455 1 60.59 91 SER B O 1
ATOM 3080 N N . GLN B 1 92 ? 16.25 1.788 -1.004 1 54.34 92 GLN B N 1
ATOM 3081 C CA . GLN B 1 92 ? 16.859 0.554 -1.499 1 54.34 92 GLN B CA 1
ATOM 3082 C C . GLN B 1 92 ? 16.312 0.191 -2.877 1 54.34 92 GLN B C 1
ATOM 3084 O O . GLN B 1 92 ? 17.031 -0.368 -3.707 1 54.34 92 GLN B O 1
ATOM 3089 N N . ASP B 1 93 ? 15.016 0.25 -2.941 1 54.91 93 ASP B N 1
ATOM 3090 C CA . ASP B 1 93 ? 14.352 -0.571 -3.947 1 54.91 93 ASP B CA 1
ATOM 3091 C C . ASP B 1 93 ? 14.148 0.207 -5.246 1 54.91 93 ASP B C 1
ATOM 3093 O O . ASP B 1 93 ? 13.312 -0.163 -6.074 1 54.91 93 ASP B O 1
ATOM 3097 N N . GLY B 1 94 ? 15.211 1.157 -5.469 1 61.34 94 GLY B N 1
ATOM 3098 C CA . GLY B 1 94 ? 15.219 1.778 -6.785 1 61.34 94 GLY B CA 1
ATOM 3099 C C . GLY B 1 94 ? 13.977 2.602 -7.062 1 61.34 94 GLY B C 1
ATOM 3100 O O . GLY B 1 94 ? 13.164 2.836 -6.164 1 61.34 94 GLY B O 1
ATOM 3101 N N . ARG B 1 95 ? 13.898 3.348 -8.039 1 78.12 95 ARG B N 1
ATOM 3102 C CA . ARG B 1 95 ? 12.93 4.211 -8.711 1 78.12 95 ARG B CA 1
ATOM 3103 C C . ARG B 1 95 ? 11.852 3.391 -9.406 1 78.12 95 ARG B C 1
ATOM 3105 O O . ARG B 1 95 ? 11.375 3.764 -10.484 1 78.12 95 ARG B O 1
ATOM 3112 N N . ASP B 1 96 ? 11.555 2.25 -8.609 1 87.62 96 ASP B N 1
ATOM 3113 C CA . ASP B 1 96 ? 10.641 1.298 -9.234 1 87.62 96 ASP B CA 1
ATOM 3114 C C . ASP B 1 96 ? 9.258 1.908 -9.422 1 87.62 96 ASP B C 1
ATOM 3116 O O . ASP B 1 96 ? 8.555 1.589 -10.383 1 87.62 96 ASP B O 1
ATOM 3120 N N . LEU B 1 97 ? 8.953 2.832 -8.508 1 94.38 97 LEU B N 1
ATOM 3121 C CA . LEU B 1 97 ? 7.598 3.375 -8.539 1 94.38 97 LEU B CA 1
ATOM 3122 C C . LEU B 1 97 ? 7.559 4.691 -9.305 1 94.38 97 LEU B C 1
ATOM 3124 O O . LEU B 1 97 ? 6.496 5.305 -9.438 1 94.38 97 LEU B O 1
ATOM 3128 N N . ASP B 1 98 ? 8.672 5.094 -9.914 1 94.19 98 ASP B N 1
ATOM 3129 C CA . ASP B 1 98 ? 8.805 6.422 -10.508 1 94.19 98 ASP B CA 1
ATOM 3130 C C . ASP B 1 98 ? 7.766 6.637 -11.609 1 94.19 98 ASP B C 1
ATOM 3132 O O . ASP B 1 98 ? 7.148 7.699 -11.688 1 94.19 98 ASP B O 1
ATOM 3136 N N . PRO B 1 99 ? 7.562 5.652 -12.5 1 95.69 99 PRO B N 1
ATOM 3137 C CA . PRO B 1 99 ? 6.566 5.898 -13.539 1 95.69 99 PRO B CA 1
ATOM 3138 C C . PRO B 1 99 ? 5.172 6.176 -12.977 1 95.69 99 PRO B C 1
ATOM 3140 O O . PRO B 1 99 ? 4.469 7.062 -13.461 1 95.69 99 PRO B O 1
ATOM 3143 N N . LEU B 1 100 ? 4.797 5.414 -11.969 1 97.19 100 LEU B N 1
ATOM 3144 C CA . LEU B 1 100 ? 3.486 5.602 -11.359 1 97.19 100 LEU B CA 1
ATOM 3145 C C . LEU B 1 100 ? 3.412 6.938 -10.633 1 97.19 100 LEU B C 1
ATOM 3147 O O . LEU B 1 100 ? 2.402 7.641 -10.711 1 97.19 100 LEU B O 1
ATOM 3151 N N . LEU B 1 101 ? 4.465 7.293 -9.914 1 97.25 101 LEU B N 1
ATOM 3152 C CA . LEU B 1 101 ? 4.496 8.547 -9.18 1 97.25 101 LEU B CA 1
ATOM 3153 C C . LEU B 1 101 ? 4.48 9.742 -10.133 1 97.25 101 LEU B C 1
ATOM 3155 O O . LEU B 1 101 ? 3.838 10.758 -9.852 1 97.25 101 LEU B O 1
ATOM 3159 N N . SER B 1 102 ? 5.262 9.617 -11.242 1 97.5 102 SER B N 1
ATOM 3160 C CA . SER B 1 102 ? 5.258 10.672 -12.25 1 97.5 102 SER B CA 1
ATOM 3161 C C . SER B 1 102 ? 3.857 10.891 -12.82 1 97.5 102 SER B C 1
ATOM 3163 O O . SER B 1 102 ? 3.414 12.023 -12.977 1 97.5 102 SER B O 1
ATOM 3165 N N . PHE B 1 103 ? 3.17 9.836 -13.148 1 98.38 103 PHE B N 1
ATOM 3166 C CA . PHE B 1 103 ? 1.799 9.945 -13.633 1 98.38 103 PHE B CA 1
ATOM 3167 C C . PHE B 1 103 ? 0.901 10.578 -12.57 1 98.38 103 PHE B C 1
ATOM 3169 O O . PHE B 1 103 ? 0.118 11.477 -12.875 1 98.38 103 PHE B O 1
ATOM 3176 N N . GLU B 1 104 ? 0.966 10.031 -11.312 1 98.38 104 GLU B N 1
ATOM 3177 C CA . GLU B 1 104 ? 0.154 10.555 -10.219 1 98.38 104 GLU B CA 1
ATOM 3178 C C . GLU B 1 104 ? 0.351 12.062 -10.055 1 98.38 104 GLU B C 1
ATOM 3180 O O . GLU B 1 104 ? -0.617 12.805 -9.883 1 98.38 104 GLU B O 1
ATOM 3185 N N . SER B 1 105 ? 1.613 12.453 -10.078 1 98.38 105 SER B N 1
ATOM 3186 C CA . SER B 1 105 ? 1.974 13.859 -9.938 1 98.38 105 SER B CA 1
ATOM 3187 C C . SER B 1 105 ? 1.324 14.711 -11.023 1 98.38 105 SER B C 1
ATOM 3189 O O . SER B 1 105 ? 0.782 15.781 -10.742 1 98.38 105 SER B O 1
ATOM 3191 N N . ARG B 1 106 ? 1.383 14.266 -12.234 1 97.94 106 ARG B N 1
ATOM 3192 C CA . ARG B 1 106 ? 0.824 15.008 -13.359 1 97.94 106 ARG B CA 1
ATOM 3193 C C . ARG B 1 106 ? -0.7 15.016 -13.305 1 97.94 106 ARG B C 1
ATOM 3195 O O . ARG B 1 106 ? -1.331 16.031 -13.609 1 97.94 106 ARG B O 1
ATOM 3202 N N . TYR B 1 107 ? -1.279 13.875 -12.977 1 98.12 107 TYR B N 1
ATOM 3203 C CA . TYR B 1 107 ? -2.727 13.703 -13.016 1 98.12 107 TYR B CA 1
ATOM 3204 C C . TYR B 1 107 ? -3.406 14.516 -11.922 1 98.12 107 TYR B C 1
ATOM 3206 O O . TYR B 1 107 ? -4.414 15.188 -12.172 1 98.12 107 TYR B O 1
ATOM 3214 N N . PHE B 1 108 ? -2.859 14.5 -10.711 1 98 108 PHE B N 1
ATOM 3215 C CA . PHE B 1 108 ? -3.537 15.141 -9.594 1 98 108 PHE B CA 1
ATOM 3216 C C . PHE B 1 108 ? -2.904 16.5 -9.273 1 98 108 PHE B C 1
ATOM 3218 O O . PHE B 1 108 ? -3.529 17.344 -8.641 1 98 108 PHE B O 1
ATOM 3225 N N . GLY B 1 109 ? -1.598 16.672 -9.57 1 98.06 109 GLY B N 1
ATOM 3226 C CA . GLY B 1 109 ? -0.92 17.938 -9.367 1 98.06 109 GLY B CA 1
ATOM 3227 C C . GLY B 1 109 ? -0.697 18.266 -7.906 1 98.06 109 GLY B C 1
ATOM 3228 O O . GLY B 1 109 ? -0.794 19.438 -7.508 1 98.06 109 GLY B O 1
ATOM 3229 N N . ASP B 1 110 ? -0.38 17.234 -7.094 1 98.69 110 ASP B N 1
ATOM 3230 C CA . ASP B 1 110 ? -0.341 17.547 -5.668 1 98.69 110 ASP B CA 1
ATOM 3231 C C . ASP B 1 110 ? 0.818 16.844 -4.977 1 98.69 110 ASP B C 1
ATOM 3233 O O . ASP B 1 110 ? 0.914 16.844 -3.75 1 98.69 110 ASP B O 1
ATOM 3237 N N . LEU B 1 111 ? 1.712 16.188 -5.75 1 98.75 111 LEU B N 1
ATOM 3238 C CA . LEU B 1 111 ? 2.826 15.477 -5.133 1 98.75 111 LEU B CA 1
ATOM 3239 C C . LEU B 1 111 ? 4.051 16.375 -5.02 1 98.75 111 LEU B C 1
ATOM 3241 O O . LEU B 1 111 ? 4.375 17.109 -5.953 1 98.75 111 LEU B O 1
ATOM 3245 N N . LEU B 1 112 ? 4.652 16.406 -3.912 1 98.75 112 LEU B N 1
ATOM 3246 C CA . LEU B 1 112 ? 6.012 16.906 -3.707 1 98.75 112 LEU B CA 1
ATOM 3247 C C . LEU B 1 112 ? 6.938 15.773 -3.273 1 98.75 112 LEU B C 1
ATOM 3249 O O . LEU B 1 112 ? 6.59 14.984 -2.391 1 98.75 112 LEU B O 1
ATOM 3253 N N . GLN B 1 113 ? 8.078 15.664 -3.93 1 97.56 113 GLN B N 1
ATOM 3254 C CA . GLN B 1 113 ? 9.031 14.625 -3.561 1 97.56 113 GLN B CA 1
ATOM 3255 C C . GLN B 1 113 ? 10.445 15.195 -3.445 1 97.56 113 GLN B C 1
ATOM 3257 O O . GLN B 1 113 ? 10.898 15.93 -4.328 1 97.56 113 GLN B O 1
ATOM 3262 N N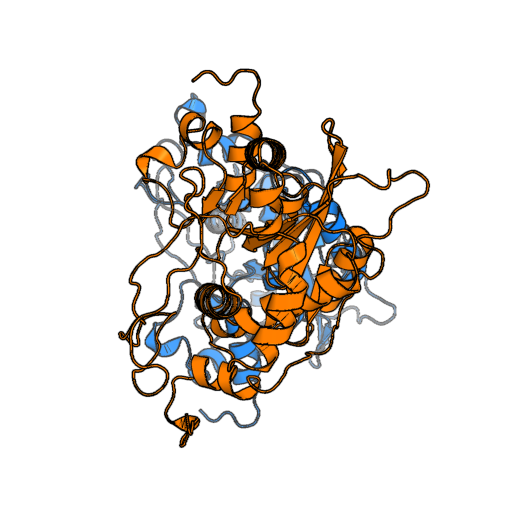 . TRP B 1 114 ? 11.062 14.906 -2.357 1 96.06 114 TRP B N 1
ATOM 3263 C CA . TRP B 1 114 ? 12.453 15.305 -2.148 1 96.06 114 TRP B CA 1
ATOM 3264 C C . TRP B 1 114 ? 13.375 14.094 -2.137 1 96.06 114 TRP B C 1
ATOM 3266 O O . TRP B 1 114 ? 12.938 12.977 -1.861 1 96.06 114 TRP B O 1
ATOM 3276 N N . ASP B 1 115 ? 14.625 14.352 -2.471 1 92.25 115 ASP B N 1
ATOM 3277 C CA . ASP B 1 115 ? 15.648 13.312 -2.373 1 92.25 115 ASP B CA 1
ATOM 3278 C C . ASP B 1 115 ? 16.062 13.094 -0.923 1 92.25 115 ASP B C 1
ATOM 3280 O O . ASP B 1 115 ? 17.219 13.359 -0.559 1 92.25 115 ASP B O 1
ATOM 3284 N N . ILE B 1 116 ? 15.172 12.656 -0.132 1 91.38 116 ILE B N 1
ATOM 3285 C CA . ILE B 1 116 ? 15.32 12.281 1.27 1 91.38 116 ILE B CA 1
ATOM 3286 C C . ILE B 1 116 ? 14.914 10.82 1.458 1 91.38 116 ILE B C 1
ATOM 3288 O O . ILE B 1 116 ? 13.812 10.422 1.08 1 91.38 116 ILE B O 1
ATOM 3292 N N . ARG B 1 117 ? 15.805 10.102 2.006 1 89.81 117 ARG B N 1
ATOM 3293 C CA . ARG B 1 117 ? 15.469 8.703 2.248 1 89.81 117 ARG B CA 1
ATOM 3294 C C . ARG B 1 117 ? 14.289 8.578 3.201 1 89.81 117 ARG B C 1
ATOM 3296 O O . ARG B 1 117 ? 14.289 9.172 4.285 1 89.81 117 ARG B O 1
ATOM 3303 N N . GLU B 1 118 ? 13.336 7.766 2.756 1 90.81 118 GLU B N 1
ATOM 3304 C CA . GLU B 1 118 ? 12.156 7.559 3.6 1 90.81 118 GLU B CA 1
ATOM 3305 C C . GLU B 1 118 ? 12.523 6.828 4.887 1 90.81 118 GLU B C 1
ATOM 3307 O O . GLU B 1 118 ? 13.047 5.711 4.848 1 90.81 118 GLU B O 1
ATOM 3312 N N . SER B 1 119 ? 12.344 7.434 5.961 1 89.88 119 SER B N 1
ATOM 3313 C CA . SER B 1 119 ? 12.5 6.871 7.297 1 89.88 119 SER B CA 1
ATOM 3314 C C . SER B 1 119 ? 11.797 7.738 8.344 1 89.88 119 SER B C 1
ATOM 3316 O O . SER B 1 119 ? 11.57 8.93 8.117 1 89.88 119 SER B O 1
ATOM 3318 N N . LEU B 1 120 ? 11.484 7.16 9.398 1 90.69 120 LEU B N 1
ATOM 3319 C CA . LEU B 1 120 ? 10.773 7.871 10.453 1 90.69 120 LEU B CA 1
ATOM 3320 C C . LEU B 1 120 ? 11.578 9.07 10.945 1 90.69 120 LEU B C 1
ATOM 3322 O O . LEU B 1 120 ? 11.039 10.164 11.086 1 90.69 120 LEU B O 1
ATOM 3326 N N . LEU B 1 121 ? 12.883 8.867 11.109 1 90.88 121 LEU B N 1
ATOM 3327 C CA . LEU B 1 121 ? 13.711 9.914 11.703 1 90.88 121 LEU B CA 1
ATOM 3328 C C . LEU B 1 121 ? 14.039 10.992 10.68 1 90.88 121 LEU B C 1
ATOM 3330 O O . LEU B 1 121 ? 14.43 12.102 11.039 1 90.88 121 LEU B O 1
ATOM 3334 N N . ASN B 1 122 ? 13.797 10.727 9.398 1 90.88 122 ASN B N 1
ATOM 3335 C CA . ASN B 1 122 ? 14.016 11.719 8.352 1 90.88 122 ASN B CA 1
ATOM 3336 C C . ASN B 1 122 ? 12.766 12.547 8.086 1 90.88 122 ASN B C 1
ATOM 3338 O O . ASN B 1 122 ? 12.773 13.438 7.234 1 90.88 122 ASN B O 1
ATOM 3342 N N . LEU B 1 123 ? 11.727 12.312 8.852 1 94.88 123 LEU B N 1
ATOM 3343 C CA . LEU B 1 123 ? 10.5 13.078 8.703 1 94.88 123 LEU B CA 1
ATOM 3344 C C . LEU B 1 123 ? 10.75 14.562 8.961 1 94.88 123 LEU B C 1
ATOM 3346 O O . LEU B 1 123 ? 10.117 15.422 8.336 1 94.88 123 LEU B O 1
ATOM 3350 N N . THR B 1 124 ? 11.672 14.805 9.875 1 95.19 124 THR B N 1
ATOM 3351 C CA . THR B 1 124 ? 12.008 16.188 10.195 1 95.19 124 THR B CA 1
ATOM 3352 C C . THR B 1 124 ? 12.453 16.938 8.945 1 95.19 124 THR B C 1
ATOM 3354 O O . THR B 1 124 ? 12 18.047 8.688 1 95.19 124 THR B O 1
ATOM 3357 N N . HIS B 1 125 ? 13.305 16.266 8.164 1 93.44 125 HIS B N 1
ATOM 3358 C CA . HIS B 1 125 ? 13.797 16.891 6.941 1 93.44 125 HIS B CA 1
ATOM 3359 C C . HIS B 1 125 ? 12.656 17.109 5.949 1 93.44 125 HIS B C 1
ATOM 3361 O O . HIS B 1 125 ? 12.617 18.141 5.273 1 93.44 125 HIS B O 1
ATOM 3367 N N . LYS B 1 126 ? 11.789 16.203 5.871 1 94.38 126 LYS B N 1
ATOM 3368 C CA . LYS B 1 126 ? 10.656 16.312 4.949 1 94.38 126 LYS B CA 1
ATOM 3369 C C . LYS B 1 126 ? 9.711 17.438 5.355 1 94.38 126 LYS B C 1
ATOM 3371 O O . LYS B 1 126 ? 9.273 18.219 4.512 1 94.38 126 LYS B O 1
ATOM 3376 N N . VAL B 1 127 ? 9.414 17.578 6.613 1 96.44 127 VAL B N 1
ATOM 3377 C CA . VAL B 1 127 ? 8.516 18.609 7.125 1 96.44 127 VAL B CA 1
ATOM 3378 C C . VAL B 1 127 ? 9.141 19.984 6.934 1 96.44 127 VAL B C 1
ATOM 3380 O O . VAL B 1 127 ? 8.477 20.922 6.488 1 96.44 127 VAL B O 1
ATOM 3383 N N . ASN B 1 128 ? 10.422 20.078 7.25 1 95.06 128 ASN B N 1
ATOM 3384 C CA . ASN B 1 128 ? 11.117 21.344 7.062 1 95.06 128 ASN B CA 1
ATOM 3385 C C . ASN B 1 128 ? 11.141 21.75 5.598 1 95.06 128 ASN B C 1
ATOM 3387 O O . ASN B 1 128 ? 10.945 22.922 5.273 1 95.06 128 ASN B O 1
ATOM 3391 N N . ALA B 1 129 ? 11.43 20.766 4.758 1 95.94 129 ALA B N 1
ATOM 3392 C CA . ALA B 1 129 ? 11.438 21.047 3.326 1 95.94 129 ALA B CA 1
ATOM 3393 C C . ALA B 1 129 ? 10.07 21.547 2.861 1 95.94 129 ALA B C 1
ATOM 3395 O O . ALA B 1 129 ? 9.984 22.438 2.02 1 95.94 129 ALA B O 1
ATOM 3396 N N . PHE B 1 130 ? 9.062 21 3.361 1 97.69 130 PHE B N 1
ATOM 3397 C CA . PHE B 1 130 ? 7.699 21.406 3.041 1 97.69 130 PHE B CA 1
ATOM 3398 C C . PHE B 1 130 ? 7.445 22.844 3.479 1 97.69 130 PHE B C 1
ATOM 3400 O O . PHE B 1 130 ? 6.867 23.641 2.727 1 97.69 130 PHE B O 1
ATOM 3407 N N . PHE B 1 131 ? 7.828 23.172 4.746 1 97.44 131 PHE B N 1
ATOM 3408 C CA . PHE B 1 131 ? 7.645 24.531 5.223 1 97.44 131 PHE B CA 1
ATOM 3409 C C . PHE B 1 131 ? 8.367 25.531 4.32 1 97.44 131 PHE B C 1
ATOM 3411 O O . PHE B 1 131 ? 7.812 26.562 3.957 1 97.44 131 PHE B O 1
ATOM 3418 N N . GLU B 1 132 ? 9.562 25.172 3.922 1 96.5 132 GLU B N 1
ATOM 3419 C CA . GLU B 1 132 ? 10.328 26.047 3.025 1 96.5 132 GLU B CA 1
ATOM 3420 C C . GLU B 1 132 ? 9.648 26.172 1.666 1 96.5 132 GLU B C 1
ATOM 3422 O O . GLU B 1 132 ? 9.594 27.25 1.088 1 96.5 132 GLU B O 1
ATOM 3427 N N . TRP B 1 133 ? 9.18 25.047 1.191 1 97.94 133 TRP B N 1
ATOM 3428 C CA . TRP B 1 133 ? 8.469 25.047 -0.081 1 97.94 133 TRP B CA 1
ATOM 3429 C C . TRP B 1 133 ? 7.246 25.953 -0.02 1 97.94 133 TRP B C 1
ATOM 3431 O O . TRP B 1 133 ? 6.984 26.719 -0.952 1 97.94 133 TRP B O 1
ATOM 3441 N N . THR B 1 134 ? 6.492 25.844 1.057 1 98.06 134 THR B N 1
ATOM 3442 C CA . THR B 1 134 ? 5.277 26.625 1.241 1 98.06 134 THR B CA 1
ATOM 3443 C C . THR B 1 134 ? 5.602 28.125 1.281 1 98.06 134 THR B C 1
ATOM 3445 O O . THR B 1 134 ? 4.891 28.938 0.683 1 98.06 134 THR B O 1
ATOM 3448 N N . LEU B 1 135 ? 6.641 28.469 2.02 1 96.12 135 LEU B N 1
ATOM 3449 C CA . LEU B 1 135 ? 7.086 29.859 2.102 1 96.12 135 LEU B CA 1
ATOM 3450 C C . LEU B 1 135 ? 7.387 30.422 0.714 1 96.12 135 LEU B C 1
ATOM 3452 O O . LEU B 1 135 ? 7.098 31.578 0.432 1 96.12 135 LEU B O 1
ATOM 3456 N N . LYS B 1 136 ? 7.91 29.594 -0.128 1 96.06 136 LYS B N 1
ATOM 3457 C CA . LYS B 1 136 ? 8.359 30.016 -1.45 1 96.06 136 LYS B CA 1
ATOM 3458 C C . LYS B 1 136 ? 7.195 30.047 -2.441 1 96.06 136 LYS B C 1
ATOM 3460 O O . LYS B 1 136 ? 7.113 30.953 -3.277 1 96.06 136 LYS B O 1
ATOM 3465 N N . HIS B 1 137 ? 6.258 29.125 -2.373 1 97.25 137 HIS B N 1
ATOM 3466 C CA . HIS B 1 137 ? 5.309 28.938 -3.463 1 97.25 137 HIS B CA 1
ATOM 3467 C C . HIS B 1 137 ? 3.895 29.312 -3.043 1 97.25 137 HIS B C 1
ATOM 3469 O O . HIS B 1 137 ? 3.016 29.484 -3.891 1 97.25 137 HIS B O 1
ATOM 3475 N N . CYS B 1 138 ? 3.643 29.359 -1.759 1 96.69 138 CYS B N 1
ATOM 3476 C CA . CYS B 1 138 ? 2.33 29.734 -1.245 1 96.69 138 CYS B CA 1
ATOM 3477 C C . CYS B 1 138 ? 2.424 30.969 -0.342 1 96.69 138 CYS B C 1
ATOM 3479 O O . CYS B 1 138 ? 2.072 30.891 0.837 1 96.69 138 CYS B O 1
ATOM 3481 N N . THR B 1 139 ? 2.699 32.062 -0.908 1 93.44 139 THR B N 1
ATOM 3482 C CA . THR B 1 139 ? 3.092 33.281 -0.185 1 93.44 139 THR B CA 1
ATOM 3483 C C . THR B 1 139 ? 1.897 33.875 0.553 1 93.44 139 THR B C 1
ATOM 3485 O O . THR B 1 139 ? 2.07 34.656 1.501 1 93.44 139 THR B O 1
ATOM 3488 N N . ARG B 1 140 ? 0.715 33.531 0.211 1 93.12 140 ARG B N 1
ATOM 3489 C CA . ARG B 1 140 ? -0.474 34.094 0.831 1 93.12 140 ARG B CA 1
ATOM 3490 C C . ARG B 1 140 ? -1.115 33.125 1.805 1 93.12 140 ARG B C 1
ATOM 3492 O O . ARG B 1 140 ? -2.27 33.312 2.199 1 93.12 140 ARG B O 1
ATOM 3499 N N . VAL B 1 141 ? -0.416 32.125 2.145 1 96.81 141 VAL B N 1
ATOM 3500 C CA . VAL B 1 141 ? -0.974 31.078 3 1 96.81 141 VAL B CA 1
ATOM 3501 C C . VAL B 1 141 ? -1.343 31.656 4.359 1 96.81 141 VAL B C 1
ATOM 3503 O O . VAL B 1 141 ? -0.572 32.438 4.938 1 96.81 141 VAL B O 1
ATOM 3506 N N . SER B 1 142 ? -2.535 31.406 4.832 1 97.19 142 SER B N 1
ATOM 3507 C CA . SER B 1 142 ? -2.99 31.844 6.145 1 97.19 142 SER B CA 1
ATOM 3508 C C . SER B 1 142 ? -2.689 30.797 7.215 1 97.19 142 SER B C 1
ATOM 3510 O O . SER B 1 142 ? -2.264 31.141 8.32 1 97.19 142 SER B O 1
ATOM 3512 N N . PHE B 1 143 ? -2.93 29.547 6.887 1 98.44 143 PHE B N 1
ATOM 3513 C CA . PHE B 1 143 ? -2.719 28.422 7.797 1 98.44 143 PHE B CA 1
ATOM 3514 C C . PHE B 1 143 ? -2.094 27.25 7.066 1 98.44 143 PHE B C 1
ATOM 3516 O O . PHE B 1 143 ? -2.354 27.031 5.883 1 98.44 143 PHE B O 1
ATOM 3523 N N . VAL B 1 144 ? -1.28 26.5 7.773 1 98.75 144 VAL B N 1
ATOM 3524 C CA . VAL B 1 144 ? -0.729 25.234 7.297 1 98.75 144 VAL B CA 1
ATOM 3525 C C . VAL B 1 144 ? -1.159 24.109 8.227 1 98.75 144 VAL B C 1
ATOM 3527 O O . VAL B 1 144 ? -1.021 24.219 9.453 1 98.75 144 VAL B O 1
ATOM 3530 N N . PHE B 1 145 ? -1.765 23.156 7.672 1 98.81 145 PHE B N 1
ATOM 3531 C CA . PHE B 1 145 ? -1.982 21.906 8.375 1 98.81 145 PHE B CA 1
ATOM 3532 C C . PHE B 1 145 ? -0.914 20.875 8.008 1 98.81 145 PHE B C 1
ATOM 3534 O O . PHE B 1 145 ? -0.789 20.5 6.84 1 98.81 145 PHE B O 1
ATOM 3541 N N . SER B 1 146 ? -0.077 20.453 8.898 1 98.62 146 SER B N 1
ATOM 3542 C CA . SER B 1 146 ? 0.903 19.391 8.719 1 98.62 146 SER B CA 1
ATOM 3543 C C . SER B 1 146 ? 0.443 18.094 9.391 1 98.62 146 SER B C 1
ATOM 3545 O O . SER B 1 146 ? 0.21 18.062 10.602 1 98.62 146 SER B O 1
ATOM 3547 N N . GLY B 1 147 ? 0.296 17.047 8.648 1 98.19 147 GLY B N 1
ATOM 3548 C CA . GLY B 1 147 ? -0.213 15.82 9.234 1 98.19 147 GLY B CA 1
ATOM 3549 C C . GLY B 1 147 ? 0.202 14.578 8.461 1 98.19 147 GLY B C 1
ATOM 3550 O O . GLY B 1 147 ? 1.085 14.641 7.605 1 98.19 147 GLY B O 1
ATOM 3551 N N . ASP B 1 148 ? -0.336 13.406 8.867 1 98 148 ASP B N 1
ATOM 3552 C CA . ASP B 1 148 ? -0.016 12.109 8.289 1 98 148 ASP B CA 1
ATOM 3553 C C . ASP B 1 148 ? -1.12 11.641 7.34 1 98 148 ASP B C 1
ATOM 3555 O O . ASP B 1 148 ? -2.225 12.188 7.352 1 98 148 ASP B O 1
ATOM 3559 N N . ASP B 1 149 ? -0.784 10.641 6.516 1 98.19 149 ASP B N 1
ATOM 3560 C CA . ASP B 1 149 ? -1.76 10.164 5.539 1 98.19 149 ASP B CA 1
ATOM 3561 C C . ASP B 1 149 ? -2.65 9.078 6.133 1 98.19 149 ASP B C 1
ATOM 3563 O O . ASP B 1 149 ? -3.48 8.5 5.434 1 98.19 149 ASP B O 1
ATOM 3567 N N . ASP B 1 150 ? -2.465 8.75 7.453 1 97.31 150 ASP B N 1
ATOM 3568 C CA . ASP B 1 150 ? -3.307 7.746 8.094 1 97.31 150 ASP B CA 1
ATOM 3569 C C . ASP B 1 150 ? -4.137 8.359 9.219 1 97.31 150 ASP B C 1
ATOM 3571 O O . ASP B 1 150 ? -4.391 7.719 10.234 1 97.31 150 ASP B O 1
ATOM 3575 N N . VAL B 1 151 ? -4.473 9.625 9.07 1 97.56 151 VAL B N 1
ATOM 3576 C CA . VAL B 1 151 ? -5.348 10.289 10.031 1 97.56 151 VAL B CA 1
ATOM 3577 C C . VAL B 1 151 ? -6.691 10.602 9.375 1 97.56 151 VAL B C 1
ATOM 3579 O O . VAL B 1 151 ? -6.789 10.68 8.148 1 97.56 151 VAL B O 1
ATOM 3582 N N . PHE B 1 152 ? -7.672 10.703 10.195 1 97 152 PHE B N 1
ATOM 3583 C CA . PHE B 1 152 ? -8.953 11.281 9.789 1 97 152 PHE B CA 1
ATOM 3584 C C . PHE B 1 152 ? -9.086 12.711 10.289 1 97 152 PHE B C 1
ATOM 3586 O O . PHE B 1 152 ? -8.859 12.984 11.477 1 97 152 PHE B O 1
ATOM 3593 N N . VAL B 1 153 ? -9.375 13.562 9.422 1 97.94 153 VAL B N 1
ATOM 3594 C CA . VAL B 1 153 ? -9.617 14.961 9.766 1 97.94 153 VAL B CA 1
ATOM 3595 C C . VAL B 1 153 ? -11.055 15.344 9.422 1 97.94 153 VAL B C 1
ATOM 3597 O O . VAL B 1 153 ? -11.523 15.07 8.312 1 97.94 153 VAL B O 1
ATOM 3600 N N . ASN B 1 154 ? -11.703 15.812 10.359 1 97.25 154 ASN B N 1
ATOM 3601 C CA . ASN B 1 154 ? -12.969 16.484 10.094 1 97.25 154 ASN B CA 1
ATOM 3602 C C . ASN B 1 154 ? -12.75 17.906 9.578 1 97.25 154 ASN B C 1
ATOM 3604 O O . ASN B 1 154 ? -12.828 18.875 10.344 1 97.25 154 ASN B O 1
ATOM 3608 N N . SER B 1 155 ? -12.539 18.031 8.25 1 96.69 155 SER B N 1
ATOM 3609 C CA . SER B 1 155 ? -12.109 19.297 7.66 1 96.69 155 SER B CA 1
ATOM 3610 C C . SER B 1 155 ? -13.156 20.391 7.855 1 96.69 155 SER B C 1
ATOM 3612 O O . SER B 1 155 ? -12.82 21.531 8.148 1 96.69 155 SER B O 1
ATOM 3614 N N . PRO B 1 156 ? -14.461 20.094 7.789 1 94.81 156 PRO B N 1
ATOM 3615 C CA . PRO B 1 156 ? -15.43 21.141 8.094 1 94.81 156 PRO B CA 1
ATOM 3616 C C . PRO B 1 156 ? -15.281 21.703 9.508 1 94.81 156 PRO B C 1
ATOM 3618 O O . PRO B 1 156 ? -15.359 22.906 9.719 1 94.81 156 PRO B O 1
ATOM 3621 N N . ALA B 1 157 ? -15.117 20.812 10.469 1 95.69 157 ALA B N 1
ATOM 3622 C CA . ALA B 1 157 ? -14.906 21.25 11.836 1 95.69 157 ALA B CA 1
ATOM 3623 C C . ALA B 1 157 ? -13.633 22.094 11.953 1 95.69 157 ALA B C 1
ATOM 3625 O O . ALA B 1 157 ? -13.609 23.094 12.664 1 95.69 157 ALA B O 1
ATOM 3626 N N . LEU B 1 158 ? -12.609 21.672 11.289 1 97.5 158 LEU B N 1
ATOM 3627 C CA . LEU B 1 158 ? -11.359 22.422 11.273 1 97.5 158 LEU B CA 1
ATOM 3628 C C . LEU B 1 158 ? -11.57 23.812 10.68 1 97.5 158 LEU B C 1
ATOM 3630 O O . LEU B 1 158 ? -11.102 24.812 11.234 1 97.5 158 LEU B O 1
ATOM 3634 N N . PHE B 1 159 ? -12.273 23.906 9.523 1 96.62 159 PHE B N 1
ATOM 3635 C CA . PHE B 1 159 ? -12.531 25.172 8.859 1 96.62 159 PHE B CA 1
ATOM 3636 C C . PHE B 1 159 ? -13.297 26.125 9.773 1 96.62 159 PHE B C 1
ATOM 3638 O O . PHE B 1 159 ? -12.945 27.297 9.898 1 96.62 159 PHE B O 1
ATOM 3645 N N . THR B 1 160 ? -14.289 25.547 10.43 1 95.19 160 THR B N 1
ATOM 3646 C CA . THR B 1 160 ? -15.078 26.344 11.359 1 95.19 160 THR B CA 1
ATOM 3647 C C . THR B 1 160 ? -14.211 26.891 12.484 1 95.19 160 THR B C 1
ATOM 3649 O O . THR B 1 160 ? -14.328 28.062 12.852 1 95.19 160 THR B O 1
ATOM 3652 N N . TYR B 1 161 ? -13.375 26.141 13.016 1 96.5 161 TYR B N 1
ATOM 3653 C CA . TYR B 1 161 ? -12.461 26.547 14.07 1 96.5 161 TYR B CA 1
ATOM 3654 C C . TYR B 1 161 ? -11.57 27.688 13.602 1 96.5 161 TYR B C 1
ATOM 3656 O O . TYR B 1 161 ? -11.461 28.719 14.266 1 96.5 161 TYR B O 1
ATOM 3664 N N . LEU B 1 162 ? -10.945 27.516 12.43 1 96.44 162 LEU B N 1
ATOM 3665 C CA . LEU B 1 162 ? -10.023 28.516 11.898 1 96.44 162 LEU B CA 1
ATOM 3666 C C . LEU B 1 162 ? -10.734 29.828 11.648 1 96.44 162 LEU B C 1
ATOM 3668 O O . LEU B 1 162 ? -10.18 30.906 11.898 1 96.44 162 LEU B O 1
ATOM 3672 N N . GLU B 1 163 ? -11.945 29.766 11.211 1 93.25 163 GLU B N 1
ATOM 3673 C CA . GLU B 1 163 ? -12.727 30.953 10.906 1 93.25 163 GLU B CA 1
ATOM 3674 C C . GLU B 1 163 ? -13.148 31.672 12.18 1 93.25 163 GLU B C 1
ATOM 3676 O O . GLU B 1 163 ? -13.438 32.875 12.148 1 93.25 163 GLU B O 1
ATOM 3681 N N . SER B 1 164 ? -13.188 30.953 13.219 1 94.81 164 SER B N 1
ATOM 3682 C CA . SER B 1 164 ? -13.664 31.516 14.484 1 94.81 164 SER B CA 1
ATOM 3683 C C . SER B 1 164 ? -12.547 32.281 15.203 1 94.81 164 SER B C 1
ATOM 3685 O O . SER B 1 164 ? -12.812 33 16.156 1 94.81 164 SER B O 1
ATOM 3687 N N . LEU B 1 165 ? -11.328 32.156 14.773 1 95.81 165 LEU B N 1
ATOM 3688 C CA . LEU B 1 165 ? -10.172 32.719 15.477 1 95.81 165 LEU B CA 1
ATOM 3689 C C . LEU B 1 165 ? -10.133 34.219 15.352 1 95.81 165 LEU B C 1
ATOM 3691 O O . LEU B 1 165 ? -10.414 34.781 14.281 1 95.81 165 LEU B O 1
ATOM 3695 N N . GLU B 1 166 ? -9.805 34.844 16.469 1 95.88 166 GLU B N 1
ATOM 3696 C CA . GLU B 1 166 ? -9.477 36.281 16.422 1 95.88 166 GLU B CA 1
ATOM 3697 C C . GLU B 1 166 ? -8.172 36.5 15.664 1 95.88 166 GLU B C 1
ATOM 3699 O O . GLU B 1 166 ? -7.266 35.688 15.703 1 95.88 166 GLU B O 1
ATOM 3704 N N . PRO B 1 167 ? -8.062 37.594 15.039 1 93.12 167 PRO B N 1
ATOM 3705 C CA . PRO B 1 167 ? -6.875 37.906 14.227 1 93.12 167 PRO B CA 1
ATOM 3706 C C . PRO B 1 167 ? -5.574 37.75 15.016 1 93.12 167 PRO B C 1
ATOM 3708 O O . PRO B 1 167 ? -4.59 37.219 14.484 1 93.12 167 PRO B O 1
ATOM 3711 N N . SER B 1 168 ? -5.582 38.188 16.281 1 93.31 168 SER B N 1
ATOM 3712 C CA . SER B 1 168 ? -4.371 38.094 17.094 1 93.31 168 SER B CA 1
ATOM 3713 C C . SER B 1 168 ? -3.967 36.656 17.344 1 93.31 168 SER B C 1
ATOM 3715 O O . SER B 1 168 ? -2.777 36.344 17.328 1 93.31 168 SER B O 1
ATOM 3717 N N . LYS B 1 169 ? -4.902 35.812 17.469 1 94.12 169 LYS B N 1
ATOM 3718 C CA . LYS B 1 169 ? -4.645 34.375 17.672 1 94.12 169 LYS B CA 1
ATOM 3719 C C . LYS B 1 169 ? -4.281 33.719 16.344 1 94.12 169 LYS B C 1
ATOM 3721 O O . LYS B 1 169 ? -3.385 32.875 16.297 1 94.12 169 LYS B O 1
ATOM 3726 N N . ALA B 1 170 ? -4.934 34.125 15.312 1 95.5 170 ALA B N 1
ATOM 3727 C CA . ALA B 1 170 ? -4.734 33.562 13.992 1 95.5 170 ALA B CA 1
ATOM 3728 C C . ALA B 1 170 ? -3.301 33.75 13.508 1 95.5 170 ALA B C 1
ATOM 3730 O O . ALA B 1 170 ? -2.738 32.906 12.828 1 95.5 170 ALA B O 1
ATOM 3731 N N . SER B 1 171 ? -2.668 34.781 13.922 1 95.38 171 SER B N 1
ATOM 3732 C CA . SER B 1 171 ? -1.343 35.125 13.406 1 95.38 171 SER B CA 1
ATOM 3733 C C . SER B 1 171 ? -0.25 34.406 14.172 1 95.38 171 SER B C 1
ATOM 3735 O O . SER B 1 171 ? 0.902 34.344 13.734 1 95.38 171 SER B O 1
ATOM 3737 N N . GLN B 1 172 ? -0.562 33.781 15.352 1 97.19 172 GLN B N 1
ATOM 3738 C CA . GLN B 1 172 ? 0.411 33.094 16.188 1 97.19 172 GLN B CA 1
ATOM 3739 C C . GLN B 1 172 ? -0.05 31.672 16.5 1 97.19 172 GLN B C 1
ATOM 3741 O O . GLN B 1 172 ? 0.293 31.125 17.547 1 97.19 172 GLN B O 1
ATOM 3746 N N . LEU B 1 173 ? -0.786 31.125 15.609 1 98.5 173 LEU B N 1
ATOM 3747 C CA . LEU B 1 173 ? -1.446 29.844 15.875 1 98.5 173 LEU B CA 1
ATOM 3748 C C . LEU B 1 173 ? -0.458 28.688 15.773 1 98.5 173 LEU B C 1
ATOM 3750 O O . LEU B 1 173 ? 0.291 28.594 14.797 1 98.5 173 LEU B O 1
ATOM 3754 N N . TYR B 1 174 ? -0.319 27.906 16.688 1 98.75 174 TYR B N 1
ATOM 3755 C CA . TYR B 1 174 ? 0.308 26.594 16.828 1 98.75 174 TYR B CA 1
ATOM 3756 C C . TYR B 1 174 ? -0.548 25.672 17.672 1 98.75 174 TYR B C 1
ATOM 3758 O O . TYR B 1 174 ? -0.472 25.703 18.906 1 98.75 174 TYR B O 1
ATOM 3766 N N . VAL B 1 175 ? -1.371 24.859 16.922 1 98.75 175 VAL B N 1
ATOM 3767 C CA . VAL B 1 175 ? -2.449 24.25 17.688 1 98.75 175 VAL B CA 1
ATOM 3768 C C . VAL B 1 175 ? -2.58 22.766 17.312 1 98.75 175 VAL B C 1
ATOM 3770 O O . VAL B 1 175 ? -2.309 22.391 16.172 1 98.75 175 VAL B O 1
ATOM 3773 N N . GLY B 1 176 ? -2.99 21.906 18.156 1 98.38 176 GLY B N 1
ATOM 3774 C CA . GLY B 1 176 ? -3.262 20.469 18.094 1 98.38 176 GLY B CA 1
ATOM 3775 C C . GLY B 1 176 ? -3.307 19.812 19.453 1 98.38 176 GLY B C 1
ATOM 3776 O O . GLY B 1 176 ? -3.729 20.438 20.438 1 98.38 176 GLY B O 1
ATOM 3777 N N . GLN B 1 177 ? -3.014 18.578 19.5 1 98 177 GLN B N 1
ATOM 3778 C CA . GLN B 1 177 ? -2.865 17.922 20.797 1 98 177 GLN B CA 1
ATOM 3779 C C . GLN B 1 177 ? -1.467 18.141 21.359 1 98 177 GLN B C 1
ATOM 3781 O O . GLN B 1 177 ? -0.475 17.703 20.766 1 98 177 GLN B O 1
ATOM 3786 N N . VAL B 1 178 ? -1.42 18.766 22.531 1 97.94 178 VAL B N 1
ATOM 3787 C CA . VAL B 1 178 ? -0.14 19.188 23.078 1 97.94 178 VAL B CA 1
ATOM 3788 C C . VAL B 1 178 ? 0.409 18.109 24 1 97.94 178 VAL B C 1
ATOM 3790 O O . VAL B 1 178 ? -0.329 17.531 24.812 1 97.94 178 VAL B O 1
ATOM 3793 N N . LEU B 1 179 ? 1.634 17.688 23.844 1 95.81 179 LEU B N 1
ATOM 3794 C CA . LEU B 1 179 ? 2.412 16.891 24.781 1 95.81 179 LEU B CA 1
ATOM 3795 C C . LEU B 1 179 ? 3.326 17.781 25.625 1 95.81 179 LEU B C 1
ATOM 3797 O O . LEU B 1 179 ? 4.203 18.453 25.078 1 95.81 179 LEU B O 1
ATOM 3801 N N . SER B 1 180 ? 2.955 17.688 26.859 1 91.88 180 SER B N 1
ATOM 3802 C CA . SER B 1 180 ? 3.736 18.5 27.797 1 91.88 180 SER B CA 1
ATOM 3803 C C . SER B 1 180 ? 4.672 17.625 28.625 1 91.88 180 SER B C 1
ATOM 3805 O O . SER B 1 180 ? 4.34 16.484 28.953 1 91.88 180 SER B O 1
ATOM 3807 N N . ALA B 1 181 ? 5.906 17.984 28.875 1 84 181 ALA B N 1
ATOM 3808 C CA . ALA B 1 181 ? 6.867 17.312 29.75 1 84 181 ALA B CA 1
ATOM 3809 C C . ALA B 1 181 ? 7.285 15.969 29.156 1 84 181 ALA B C 1
ATOM 3811 O O . ALA B 1 181 ? 7.359 14.969 29.875 1 84 181 ALA B O 1
ATOM 3812 N N . SER B 1 182 ? 7.285 15.859 27.922 1 90.25 182 SER B N 1
ATOM 3813 C CA . SER B 1 182 ? 7.711 14.633 27.266 1 90.25 182 SER B CA 1
ATOM 3814 C C . SER B 1 182 ? 9.227 14.477 27.297 1 90.25 182 SER B C 1
ATOM 3816 O O . SER B 1 182 ? 9.961 15.469 27.266 1 90.25 182 SER B O 1
ATOM 3818 N N . VAL B 1 183 ? 9.641 13.227 27.469 1 93.5 183 VAL B N 1
ATOM 3819 C CA . VAL B 1 183 ? 11.062 12.914 27.484 1 93.5 183 VAL B CA 1
ATOM 3820 C C . VAL B 1 183 ? 11.391 11.945 26.359 1 93.5 183 VAL B C 1
ATOM 3822 O O . VAL B 1 183 ? 10.516 11.211 25.891 1 93.5 183 VAL B O 1
ATOM 3825 N N . PRO B 1 184 ? 12.68 11.961 25.953 1 94.62 184 PRO B N 1
ATOM 3826 C CA . PRO B 1 184 ? 13.07 11.008 24.906 1 94.62 184 PRO B CA 1
ATOM 3827 C C . PRO B 1 184 ? 12.867 9.555 25.328 1 94.62 184 PRO B C 1
ATOM 3829 O O . PRO B 1 184 ? 13.07 9.211 26.5 1 94.62 184 PRO B O 1
ATOM 3832 N N . PHE B 1 185 ? 12.438 8.766 24.391 1 93.56 185 PHE B N 1
ATOM 3833 C CA . PHE B 1 185 ? 12.383 7.332 24.641 1 93.56 185 PHE B CA 1
ATOM 3834 C C . PHE B 1 185 ? 13.781 6.746 24.766 1 93.56 185 PHE B C 1
ATOM 3836 O O . PHE B 1 185 ? 14.625 6.926 23.875 1 93.56 185 PHE B O 1
ATOM 3843 N N . ARG B 1 186 ? 14.039 6.012 25.844 1 94.5 186 ARG B N 1
ATOM 3844 C CA . ARG B 1 186 ? 15.383 5.512 26.109 1 94.5 186 ARG B CA 1
ATOM 3845 C C . ARG B 1 186 ? 15.469 4.008 25.875 1 94.5 186 ARG B C 1
ATOM 3847 O O . ARG B 1 186 ? 16.547 3.418 25.984 1 94.5 186 ARG B O 1
ATOM 3854 N N . ASP B 1 187 ? 14.375 3.361 25.594 1 93.62 187 ASP B N 1
ATOM 3855 C CA . ASP B 1 187 ? 14.359 1.954 25.203 1 93.62 187 ASP B CA 1
ATOM 3856 C C . ASP B 1 187 ? 14.781 1.784 23.734 1 93.62 187 ASP B C 1
ATOM 3858 O O . ASP B 1 187 ? 14.109 2.281 22.828 1 93.62 187 ASP B O 1
ATOM 3862 N N . PRO B 1 188 ? 15.812 1.083 23.516 1 90.44 188 PRO B N 1
ATOM 3863 C CA . PRO B 1 188 ? 16.312 0.922 22.141 1 90.44 188 PRO B CA 1
ATOM 3864 C C . PRO B 1 188 ? 15.32 0.189 21.234 1 90.44 188 PRO B C 1
ATOM 3866 O O . PRO B 1 188 ? 15.477 0.208 20.016 1 90.44 188 PRO B O 1
ATOM 3869 N N . LYS B 1 189 ? 14.367 -0.431 21.734 1 89.81 189 LYS B N 1
ATOM 3870 C CA . LYS B 1 189 ? 13.367 -1.141 20.953 1 89.81 189 LYS B CA 1
ATOM 3871 C C . LYS B 1 189 ? 12.32 -0.178 20.391 1 89.81 189 LYS B C 1
ATOM 3873 O O . LYS B 1 189 ? 11.555 -0.534 19.5 1 89.81 189 LYS B O 1
ATOM 3878 N N . SER B 1 190 ? 12.383 1.016 20.922 1 91.62 190 SER B N 1
ATOM 3879 C CA . SER B 1 190 ? 11.414 2.014 20.469 1 91.62 190 SER B CA 1
ATOM 3880 C C . SER B 1 190 ? 11.828 2.613 19.141 1 91.62 190 SER B C 1
ATOM 3882 O O . SER B 1 190 ? 13.008 2.893 18.906 1 91.62 190 SER B O 1
ATOM 3884 N N . LYS B 1 191 ? 10.844 2.805 18.344 1 89.69 191 LYS B N 1
ATOM 3885 C CA . LYS B 1 191 ? 11.125 3.441 17.047 1 89.69 191 LYS B CA 1
ATOM 3886 C C . LYS B 1 191 ? 11.5 4.91 17.234 1 89.69 191 LYS B C 1
ATOM 3888 O O . LYS B 1 191 ? 12.016 5.547 16.312 1 89.69 191 LYS B O 1
ATOM 3893 N N . TYR B 1 192 ? 11.281 5.438 18.453 1 91.56 192 TYR B N 1
ATOM 3894 C CA . TYR B 1 192 ? 11.586 6.832 18.766 1 91.56 192 TYR B CA 1
ATOM 3895 C C . TYR B 1 192 ? 12.773 6.938 19.703 1 91.56 192 TYR B C 1
ATOM 3897 O O . TYR B 1 192 ? 12.93 7.938 20.406 1 91.56 192 TYR B O 1
ATOM 3905 N N . TYR B 1 193 ? 13.578 5.918 19.672 1 93.38 193 TYR B N 1
ATOM 3906 C CA . TYR B 1 193 ? 14.711 5.863 20.578 1 93.38 193 TYR B CA 1
ATOM 3907 C C . TYR B 1 193 ? 15.672 7.016 20.328 1 93.38 193 TYR B C 1
ATOM 3909 O O . TYR B 1 193 ? 16.109 7.223 19.203 1 93.38 193 TYR B O 1
ATOM 3917 N N . ILE B 1 194 ? 16.016 7.758 21.391 1 93.88 194 ILE B N 1
ATOM 3918 C CA . ILE B 1 194 ? 17.031 8.805 21.406 1 93.88 194 ILE B CA 1
ATOM 3919 C C . ILE B 1 194 ? 17.969 8.602 22.594 1 93.88 194 ILE B C 1
ATOM 3921 O O . ILE B 1 194 ? 17.578 8.844 23.75 1 93.88 194 ILE B O 1
ATOM 3925 N N . PRO B 1 195 ? 19.188 8.195 22.328 1 92.69 195 PRO B N 1
ATOM 3926 C CA . PRO B 1 195 ? 20.094 7.98 23.453 1 92.69 195 PRO B CA 1
ATOM 3927 C C . PRO B 1 195 ? 20.469 9.281 24.172 1 92.69 195 PRO B C 1
ATOM 3929 O O . PRO B 1 195 ? 20.438 10.352 23.562 1 92.69 195 PRO B O 1
ATOM 3932 N N . PRO B 1 196 ? 20.906 9.125 25.453 1 92 196 PRO B N 1
ATOM 3933 C CA . PRO B 1 196 ? 21.281 10.312 26.219 1 92 196 PRO B CA 1
ATOM 3934 C C . PRO B 1 196 ? 22.438 11.086 25.594 1 92 196 PRO B C 1
ATOM 3936 O O . PRO B 1 196 ? 22.516 12.312 25.734 1 92 196 PRO B O 1
ATOM 3939 N N . SER B 1 197 ? 23.25 10.406 24.891 1 90.31 197 SER B N 1
ATOM 3940 C CA . SER B 1 197 ? 24.391 11.062 24.266 1 90.31 197 SER B CA 1
ATOM 3941 C C . SER B 1 197 ? 23.953 11.977 23.125 1 90.31 197 SER B C 1
ATOM 3943 O O . SER B 1 197 ? 24.656 12.922 22.781 1 90.31 197 SER B O 1
ATOM 3945 N N . PHE B 1 198 ? 22.75 11.703 22.625 1 89.94 198 PHE B N 1
ATOM 3946 C CA . PHE B 1 198 ? 22.234 12.5 21.516 1 89.94 198 PHE B CA 1
ATOM 3947 C C . PHE B 1 198 ? 21.453 13.711 22.031 1 89.94 198 PHE B C 1
ATOM 3949 O O . PHE B 1 198 ? 21.547 14.805 21.484 1 89.94 198 PHE B O 1
ATOM 3956 N N . TYR B 1 199 ? 20.75 13.555 22.984 1 90.94 199 TYR B N 1
ATOM 3957 C CA . TYR B 1 199 ? 19.938 14.602 23.578 1 90.94 199 TYR B CA 1
ATOM 3958 C C . TYR B 1 199 ? 19.688 14.305 25.062 1 90.94 199 TYR B C 1
ATOM 3960 O O . TYR B 1 199 ? 19.094 13.281 25.406 1 90.94 199 TYR B O 1
ATOM 3968 N N . ASP B 1 200 ? 20.094 15.289 25.797 1 90.12 200 ASP B N 1
ATOM 3969 C CA . ASP B 1 200 ? 19.922 15.148 27.234 1 90.12 200 ASP B CA 1
ATOM 3970 C C . ASP B 1 200 ? 18.875 16.141 27.75 1 90.12 200 ASP B C 1
ATOM 3972 O O . ASP B 1 200 ? 18.844 17.297 27.344 1 90.12 200 ASP B O 1
ATOM 3976 N N . GLY B 1 201 ? 17.906 15.57 28.531 1 91.25 201 GLY B N 1
ATOM 3977 C CA . GLY B 1 201 ? 16.859 16.422 29.078 1 91.25 201 GLY B CA 1
ATOM 3978 C C . GLY B 1 201 ? 15.484 16.141 28.516 1 91.25 201 GLY B C 1
ATOM 3979 O O . GLY B 1 201 ? 15.289 15.133 27.828 1 91.25 201 GLY B O 1
ATOM 3980 N N . SER B 1 202 ? 14.484 17.078 28.859 1 95.12 202 SER B N 1
ATOM 3981 C CA . SER B 1 202 ? 13.109 16.922 28.406 1 95.12 202 SER B CA 1
ATOM 3982 C C . SER B 1 202 ? 12.844 17.75 27.156 1 95.12 202 SER B C 1
ATOM 3984 O O . SER B 1 202 ? 13.578 18.703 26.875 1 95.12 202 SER B O 1
ATOM 3986 N N . TYR B 1 203 ? 11.891 17.328 26.438 1 96.31 203 TYR B N 1
ATOM 3987 C CA . TYR B 1 203 ? 11.445 18.125 25.297 1 96.31 203 TYR B CA 1
ATOM 3988 C C . TYR B 1 203 ? 10.609 19.312 25.75 1 96.31 203 TYR B C 1
ATOM 3990 O O . TYR B 1 203 ? 9.922 19.25 26.781 1 96.31 203 TYR B O 1
ATOM 3998 N N . PRO B 1 204 ? 10.711 20.438 25.062 1 96.06 204 PRO B N 1
ATOM 3999 C CA . PRO B 1 204 ? 9.688 21.469 25.297 1 96.06 204 PRO B CA 1
ATOM 4000 C C . PRO B 1 204 ? 8.289 21 24.891 1 96.06 204 PRO B C 1
ATOM 4002 O O . PRO B 1 204 ? 8.148 19.984 24.219 1 96.06 204 PRO B O 1
ATOM 4005 N N . PRO B 1 205 ? 7.227 21.781 25.375 1 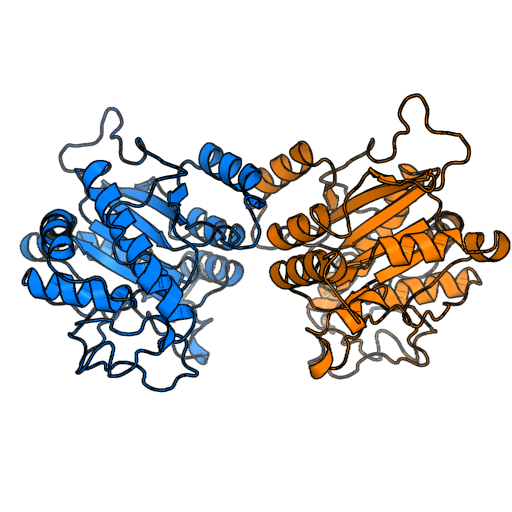97.62 205 PRO B N 1
ATOM 4006 C CA . PRO B 1 205 ? 5.895 21.422 24.875 1 97.62 205 PRO B CA 1
ATOM 4007 C C . PRO B 1 205 ? 5.793 21.5 23.359 1 97.62 205 PRO B C 1
ATOM 4009 O O . PRO B 1 205 ? 6.359 22.406 22.734 1 97.62 205 PRO B O 1
ATOM 4012 N N . TYR B 1 206 ? 5.184 20.531 22.812 1 97.94 206 TYR B N 1
ATOM 4013 C CA . TYR B 1 206 ? 5.012 20.484 21.375 1 97.94 206 TYR B CA 1
ATOM 4014 C C . TYR B 1 206 ? 3.68 19.844 21 1 97.94 206 TYR B C 1
ATOM 4016 O O . TYR B 1 206 ? 2.994 19.281 21.859 1 97.94 206 TYR B O 1
ATOM 4024 N N . VAL B 1 207 ? 3.225 20.016 19.719 1 98.25 207 VAL B N 1
ATOM 4025 C CA . VAL B 1 207 ? 1.999 19.422 19.188 1 98.25 207 VAL B CA 1
ATOM 4026 C C . VAL B 1 207 ? 2.326 18.125 18.453 1 98.25 207 VAL B C 1
ATOM 4028 O O . VAL B 1 207 ? 3.309 18.062 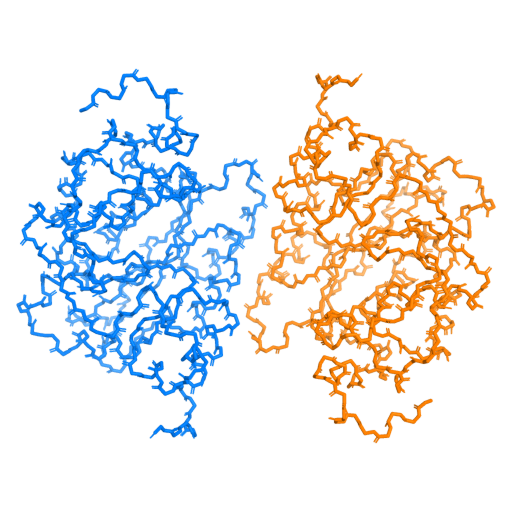17.703 1 98.25 207 VAL B O 1
ATOM 4031 N N . GLY B 1 208 ? 1.494 17.094 18.641 1 96.88 208 GLY B N 1
ATOM 4032 C CA . GLY B 1 208 ? 1.701 15.812 17.969 1 96.88 208 GLY B CA 1
ATOM 4033 C C . GLY B 1 208 ? 1.749 15.945 16.453 1 96.88 208 GLY B C 1
ATOM 4034 O O . GLY B 1 208 ? 0.979 16.703 15.867 1 96.88 208 GLY B O 1
ATOM 4035 N N . GLY B 1 209 ? 2.57 15.141 15.836 1 96.31 209 GLY B N 1
ATOM 4036 C CA . GLY B 1 209 ? 2.924 15.312 14.438 1 96.31 209 GLY B CA 1
ATOM 4037 C C . GLY B 1 209 ? 1.896 14.727 13.492 1 96.31 209 GLY B C 1
ATOM 4038 O O . GLY B 1 209 ? 1.957 14.953 12.281 1 96.31 209 GLY B O 1
ATOM 4039 N N . GLY B 1 210 ? 0.917 13.992 14.055 1 96.88 210 GLY B N 1
ATOM 4040 C CA . GLY B 1 210 ? -0.117 13.406 13.219 1 96.88 210 GLY B CA 1
ATOM 4041 C C . GLY B 1 210 ? -1.026 14.445 12.586 1 96.88 210 GLY B C 1
ATOM 4042 O O . GLY B 1 210 ? -1.667 14.18 11.562 1 96.88 210 GLY B O 1
ATOM 4043 N N . GLY B 1 211 ? -1.087 15.57 13.211 1 98.06 211 GLY B N 1
ATOM 4044 C CA . GLY B 1 211 ? -1.875 16.703 12.742 1 98.06 211 GLY B CA 1
ATOM 4045 C C . GLY B 1 211 ? -1.717 17.938 13.602 1 98.06 211 GLY B C 1
ATOM 4046 O O . GLY B 1 211 ? -1.978 17.906 14.805 1 98.06 211 GLY B O 1
ATOM 4047 N N . LEU B 1 212 ? -1.276 18.969 13.016 1 98.38 212 LEU B N 1
ATOM 4048 C CA . LEU B 1 212 ? -1.149 20.266 13.688 1 98.38 212 LEU B CA 1
ATOM 4049 C C . LEU B 1 212 ? -1.409 21.406 12.719 1 98.38 212 LEU B C 1
ATOM 4051 O O . LEU B 1 212 ? -1.317 21.219 11.5 1 98.38 212 LEU B O 1
ATOM 4055 N N . VAL B 1 213 ? -1.84 22.531 13.211 1 98.81 213 VAL B N 1
ATOM 4056 C CA . VAL B 1 213 ? -2.062 23.719 12.391 1 98.81 213 VAL B CA 1
ATOM 4057 C C . VAL B 1 213 ? -1.114 24.828 12.82 1 98.81 213 VAL B C 1
ATOM 4059 O O . VAL B 1 213 ? -0.932 25.062 14.016 1 98.81 213 VAL B O 1
ATOM 4062 N N . LEU B 1 214 ? -0.511 25.406 11.883 1 98.56 214 LEU B N 1
ATOM 4063 C CA . LEU B 1 214 ? 0.364 26.562 12.086 1 98.56 214 LEU B CA 1
ATOM 4064 C C . LEU B 1 214 ? -0.136 27.766 11.297 1 98.56 214 LEU B C 1
ATOM 4066 O O . LEU B 1 214 ? -0.62 27.625 10.172 1 98.56 214 LEU B O 1
ATOM 4070 N N . SER B 1 215 ? 0.002 28.953 11.93 1 98.56 215 SER B N 1
ATOM 4071 C CA . SER B 1 215 ? -0.209 30.188 11.172 1 98.56 215 SER B CA 1
ATOM 4072 C C . SER B 1 215 ? 0.835 30.344 10.07 1 98.56 215 SER B C 1
ATOM 4074 O O . SER B 1 215 ? 2.021 30.094 10.297 1 98.56 215 SER B O 1
ATOM 4076 N N . GLY B 1 216 ? 0.334 30.75 8.898 1 98.12 216 GLY B N 1
ATOM 4077 C CA . GLY B 1 216 ? 1.262 31.047 7.816 1 98.12 216 GLY B CA 1
ATOM 4078 C C . GLY B 1 216 ? 2.301 32.094 8.195 1 98.12 216 GLY B C 1
ATOM 4079 O O . GLY B 1 216 ? 3.436 32.031 7.711 1 98.12 216 GLY B O 1
ATOM 4080 N N . ALA B 1 217 ? 1.99 32.969 9.078 1 97.5 217 ALA B N 1
ATOM 4081 C CA . ALA B 1 217 ? 2.861 34.062 9.508 1 97.5 217 ALA B CA 1
ATOM 4082 C C . ALA B 1 217 ? 4.07 33.562 10.273 1 97.5 217 ALA B C 1
ATOM 4084 O O . ALA B 1 217 ? 5.078 34.25 10.414 1 97.5 217 ALA B O 1
ATOM 4085 N N . LEU B 1 218 ? 3.996 32.375 10.734 1 98.12 218 LEU B N 1
ATOM 4086 C CA . LEU B 1 218 ? 5.07 31.828 11.555 1 98.12 218 LEU B CA 1
ATOM 4087 C C . LEU B 1 218 ? 6.117 31.125 10.688 1 98.12 218 LEU B C 1
ATOM 4089 O O . LEU B 1 218 ? 7.195 30.781 11.172 1 98.12 218 LEU B O 1
ATOM 4093 N N . LEU B 1 219 ? 5.844 30.891 9.391 1 97.94 219 LEU B N 1
ATOM 4094 C CA . LEU B 1 219 ? 6.727 30.094 8.547 1 97.94 219 LEU B CA 1
ATOM 4095 C C . LEU B 1 219 ? 8.07 30.797 8.359 1 97.94 219 LEU B C 1
ATOM 4097 O O . LEU B 1 219 ? 9.117 30.141 8.375 1 97.94 219 LEU B O 1
ATOM 4101 N N . ARG B 1 220 ? 8.086 32.062 8.18 1 97.56 220 ARG B N 1
ATOM 4102 C CA . ARG B 1 220 ? 9.336 32.781 7.969 1 97.56 220 ARG B CA 1
ATOM 4103 C C . ARG B 1 220 ? 10.203 32.75 9.227 1 97.56 220 ARG B C 1
ATOM 4105 O O . ARG B 1 220 ? 11.367 32.375 9.18 1 97.56 220 ARG B O 1
ATOM 4112 N N . PRO B 1 221 ? 9.609 33.188 10.406 1 97.5 221 PRO B N 1
ATOM 4113 C CA . PRO B 1 221 ? 10.406 33.062 11.625 1 97.5 221 PRO B CA 1
ATOM 4114 C C . PRO B 1 221 ? 10.883 31.609 11.859 1 97.5 221 PRO B C 1
ATOM 4116 O O . PRO B 1 221 ? 12.008 31.406 12.32 1 97.5 221 PRO B O 1
ATOM 4119 N N . LEU B 1 222 ? 10.07 30.656 11.578 1 96.44 222 LEU B N 1
ATOM 4120 C CA . LEU B 1 222 ? 10.43 29.25 11.734 1 96.44 222 LEU B CA 1
ATOM 4121 C C . LEU B 1 222 ? 11.617 28.891 10.844 1 96.44 222 LEU B C 1
ATOM 4123 O O . LEU B 1 222 ? 12.547 28.203 11.281 1 96.44 222 LEU B O 1
ATOM 4127 N N . SER B 1 223 ? 11.594 29.328 9.609 1 93.94 223 SER B N 1
ATOM 4128 C CA . SER B 1 223 ? 12.688 29.078 8.664 1 93.94 223 SER B CA 1
ATOM 4129 C C . SER B 1 223 ? 13.992 29.688 9.172 1 93.94 223 SER B C 1
ATOM 4131 O O . SER B 1 223 ? 15.047 29.047 9.086 1 93.94 223 SER B O 1
ATOM 4133 N N . SER B 1 224 ? 13.922 30.844 9.688 1 95.19 224 SER B N 1
ATOM 4134 C CA . SER B 1 224 ? 15.109 31.516 10.195 1 95.19 224 SER B CA 1
ATOM 4135 C C . SER B 1 224 ? 15.711 30.766 11.383 1 95.19 224 SER B C 1
ATOM 4137 O O . SER B 1 224 ? 16.922 30.547 11.43 1 95.19 224 SER B O 1
ATOM 4139 N N . VAL B 1 225 ? 14.875 30.375 12.25 1 95.19 225 VAL B N 1
ATOM 4140 C CA . VAL B 1 225 ? 15.336 29.719 13.469 1 95.19 225 VAL B CA 1
ATOM 4141 C C . VAL B 1 225 ? 15.867 28.328 13.141 1 95.19 225 VAL B C 1
ATOM 4143 O O . VAL B 1 225 ? 16.828 27.859 13.773 1 95.19 225 VAL B O 1
ATOM 4146 N N . SER B 1 226 ? 15.211 27.609 12.195 1 90.5 226 SER B N 1
ATOM 4147 C CA . SER B 1 226 ? 15.609 26.25 11.844 1 90.5 226 SER B CA 1
ATOM 4148 C C . SER B 1 226 ? 17.031 26.203 11.289 1 90.5 226 SER B C 1
ATOM 4150 O O . SER B 1 226 ? 17.688 25.172 11.312 1 90.5 226 SER B O 1
ATOM 4152 N N . ARG B 1 227 ? 17.547 27.328 10.82 1 88.38 227 ARG B N 1
ATOM 4153 C CA . ARG B 1 227 ? 18.906 27.438 10.336 1 88.38 227 ARG B CA 1
ATOM 4154 C C . ARG B 1 227 ? 19.906 27.547 11.492 1 88.38 227 ARG B C 1
ATOM 4156 O O . ARG B 1 227 ? 21.094 27.281 11.32 1 88.38 227 ARG B O 1
ATOM 4163 N N . LEU B 1 228 ? 19.406 27.938 12.617 1 90.38 228 LEU B N 1
ATOM 4164 C CA . LEU B 1 228 ? 20.266 28.188 13.773 1 90.38 228 LEU B CA 1
ATOM 4165 C C . LEU B 1 228 ? 20.219 27.016 14.742 1 90.38 228 LEU B C 1
ATOM 4167 O O . LEU B 1 228 ? 21.219 26.703 15.383 1 90.38 228 LEU B O 1
ATOM 4171 N N . ILE B 1 229 ? 19.094 26.375 14.828 1 89.25 229 ILE B N 1
ATOM 4172 C CA . ILE B 1 229 ? 18.906 25.25 15.734 1 89.25 229 ILE B CA 1
ATOM 4173 C C . ILE B 1 229 ? 19.266 23.953 15.031 1 89.25 229 ILE B C 1
ATOM 4175 O O . ILE B 1 229 ? 18.797 23.703 13.914 1 89.25 229 ILE B O 1
ATOM 4179 N N . PRO B 1 230 ? 20.125 23.156 15.68 1 89.62 230 PRO B N 1
ATOM 4180 C CA . PRO B 1 230 ? 20.422 21.875 15.055 1 89.62 230 PRO B CA 1
ATOM 4181 C C . PRO B 1 230 ? 19.172 21.016 14.836 1 89.62 230 PRO B C 1
ATOM 4183 O O . PRO B 1 230 ? 18.281 20.984 15.68 1 89.62 230 PRO B O 1
ATOM 4186 N N . VAL B 1 231 ? 19.172 20.312 13.711 1 92.25 231 VAL B N 1
ATOM 4187 C CA . VAL B 1 231 ? 18.031 19.469 13.359 1 92.25 231 VAL B CA 1
ATOM 4188 C C . VAL B 1 231 ? 17.922 18.312 14.344 1 92.25 231 VAL B C 1
ATOM 4190 O O . VAL B 1 231 ? 18.938 17.75 14.766 1 92.25 231 VAL B O 1
ATOM 4193 N N . PHE B 1 232 ? 16.719 17.906 14.688 1 93.56 232 PHE B N 1
ATOM 4194 C CA . PHE B 1 232 ? 16.406 16.812 15.609 1 93.56 232 PHE B CA 1
ATOM 4195 C C . PHE B 1 232 ? 15.539 15.766 14.938 1 93.56 232 PHE B C 1
ATOM 4197 O O . PHE B 1 232 ? 14.633 16.094 14.18 1 93.56 232 PHE B O 1
ATOM 4204 N N . PRO B 1 233 ? 15.719 14.414 15.156 1 92.75 233 PRO B N 1
ATOM 4205 C CA . PRO B 1 233 ? 15.141 13.344 14.352 1 92.75 233 PRO B CA 1
ATOM 4206 C C . PRO B 1 233 ? 13.68 13.055 14.703 1 92.75 233 PRO B C 1
ATOM 4208 O O . PRO B 1 233 ? 13.055 12.188 14.102 1 92.75 233 PRO B O 1
ATOM 4211 N N . VAL B 1 234 ? 13.008 13.703 15.594 1 94.94 234 VAL B N 1
ATOM 4212 C CA . VAL B 1 234 ? 11.578 13.625 15.875 1 94.94 234 VAL B CA 1
ATOM 4213 C C . VAL B 1 234 ? 10.898 14.914 15.422 1 94.94 234 VAL B C 1
ATOM 4215 O O . VAL B 1 234 ? 11.039 15.953 16.078 1 94.94 234 VAL B O 1
ATOM 4218 N N . ASP B 1 235 ? 10.148 14.773 14.336 1 96.12 235 ASP B N 1
ATOM 4219 C CA . ASP B 1 235 ? 9.766 15.953 13.562 1 96.12 235 ASP B CA 1
ATOM 4220 C C . ASP B 1 235 ? 8.898 16.891 14.398 1 96.12 235 ASP B C 1
ATOM 4222 O O . ASP B 1 235 ? 9.086 18.109 14.375 1 96.12 235 ASP B O 1
ATOM 4226 N N . ASP B 1 236 ? 7.914 16.281 15.148 1 97.12 236 ASP B N 1
ATOM 4227 C CA . ASP B 1 236 ? 7.012 17.141 15.898 1 97.12 236 ASP B CA 1
ATOM 4228 C C . ASP B 1 236 ? 7.719 17.766 17.094 1 97.12 236 ASP B C 1
ATOM 4230 O O . ASP B 1 236 ? 7.469 18.922 17.438 1 97.12 236 ASP B O 1
ATOM 4234 N N . VAL B 1 237 ? 8.68 17.031 17.688 1 97.06 237 VAL B N 1
ATOM 4235 C CA . VAL B 1 237 ? 9.5 17.609 18.75 1 97.06 237 VAL B CA 1
ATOM 4236 C C . VAL B 1 237 ? 10.328 18.766 18.203 1 97.06 237 VAL B C 1
ATOM 4238 O O . VAL B 1 237 ? 10.406 19.828 18.812 1 97.06 237 VAL B O 1
ATOM 4241 N N . TYR B 1 238 ? 10.938 18.531 17.078 1 96.44 238 TYR B N 1
ATOM 4242 C CA . TYR B 1 238 ? 11.766 19.578 16.469 1 96.44 238 TYR B CA 1
ATOM 4243 C C . TYR B 1 238 ? 10.938 20.812 16.156 1 96.44 238 TYR B C 1
ATOM 4245 O O . TYR B 1 238 ? 11.398 21.938 16.375 1 96.44 238 TYR B O 1
ATOM 4253 N N . THR B 1 239 ? 9.75 20.641 15.617 1 97.25 239 THR B N 1
ATOM 4254 C CA . THR B 1 239 ? 8.867 21.766 15.352 1 97.25 239 THR B CA 1
ATOM 4255 C C . THR B 1 239 ? 8.578 22.531 16.641 1 97.25 239 THR B C 1
ATOM 4257 O O . THR B 1 239 ? 8.609 23.766 16.656 1 97.25 239 THR B O 1
ATOM 4260 N N . GLY B 1 240 ? 8.328 21.766 17.703 1 97.56 240 GLY B N 1
ATOM 4261 C CA . GLY B 1 240 ? 8.133 22.406 19 1 97.56 240 GLY B CA 1
ATOM 4262 C C . GLY B 1 240 ? 9.336 23.203 19.469 1 97.56 240 GLY B C 1
ATOM 4263 O O . GLY B 1 240 ? 9.195 24.312 19.969 1 97.56 240 GLY B O 1
ATOM 4264 N N . MET B 1 241 ? 10.523 22.672 19.328 1 96.5 241 MET B N 1
ATOM 4265 C CA . MET B 1 241 ? 11.766 23.344 19.688 1 96.5 241 MET B CA 1
ATOM 4266 C C . MET B 1 241 ? 11.914 24.656 18.922 1 96.5 241 MET B C 1
ATOM 4268 O O . MET B 1 241 ? 12.227 25.688 19.516 1 96.5 241 MET B O 1
ATOM 4272 N N . CYS B 1 242 ? 11.68 24.625 17.672 1 97.31 242 CYS B N 1
ATOM 4273 C CA . CYS B 1 242 ? 11.836 25.812 16.828 1 97.31 242 CYS B CA 1
ATOM 4274 C C . CYS B 1 242 ? 10.805 26.875 17.172 1 97.31 242 CYS B C 1
ATOM 4276 O O . CYS B 1 242 ? 11.133 28.062 17.266 1 97.31 242 CYS B O 1
ATOM 4278 N N . LEU B 1 243 ? 9.562 26.438 17.391 1 97.88 243 LEU B N 1
ATOM 4279 C CA . LEU B 1 243 ? 8.516 27.406 17.703 1 97.88 243 LEU B CA 1
ATOM 4280 C C . LEU B 1 243 ? 8.734 28.031 19.078 1 97.88 243 LEU B C 1
ATOM 4282 O O . LEU B 1 243 ? 8.422 29.203 19.281 1 97.88 243 LEU B O 1
ATOM 4286 N N . GLN B 1 244 ? 9.234 27.234 19.953 1 96.81 244 GLN B N 1
ATOM 4287 C CA . GLN B 1 244 ? 9.617 27.797 21.25 1 96.81 244 GLN B CA 1
ATOM 4288 C C . GLN B 1 244 ? 10.664 28.906 21.078 1 96.81 244 GLN B C 1
ATOM 4290 O O . GLN B 1 244 ? 10.562 29.953 21.703 1 96.81 244 GLN B O 1
ATOM 4295 N N . ALA B 1 245 ? 11.625 28.656 20.281 1 97.06 245 ALA B N 1
ATOM 4296 C CA . ALA B 1 245 ? 12.68 29.625 20.016 1 97.06 245 ALA B CA 1
ATOM 4297 C C . ALA B 1 245 ? 12.109 30.891 19.375 1 97.06 245 ALA B C 1
ATOM 4299 O O . ALA B 1 245 ? 12.633 31.984 19.562 1 97.06 245 ALA B O 1
ATOM 4300 N N . VAL B 1 246 ? 11.086 30.766 18.562 1 97.12 246 VAL B N 1
ATOM 4301 C CA . VAL B 1 246 ? 10.398 31.891 17.938 1 97.12 246 VAL B CA 1
ATOM 4302 C C . VAL B 1 246 ? 9.586 32.656 18.969 1 97.12 246 VAL B C 1
ATOM 4304 O O . VAL B 1 246 ? 9.289 33.844 18.781 1 97.12 246 VAL B O 1
ATOM 4307 N N . GLY B 1 247 ? 9.188 32.031 20.047 1 97.12 247 GLY B N 1
ATOM 4308 C CA . GLY B 1 247 ? 8.391 32.656 21.109 1 97.12 247 GLY B CA 1
ATOM 4309 C C . GLY B 1 247 ? 6.922 32.281 21.031 1 97.12 247 GLY B C 1
ATOM 4310 O O . GLY B 1 247 ? 6.066 33.031 21.516 1 97.12 247 GLY B O 1
ATOM 4311 N N . VAL B 1 248 ? 6.602 31.203 20.391 1 97.75 248 VAL B N 1
ATOM 4312 C CA . VAL B 1 248 ? 5.215 30.781 20.25 1 97.75 248 VAL B CA 1
ATOM 4313 C C . VAL B 1 248 ? 5.012 29.453 20.984 1 97.75 248 VAL B C 1
ATOM 4315 O O . VAL B 1 248 ? 5.742 28.484 20.75 1 97.75 248 VAL B O 1
ATOM 4318 N N . SER B 1 249 ? 4.023 29.375 21.891 1 96.94 249 SER B N 1
ATOM 4319 C CA . SER B 1 249 ? 3.689 28.156 22.625 1 96.94 249 SER B CA 1
ATOM 4320 C C . SER B 1 249 ? 2.547 27.406 21.953 1 96.94 249 SER B C 1
ATOM 4322 O O . SER B 1 249 ? 1.648 28.016 21.375 1 96.94 249 SER B O 1
ATOM 4324 N N . PRO B 1 250 ? 2.617 26.109 22.062 1 98.06 250 PRO B N 1
ATOM 4325 C CA . PRO B 1 250 ? 1.503 25.328 21.5 1 98.06 250 PRO B CA 1
ATOM 4326 C C . PRO B 1 250 ? 0.2 25.531 22.266 1 98.06 250 PRO B C 1
ATOM 4328 O O . PRO B 1 250 ? 0.225 25.75 23.484 1 98.06 250 PRO B O 1
ATOM 4331 N N . GLU B 1 251 ? -0.843 25.484 21.531 1 97.75 251 GLU B N 1
ATOM 4332 C CA . GLU B 1 251 ? -2.178 25.594 22.125 1 97.75 251 GLU B CA 1
ATOM 4333 C C . GLU B 1 251 ? -2.924 24.266 22.016 1 97.75 251 GLU B C 1
ATOM 4335 O O . GLU B 1 251 ? -2.971 23.656 20.938 1 97.75 251 GLU B O 1
ATOM 4340 N N . GLU B 1 252 ? -3.484 23.906 23.141 1 97.56 252 GLU B N 1
ATOM 4341 C CA . GLU B 1 252 ? -4.27 22.672 23.172 1 97.56 252 GLU B CA 1
ATOM 4342 C C . GLU B 1 252 ? -5.648 22.891 22.547 1 97.56 252 GLU B C 1
ATOM 4344 O O . GLU B 1 252 ? -6.301 23.906 22.797 1 97.56 252 GLU B O 1
ATOM 4349 N N . ASN B 1 253 ? -6.023 22.031 21.703 1 97.19 253 ASN B N 1
ATOM 4350 C CA . ASN B 1 253 ? -7.395 21.953 21.203 1 97.19 253 ASN B CA 1
ATOM 4351 C C . ASN B 1 253 ? -7.992 20.562 21.438 1 97.19 253 ASN B C 1
ATOM 4353 O O . ASN B 1 253 ? -7.473 19.562 20.938 1 97.19 253 ASN B O 1
ATOM 4357 N N . PRO B 1 254 ? -9.078 20.438 22.188 1 95.62 254 PRO B N 1
ATOM 4358 C CA . PRO B 1 254 ? -9.648 19.156 22.562 1 95.62 254 PRO B CA 1
ATOM 4359 C C . PRO B 1 254 ? -10.172 18.359 21.359 1 95.62 254 PRO B C 1
ATOM 4361 O O . PRO B 1 254 ? -10.406 17.156 21.469 1 95.62 254 PRO B O 1
ATOM 4364 N N . GLY B 1 255 ? -10.32 19 20.266 1 96.75 255 GLY B N 1
ATOM 4365 C CA . GLY B 1 255 ? -10.781 18.312 19.062 1 96.75 255 GLY B CA 1
ATOM 4366 C C . GLY B 1 255 ? -9.695 17.5 18.391 1 96.75 255 GLY B C 1
ATOM 4367 O O . GLY B 1 255 ? -9.984 16.672 17.531 1 96.75 255 GLY B O 1
ATOM 4368 N N . PHE B 1 256 ? -8.508 17.766 18.719 1 97.62 256 PHE B N 1
ATOM 4369 C CA . PHE B 1 256 ? -7.395 17.016 18.172 1 97.62 256 PHE B CA 1
ATOM 4370 C C . PHE B 1 256 ? -7.074 15.805 19.047 1 97.62 256 PHE B C 1
ATOM 4372 O O . PHE B 1 256 ? -6.637 15.953 20.188 1 97.62 256 PHE B O 1
ATOM 4379 N N . LYS B 1 257 ? -7.348 14.648 18.547 1 95.62 257 LYS B N 1
ATOM 4380 C CA . LYS B 1 257 ? -7.004 13.391 19.219 1 95.62 257 LYS B CA 1
ATOM 4381 C C . LYS B 1 257 ? -5.949 12.617 18.422 1 95.62 257 LYS B C 1
ATOM 4383 O O . LYS B 1 257 ? -6.219 11.531 17.922 1 95.62 257 LYS B O 1
ATOM 4388 N N . THR B 1 258 ? -4.691 13.117 18.438 1 93.62 258 THR B N 1
ATOM 4389 C CA . THR B 1 258 ? -3.578 12.617 17.625 1 93.62 258 THR B CA 1
ATOM 4390 C C . THR B 1 258 ? -3.088 11.273 18.156 1 93.62 258 THR B C 1
ATOM 4392 O O . THR B 1 258 ? -2.406 10.531 17.453 1 93.62 258 THR B O 1
ATOM 4395 N N . PHE B 1 259 ? -3.418 10.914 19.391 1 86.88 259 PHE B N 1
ATOM 4396 C CA . PHE B 1 259 ? -2.955 9.664 19.969 1 86.88 259 PHE B CA 1
ATOM 4397 C C . PHE B 1 259 ? -4.121 8.703 20.172 1 86.88 259 PHE B C 1
ATOM 4399 O O . PHE B 1 259 ? -4.125 7.922 21.125 1 86.88 259 PHE B O 1
ATOM 4406 N N . ASP B 1 260 ? -5.094 8.836 19.375 1 82.56 260 ASP B N 1
ATOM 4407 C CA . ASP B 1 260 ? -6.219 7.922 19.188 1 82.56 260 ASP B CA 1
ATOM 4408 C C . ASP B 1 260 ? -7.27 8.109 20.281 1 82.56 260 ASP B C 1
ATOM 4410 O O . ASP B 1 260 ? -7.02 8.797 21.281 1 82.56 260 ASP B O 1
ATOM 4414 N N . VAL B 1 261 ? -8.406 7.629 20.016 1 87.31 261 VAL B N 1
ATOM 4415 C CA . VAL B 1 261 ? -9.516 7.57 20.953 1 87.31 261 VAL B CA 1
ATOM 4416 C C . VAL B 1 261 ? -9.602 6.176 21.562 1 87.31 261 VAL B C 1
ATOM 4418 O O . VAL B 1 261 ? -8.844 5.277 21.188 1 87.31 261 VAL B O 1
ATOM 4421 N N . LYS B 1 262 ? -10.523 6.086 22.5 1 88.5 262 LYS B N 1
ATOM 4422 C CA . LYS B 1 262 ? -10.75 4.77 23.078 1 88.5 262 LYS B CA 1
ATOM 4423 C C . LYS B 1 262 ? -11.242 3.781 22.031 1 88.5 262 LYS B C 1
ATOM 4425 O O . LYS B 1 262 ? -11.977 4.16 21.109 1 88.5 262 LYS B O 1
ATOM 4430 N N . GLU B 1 263 ? -10.797 2.562 22.172 1 85.69 263 GLU B N 1
ATOM 4431 C CA . GLU B 1 263 ? -11.117 1.517 21.219 1 85.69 263 GLU B CA 1
ATOM 4432 C C . GLU B 1 263 ? -12.617 1.429 20.969 1 85.69 263 GLU B C 1
ATOM 4434 O O . GLU B 1 263 ? -13.062 1.263 19.828 1 85.69 263 GLU B O 1
ATOM 4439 N N . GLU B 1 264 ? -13.453 1.543 22.016 1 89.25 264 GLU B N 1
ATOM 4440 C CA . GLU B 1 264 ? -14.898 1.414 21.922 1 89.25 264 GLU B CA 1
ATOM 4441 C C . GLU B 1 264 ? -15.5 2.551 21.094 1 89.25 264 GLU B C 1
ATOM 4443 O O . GLU B 1 264 ? -16.625 2.432 20.594 1 89.25 264 GLU B O 1
ATOM 4448 N N . ASP B 1 265 ? -14.695 3.611 20.922 1 89.69 265 ASP B N 1
ATOM 4449 C CA . ASP B 1 265 ? -15.219 4.797 20.234 1 89.69 265 ASP B CA 1
ATOM 4450 C C . ASP B 1 265 ? -14.734 4.863 18.797 1 89.69 265 ASP B C 1
ATOM 4452 O O . ASP B 1 265 ? -15.172 5.723 18.031 1 89.69 265 ASP B O 1
ATOM 4456 N N . ARG B 1 266 ? -13.93 4.008 18.375 1 87.44 266 ARG B N 1
ATOM 4457 C CA . ARG B 1 266 ? -13.266 4.094 17.078 1 87.44 266 ARG B CA 1
ATOM 4458 C C . ARG B 1 266 ? -14.273 4.039 15.93 1 87.44 266 ARG B C 1
ATOM 4460 O O . ARG B 1 266 ? -14.055 4.645 14.883 1 87.44 266 ARG B O 1
ATOM 4467 N N . GLU B 1 267 ? -15.344 3.365 16.141 1 87.12 267 GLU B N 1
ATOM 4468 C CA . GLU B 1 267 ? -16.328 3.246 15.07 1 87.12 267 GLU B CA 1
ATOM 4469 C C . GLU B 1 267 ? -17.562 4.09 15.359 1 87.12 267 GLU B C 1
ATOM 4471 O O . GLU B 1 267 ? -18.547 4.012 14.633 1 87.12 267 GLU B O 1
ATOM 4476 N N . ASN B 1 268 ? -17.5 4.832 16.438 1 91.44 268 ASN B N 1
ATOM 4477 C CA . ASN B 1 268 ? -18.609 5.684 16.812 1 91.44 268 ASN B CA 1
ATOM 4478 C C . ASN B 1 268 ? -18.625 6.992 16.031 1 91.44 268 ASN B C 1
ATOM 4480 O O . ASN B 1 268 ? -17.844 7.898 16.328 1 91.44 268 ASN B O 1
ATOM 4484 N N . LEU B 1 269 ? -19.531 7.152 15.188 1 93.81 269 LEU B N 1
ATOM 4485 C CA . LEU B 1 269 ? -19.578 8.297 14.281 1 93.81 269 LEU B CA 1
ATOM 4486 C C . LEU B 1 269 ? -19.891 9.578 15.047 1 93.81 269 LEU B C 1
ATOM 4488 O O . LEU B 1 269 ? -19.391 10.648 14.695 1 93.81 269 LEU B O 1
ATOM 4492 N N . CYS B 1 270 ? -20.672 9.445 16.078 1 93.38 270 CYS B N 1
ATOM 4493 C CA . CYS B 1 270 ? -21.047 10.633 16.844 1 93.38 270 CYS B CA 1
ATOM 4494 C C . CYS B 1 270 ? -19.844 11.203 17.594 1 93.38 270 CYS B C 1
ATOM 4496 O O . CYS B 1 270 ? -19.734 12.422 17.75 1 93.38 270 CYS B O 1
ATOM 4498 N N . VAL B 1 271 ? -19.016 10.375 18.016 1 91.75 271 VAL B N 1
ATOM 4499 C CA . VAL B 1 271 ? -17.766 10.828 18.641 1 91.75 271 VAL B CA 1
ATOM 4500 C C . VAL B 1 271 ? -16.922 11.578 17.609 1 91.75 271 VAL B C 1
ATOM 4502 O O . VAL B 1 271 ? -16.438 12.672 17.891 1 91.75 271 VAL B O 1
ATOM 4505 N N . HIS B 1 272 ? -16.812 11.055 16.422 1 92.12 272 HIS B N 1
ATOM 4506 C CA . HIS B 1 272 ? -15.961 11.625 15.383 1 92.12 272 HIS B CA 1
ATOM 4507 C C . HIS B 1 272 ? -16.547 12.922 14.836 1 92.12 272 HIS B C 1
ATOM 4509 O O . HIS B 1 272 ? -15.805 13.797 14.375 1 92.12 272 HIS B O 1
ATOM 4515 N N . LYS B 1 273 ? -17.828 13.102 14.891 1 91.81 273 LYS B N 1
ATOM 4516 C CA . LYS B 1 273 ? -18.484 14.305 14.406 1 91.81 273 LYS B CA 1
ATOM 4517 C C . LYS B 1 273 ? -18.062 15.531 15.219 1 91.81 273 LYS B C 1
ATOM 4519 O O . LYS B 1 273 ? -18.094 16.656 14.719 1 91.81 273 LYS B O 1
ATOM 4524 N N . ASN B 1 274 ? -17.609 15.242 16.453 1 90.19 274 ASN B N 1
ATOM 4525 C CA . ASN B 1 274 ? -17.266 16.344 17.359 1 90.19 274 ASN B CA 1
ATOM 4526 C C . ASN B 1 274 ? -15.758 16.516 17.469 1 90.19 274 ASN B C 1
ATOM 4528 O O . ASN B 1 274 ? -15.289 17.328 18.266 1 90.19 274 ASN B O 1
ATOM 4532 N N . LEU B 1 275 ? -15.062 15.789 16.734 1 95.38 275 LEU B N 1
ATOM 4533 C CA . LEU B 1 275 ? -13.609 15.867 16.766 1 95.38 275 LEU B CA 1
ATOM 4534 C C . LEU B 1 275 ? -13.062 16.453 15.469 1 95.38 275 LEU B C 1
ATOM 4536 O O . LEU B 1 275 ? -13.773 16.516 14.461 1 95.38 275 LEU B O 1
ATOM 4540 N N . ILE B 1 276 ? -11.883 16.953 15.531 1 97.5 276 ILE B N 1
ATOM 4541 C CA . ILE B 1 276 ? -11.227 17.516 14.352 1 97.5 276 ILE B CA 1
ATOM 4542 C C . ILE B 1 276 ? -10.266 16.484 13.75 1 97.5 276 ILE B C 1
ATOM 4544 O O . ILE B 1 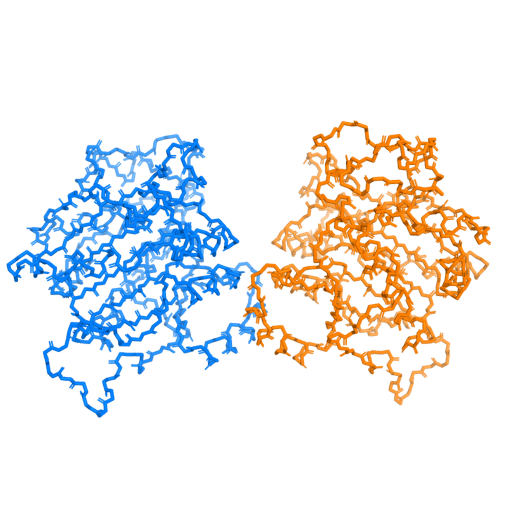276 ? -10.211 16.328 12.531 1 97.5 276 ILE B O 1
ATOM 4548 N N . LEU B 1 277 ? -9.578 15.766 14.57 1 97.62 277 LEU B N 1
ATOM 4549 C CA . LEU B 1 277 ? -8.562 14.852 14.055 1 97.62 277 LEU B CA 1
ATOM 4550 C C . LEU B 1 277 ? -8.469 13.602 14.93 1 97.62 277 LEU B C 1
ATOM 4552 O O . LEU B 1 277 ? -8.484 13.695 16.156 1 97.62 277 LEU B O 1
ATOM 4556 N N . ILE B 1 278 ? -8.406 12.477 14.266 1 95 278 ILE B N 1
ATOM 4557 C CA . ILE B 1 278 ? -8.109 11.203 14.914 1 95 278 ILE B CA 1
ATOM 4558 C C . ILE B 1 278 ? -7.027 10.461 14.133 1 95 278 ILE B C 1
ATOM 4560 O O . ILE B 1 278 ? -7.012 10.492 12.898 1 95 278 ILE B O 1
ATOM 4564 N N . HIS B 1 279 ? -6.184 9.727 14.891 1 91.12 279 HIS B N 1
ATOM 4565 C CA . HIS B 1 279 ? -5.031 9.094 14.266 1 91.12 279 HIS B CA 1
ATOM 4566 C C . HIS B 1 279 ? -5.238 7.594 14.109 1 91.12 279 HIS B C 1
ATOM 4568 O O . HIS B 1 279 ? -6.129 7.016 14.734 1 91.12 279 HIS B O 1
ATOM 4574 N N . GLN B 1 280 ? -4.406 7.016 13.164 1 89.62 280 GLN B N 1
ATOM 4575 C CA . GLN B 1 280 ? -4.211 5.598 12.891 1 89.62 280 GLN B CA 1
ATOM 4576 C C . GLN B 1 280 ? -5.465 4.98 12.273 1 89.62 280 GLN B C 1
ATOM 4578 O O . GLN B 1 280 ? -6.09 4.102 12.867 1 89.62 280 GLN B O 1
ATOM 4583 N N . ARG B 1 281 ? -5.836 5.461 11.086 1 94.06 281 ARG B N 1
ATOM 4584 C CA . ARG B 1 281 ? -6.961 4.945 10.305 1 94.06 281 ARG B CA 1
ATOM 4585 C C . ARG B 1 281 ? -6.504 4.484 8.93 1 94.06 281 ARG B C 1
ATOM 4587 O O . ARG B 1 281 ? -5.691 5.148 8.281 1 94.06 281 ARG B O 1
ATOM 4594 N N . SER B 1 282 ? -6.977 3.309 8.555 1 9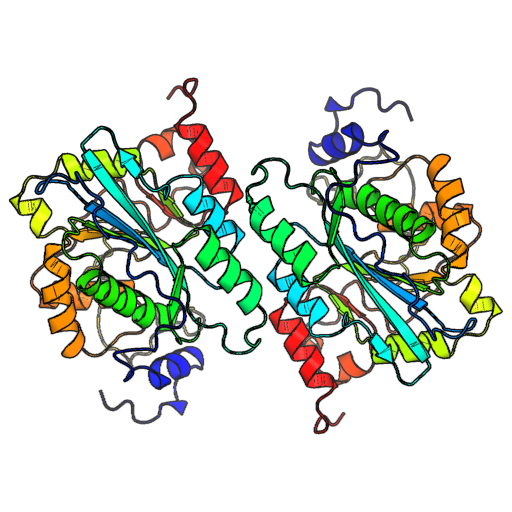3.75 282 SER B N 1
ATOM 4595 C CA . SER B 1 282 ? -6.738 2.846 7.191 1 93.75 282 SER B CA 1
ATOM 4596 C C . SER B 1 282 ? -7.512 3.688 6.18 1 93.75 282 SER B C 1
ATOM 4598 O O . SER B 1 282 ? -8.438 4.41 6.547 1 93.75 282 SER B O 1
ATOM 4600 N N . PRO B 1 283 ? -7.094 3.57 4.91 1 94.44 283 PRO B N 1
ATOM 4601 C CA . PRO B 1 283 ? -7.844 4.289 3.875 1 94.44 283 PRO B CA 1
ATOM 4602 C C . PRO B 1 283 ? -9.336 3.951 3.885 1 94.44 283 PRO B C 1
ATOM 4604 O O . PRO B 1 283 ? -10.172 4.844 3.748 1 94.44 283 PRO B O 1
ATOM 4607 N N . GLN B 1 284 ? -9.648 2.693 4.09 1 91.69 284 GLN B N 1
ATOM 4608 C CA . GLN B 1 284 ? -11.047 2.277 4.125 1 91.69 284 GLN B CA 1
ATOM 4609 C C . GLN B 1 284 ? -11.766 2.873 5.328 1 91.69 284 GLN B C 1
ATOM 4611 O O . GLN B 1 284 ? -12.914 3.311 5.219 1 91.69 284 GLN B O 1
ATOM 4616 N N . GLN B 1 285 ? -11.094 2.873 6.422 1 92.88 285 GLN B N 1
ATOM 4617 C CA . GLN B 1 285 ? -11.672 3.443 7.633 1 92.88 285 GLN B CA 1
ATOM 4618 C C . GLN B 1 285 ? -11.906 4.945 7.48 1 92.88 285 GLN B C 1
ATOM 4620 O O . GLN B 1 285 ? -12.922 5.469 7.93 1 92.88 285 GLN B O 1
ATOM 4625 N N . ILE B 1 286 ? -10.977 5.633 6.887 1 95.38 286 ILE B N 1
ATOM 4626 C CA . ILE B 1 286 ? -11.094 7.07 6.664 1 95.38 286 ILE B CA 1
ATOM 4627 C C . ILE B 1 286 ? -12.336 7.367 5.828 1 95.38 286 ILE B C 1
ATOM 4629 O O . ILE B 1 286 ? -13.133 8.242 6.176 1 95.38 286 ILE B O 1
ATOM 4633 N N . LYS B 1 287 ? -12.516 6.645 4.781 1 93.88 287 LYS B N 1
ATOM 4634 C CA . LYS B 1 287 ? -13.656 6.852 3.898 1 93.88 287 LYS B CA 1
ATOM 4635 C C . LYS B 1 287 ? -14.969 6.539 4.617 1 93.88 287 LYS B C 1
ATOM 4637 O O . LYS B 1 287 ? -15.961 7.254 4.453 1 93.88 287 LYS B O 1
ATOM 4642 N N . LYS B 1 288 ? -14.922 5.434 5.359 1 92.94 288 LYS B N 1
ATOM 4643 C CA . LYS B 1 288 ? -16.109 5.062 6.125 1 92.94 288 LYS B CA 1
ATOM 4644 C C . LYS B 1 288 ? -16.5 6.16 7.109 1 92.94 288 LYS B C 1
ATOM 4646 O O . LYS B 1 288 ? -17.672 6.535 7.203 1 92.94 288 LYS B O 1
ATOM 4651 N N . LEU B 1 289 ? -15.523 6.633 7.848 1 94.75 289 LEU B N 1
ATOM 4652 C CA . LEU B 1 289 ? -15.773 7.703 8.805 1 94.75 289 LEU B CA 1
ATOM 4653 C C . LEU B 1 289 ? -16.266 8.961 8.102 1 94.75 289 LEU B C 1
ATOM 4655 O O . LEU B 1 289 ? -17.234 9.586 8.547 1 94.75 289 LEU B O 1
ATOM 4659 N N . TRP B 1 290 ? -15.633 9.344 7.027 1 96 290 TRP B N 1
ATOM 4660 C CA . TRP B 1 290 ? -16 10.539 6.273 1 96 290 TRP B CA 1
ATOM 4661 C C . TRP B 1 290 ? -17.438 10.469 5.789 1 96 290 TRP B C 1
ATOM 4663 O O . TRP B 1 290 ? -18.234 11.391 6.02 1 96 290 TRP B O 1
ATOM 4673 N N . ASN B 1 291 ? -17.766 9.336 5.16 1 94.44 291 ASN B N 1
ATOM 4674 C CA . ASN B 1 291 ? -19.141 9.156 4.672 1 94.44 291 ASN B CA 1
ATOM 4675 C C . ASN B 1 291 ? -20.141 9.102 5.82 1 94.44 291 ASN B C 1
ATOM 4677 O O . ASN B 1 291 ? -21.25 9.609 5.699 1 94.44 291 ASN B O 1
ATOM 4681 N N . GLY B 1 292 ? -19.688 8.484 6.855 1 94.62 292 GLY B N 1
ATOM 4682 C CA . GLY B 1 292 ? -20.562 8.336 8.008 1 94.62 292 GLY B CA 1
ATOM 4683 C C . GLY B 1 292 ? -20.938 9.664 8.648 1 94.62 292 GLY B C 1
ATOM 4684 O O . GLY B 1 292 ? -22.125 9.93 8.891 1 94.62 292 GLY B O 1
ATOM 4685 N N . ILE B 1 293 ? -19.969 10.484 8.922 1 94.81 293 ILE B N 1
ATOM 4686 C CA . ILE B 1 293 ? -20.25 11.711 9.648 1 94.81 293 ILE B CA 1
ATOM 4687 C C . ILE B 1 293 ? -21.016 12.688 8.758 1 94.81 293 ILE B C 1
ATOM 4689 O O . ILE B 1 293 ? -21.609 13.648 9.242 1 94.81 293 ILE B O 1
ATOM 4693 N N . HIS B 1 294 ? -21 12.539 7.477 1 94.19 294 HIS B N 1
ATOM 4694 C CA . HIS B 1 294 ? -21.672 13.438 6.551 1 94.19 294 HIS B CA 1
ATOM 4695 C C . HIS B 1 294 ? -23 12.836 6.074 1 94.19 294 HIS B C 1
ATOM 4697 O O . HIS B 1 294 ? -23.656 13.398 5.203 1 94.19 294 HIS B O 1
ATOM 4703 N N . ASN B 1 295 ? -23.234 11.648 6.613 1 93.62 295 ASN B N 1
ATOM 4704 C CA . ASN B 1 295 ? -24.547 11.062 6.328 1 93.62 295 ASN B CA 1
ATOM 4705 C C . ASN B 1 295 ? -25.672 11.898 6.926 1 93.62 295 ASN B C 1
ATOM 4707 O O . ASN B 1 295 ? -25.734 12.102 8.141 1 93.62 295 ASN B O 1
ATOM 4711 N N . PRO B 1 296 ? -26.594 12.391 6.113 1 93.75 296 PRO B N 1
ATOM 4712 C CA . PRO B 1 296 ? -27.688 13.234 6.613 1 93.75 296 PRO B CA 1
ATOM 4713 C C . PRO B 1 296 ? -28.609 12.492 7.582 1 93.75 296 PRO B C 1
ATOM 4715 O O . PRO B 1 296 ? -29.328 13.125 8.352 1 93.75 296 PRO B O 1
ATOM 4718 N N . LEU B 1 297 ? -28.516 11.18 7.621 1 94.06 297 LEU B N 1
ATOM 4719 C CA . LEU B 1 297 ? -29.391 10.383 8.469 1 94.06 297 LEU B CA 1
ATOM 4720 C C . LEU B 1 297 ? -28.734 10.109 9.82 1 94.06 297 LEU B C 1
ATOM 4722 O O . LEU B 1 297 ? -29.359 9.508 10.703 1 94.06 297 LEU B O 1
ATOM 4726 N N . LEU B 1 298 ? -27.516 10.547 9.898 1 92.94 298 LEU B N 1
ATOM 4727 C CA . LEU B 1 298 ? -26.828 10.328 11.164 1 92.94 298 LEU B CA 1
ATOM 4728 C C . LEU B 1 298 ? -27.469 11.141 12.281 1 92.94 298 LEU B C 1
ATOM 4730 O O . LEU B 1 298 ? -27.703 12.344 12.133 1 92.94 298 LEU B O 1
ATOM 4734 N N . THR B 1 299 ? -27.844 10.43 13.367 1 91.62 299 THR B N 1
ATOM 4735 C CA . THR B 1 299 ? -28.375 11.07 14.562 1 91.62 299 THR B CA 1
ATOM 4736 C C . THR B 1 299 ? -27.5 10.766 15.773 1 91.62 299 THR B C 1
ATOM 4738 O O . THR B 1 299 ? -27.094 9.617 15.992 1 91.62 299 THR B O 1
ATOM 4741 N N . CYS B 1 300 ? -27.203 11.789 16.438 1 91.31 300 CYS B N 1
ATOM 4742 C CA . CYS B 1 300 ? -26.391 11.633 17.641 1 91.31 300 CYS B CA 1
ATOM 4743 C C . CYS B 1 300 ? -27.156 12.086 18.875 1 91.31 300 CYS B C 1
ATOM 4745 O O . CYS B 1 300 ? -27.938 13.047 18.812 1 91.31 300 CYS B O 1
#

Foldseek 3Di:
DPPVCLPVDPPQVNLCVVCLVPQAFDKPADQLCQQPDPDPLDPPAAEEEEEAEDELVPPLLVVLCCVFQQPFDQDPVRYGYTYAYFYEDAPPPPCVCVVVVVCVCVVVVHYIYGPRHDDQLCVQVRVLNVLVSCVNRVVPHFKYKAAYSFKAFPNVVVVVVLVVDDPVCSLQAKEAAKDAFAAQDCDPVDSRHDHCVRPPDTFHIWHDRRIIMGGNNCSVQLNVQPVVDRGGRRNRSRSQVSSVVVVGHYDYDPLHAAPADDPVCLLPLVNNLSHGMGGRHDSVSNNNSRCQNPPPPDDD/DPPPCLPVDPPQVNLCVVCLVPQAFDKPADQLCQQPDPDPLDPPAAEEEEEAEDELVPPLLVVLCCVFQQPFDQDPVRYGYTYAYFYEDAPPPPCPCVVVVVCVCVVVVHYIYGPRHDDLLCVQVRVLNVLVSCVNRVVPHFKYKAAYSFKAFPNVVVVVVLVVDDPVCSLQAKEAAKDAFAAQDCDPVDSRHDHCVRPPDTFHIWHDRRIIMGGNNCSVQLNVQPVVDRGGRNNRSRSQVSSVVVVGHYDYDPLHAAVADDPVCLLPLVNNLSHGMGGRHDSVSNNNSRCQNPPPPDDD

Radius of gyration: 27.34 Å; Cα contacts (8 Å, |Δi|>4): 1083; chains: 2; bounding box: 64×77×65 Å

Solvent-accessible surface area (backbone atoms only — not comparable to full-atom values): 32682 Å² total; per-residue (Å²): 130,80,76,78,56,60,82,77,46,58,68,67,55,36,57,38,60,72,46,60,82,59,84,71,62,54,71,75,38,77,52,76,65,65,56,56,72,61,98,78,67,58,93,82,47,48,25,38,36,38,41,28,44,54,48,81,71,42,58,53,30,53,47,37,36,50,73,47,56,47,44,62,45,76,44,94,87,48,41,33,38,40,48,36,39,37,24,42,28,68,71,86,73,52,74,70,57,43,70,60,51,52,50,49,30,67,73,69,53,28,41,34,24,31,70,37,59,66,48,77,39,35,40,25,58,54,53,52,50,48,52,53,48,39,60,71,44,34,76,66,40,42,30,35,35,42,22,40,51,35,41,38,49,34,42,69,55,45,52,52,52,64,69,67,48,51,69,78,52,43,52,60,35,33,37,16,30,61,46,68,78,41,60,65,38,74,51,79,87,42,94,65,46,42,52,66,92,78,53,76,70,68,46,65,53,17,37,40,55,49,40,30,39,34,17,34,69,43,46,61,58,40,56,58,42,52,74,70,45,80,84,46,54,47,38,31,56,37,51,19,50,37,34,48,74,70,70,44,67,64,37,75,36,91,32,33,30,54,85,41,74,57,77,91,48,72,80,37,49,62,61,52,63,71,27,30,31,40,38,82,38,52,43,67,52,38,50,51,51,52,53,47,56,66,35,88,81,63,79,122,129,82,77,78,56,62,82,77,47,57,69,66,56,35,58,35,62,72,47,60,81,58,84,72,64,53,72,76,38,77,52,76,64,64,56,57,72,62,98,77,66,58,93,82,48,46,24,38,37,39,42,27,46,53,48,80,72,42,58,54,29,52,47,38,36,53,75,46,55,46,44,63,46,76,43,94,90,50,41,32,38,39,47,37,38,37,26,41,27,69,71,83,74,54,73,71,57,43,68,61,50,53,48,49,30,69,73,70,54,30,42,35,24,30,69,37,60,66,46,77,40,37,40,25,59,54,54,51,49,48,51,53,47,39,61,71,42,33,77,67,41,42,31,34,35,42,23,40,51,36,41,38,50,34,43,70,56,45,53,52,52,64,69,68,48,51,70,77,52,45,53,60,35,32,37,17,30,61,45,68,80,42,60,64,39,72,50,81,86,43,94,64,46,42,51,66,91,77,54,76,70,68,46,65,53,17,36,40,55,50,41,30,39,34,15,34,70,43,47,60,58,43,55,58,42,54,75,71,45,82,83,46,54,46,36,31,58,36,51,19,50,38,33,48,76,70,70,45,68,64,38,76,38,92,34,32,30,54,83,41,74,58,77,89,46,72,82,36,49,61,62,53,64,70,27,29,32,38,39,83,35,52,44,68,51,37,49,50,51,51,52,46,57,67,35,87,82,64,80,120

Sequence (600 aa):
TNVHDILSYPPALQDFLQIMSCRSPPLLINQPDKCATGEGEADNQTVLVFGIKSVPGHFEQRQAVRKTWGREGLFRSGLRVRTVLLLGSSSQDGRDLDPLLSFESRYFGDLLQWDIRESLLNLTHKVNAFFEWTLKHCTRVSFVFSGDDDVFVNSPALFTYLESLEPSKASQLYVGQVLSASVPFRDPKSKYYIPPSFYDGSYPPYVGGGGLVLSGALLRPLSSVSRLIPVFPVDDVYTGMCLQAVGVSPEENPGFKTFDVKEEDRENLCVHKNLILIHQRSPQQIKKLWNGIHNPLLTCTNVHDILSYPPALQDFLQIMSCRSPPLLINQPDKCATGEGEADNQTVLVFGIKSVPGHFEQRQAVRKTWGREGLFRSGLRVRTVLLLGSSSQDGRDLDPLLSFESRYFGDLLQWDIRESLLNLTHKVNAFFEWTLKHCTRVSFVFSGDDDVFVNSPALFTYLESLEPSKASQLYVGQVLSASVPFRDPKSKYYIPPSFYDGSYPPYVGGGGLVLSGALLRPLSSVSRLIPVFPVDDVYTGMCLQAVGVSPEENPGFKTFDVKEEDRENLCVHKNLILIHQRSPQQIKKLWNGIHNPLLTC

Organism: Tetraodon nigroviridis (NCBI:txid99883)

pLDDT: mean 91.82, std 9.98, range [34.44, 98.94]

Secondary structure (DSSP, 8-state):
-----GGGS-HHHHHHHHTTT-SS--EEE--TTTT---TT--TT--EEEEEEE--TT-HHHHHHHHHTTT--EE-TTS-EEEEEEEEEE-STTTTTTHHHHHHHHHHHS-EEEEEEE--STTHHHHHHHHHHHHHHH-TT--EEEEEETTEEE-HHHHHHHHHHS-HHHHTT-EEEEEE-S---B--TTSTTB--TTT--SPPPPEEEEEEEEEEGGGHHHHHHHHTTSPP-SSHHHHHHHHHHHHT---EE-TTEETT---GGGTT-HHHHHT-SEEE---HHHHHHHHHHHT-TT---/-----GGGS-HHHHHHHHTTT-SS--EEE--TTTT---TT--TT--EEEEEEE--TT-HHHHHHHHHTTT--EE-TTS-EEEEEEEEEE-SSSTTTTHHHHHHHHHHHS-EEEEEEE--GGGHHHHHHHHHHHHHHH-TT--EEEEEETTEEE-HHHHHHHHHH--HHHHTT-EEEEEE-S---B--TTSTTB--TTT--SPPPPEEEEEEEEEEGGGHHHHHHHHTTSPP-SSHHHHHHHHHHHHT---EE-TTEETT---GGGTT-HHHHHT-SEEE---HHHHHHHHHHHT-TT---

Nearest PDB structures (foldseek):
  6wmo-assembly1_A  TM=9.521E-01  e=3.684E-38  Homo sapiens
  7jhm-assembly2_B  TM=9.512E-01  e=1.945E-37  Homo sapiens
  6wmn-assembly1_A  TM=9.566E-01  e=3.246E-37  Homo sapiens
  7jho-assembly2_B  TM=9.478E-01  e=2.074E-37  Homo sapiens
  6wmn-assembly1_B  TM=9.501E-01  e=1.027E-36  Homo sapiens